Protein AF-A0A1J5IGM5-F1 (afdb_monomer)

Sequence (585 aa):
MVKKDRFWLLCVFFLGAFIFVYPAFAEIRTFEKEVEEVVGRDQSQEQVEAFALQKAKRLAVEEAGTYISSLTVVQNYVLAKDEVTALASGVLQSQVLGVPSIVIKEGVVHVTVKAKITVDTAVLDKQIEVFMRDKGALKERDDALKKMKELENKLANLKSTEVKRLEELNTQTLALERDRDRQRLFREEQSLKARGELSRAEADRIAKEREMSERIDRTRAEQEKAKREEAAALTAEQDRIKRAQLENEQRWNDLARKAQLTQDQWVVIDDSLSLKQAMAEALVLKQEIANLKGRLDYQYGENTKNLEAAYAQQRALTTTKLPSKPAQKDAFETTAAYNERISTYERRVKEAEMEKDEAVENLKKEENLKLAQAKVDYLGQQLRVLAPFIKRLQDLQDRKFTLPEGGTMTVELGEPDADNNRFPISLQHSGNSFVAYWNYTDINIAKDFYRTRTYLKAEGLFQIEEAATPSPKLTEARVTHPGTKETREFGLGTPRILIEIDQFGKVKEEETIAQETSKKAAKIIDLTEIGKDGRFIAYAEGTVGDTRTGLMWAAKDNGADINWQNAKSYCENMGYLLDSSAPKM

Foldseek 3Di:
DDDDDDYDDDDDDDDDDDDDDDDPDWDKDKFKFKFKDWADPVHDPVVRQVVRAVVRVVVRLVVVLVVVVVVPPPPDDDDDPVRSVVVSVVFWDWDADDDWDWDQDPNIIMTMGMTMTIHTPPVPPVVVVVVVVVVVVVVVVVVVVVVVVVVVVVVVVVVVVVVVVVVVVVVVVVVVVVVVVVVVVVVVVVVVVVVVVVVVVVVVVVVVVVVVVVVVVVVVVVVVVVVVVLVVVLVVLVVVLVVLVVVLVVVLVVLLVVLVVVVVPDDDPDQVQALVNLLVVLVVLVVVLVVSVVVLVVSLVVSLVSLVVSLVVVLVSLDQPQDDDDDDDDPPDDPVNVVVVVVVSVVRSVVSVVVSVVVNVLSVLVSQLVNLVSLLVSLVSSLVSCVVSLVSSVVQQVDWHFDPPQFWKDKAWADDPVVQQWTWIWIDGPRDIDIDIGHDDDPVVVVVCVVQRVQKTKTFIWGWADDPRTDTDRQWIWIARPPVRDIDIGGPHDGHDHVVNVVSVVSVVVSVVSVLSSLLSVVVSVWAFPDDDPQWTATPLQKIAGNVPRDIDGVDDPPDDDAPVVVQVVCVVSVHGDDPPPDRD

Mean predicted aligned error: 19.61 Å

Secondary structure (DSSP, 8-state):
---------------------------EEEEEEEEEEEE-TT--HHHHHHHHHHHHHHHHHHHHHHHHHHHHTTTT----HHHHHHHHHHH--EE---PPEEEEETTEEEEEEEEEEEEEGGGHHHHHHHHHHHHHHHHHHHHHHHHHHHHHHHHHHHHHHHHHHHHHHHHHHHHHHHHHHHHHHHHHHHHHHHHHHHHHHHHHHHHHHHHHHHHHHHHHHHHHHHHHHHHHHHHHHHHHHHHHHHHHHHHHHHHHHHHHHHHTTPPP-STT--HHHHHHHHHHHHHHHHHHHHHHHHHHHHHHHHHHHHHHHHHHH----PPPPPPPPPTTS-HHHHHHHHHHHHHHHHHHHHHHHHHHHHHHHHHHHHHHHHHHHHHHHHHHHHHHHHHHHHHHHH--EE-TTT-EEEEEE---BTTTTEEEEEEEETTEEEEEEEE-S-HHHHHHHHHTGGG-EEEEEEEEE-SSS-EEEEEEEEEEETTTTEEEEEE---PPPPHHHHHHHHHHHHHHHHHHHHHHHHHHHHPPEEEEETTEEEETTTEEEETTT--EEESS--SS---HHHHHHHHHHTT-PPPTTS---

Nearest PDB structures (foldseek):
  7rto-assembly1_B  TM=1.442E-01  e=6.139E-02  Bluetongue virus (serotype 1 / isolate South Africa)

Radius of gyration: 95.79 Å; Cα contacts (8 Å, |Δi|>4): 534; chains: 1; bounding box: 188×82×275 Å

Solvent-accessible surface area (backbone atoms only — not comparable to full-atom values): 33626 Å² total; per-residue (Å²): 136,89,87,90,87,86,90,80,91,86,84,84,90,80,90,81,82,83,88,76,89,79,72,88,74,74,60,72,50,73,39,75,27,76,32,76,50,75,52,52,103,90,54,62,67,69,62,55,52,55,53,32,46,56,55,17,47,54,56,31,50,55,54,53,48,56,51,56,58,63,62,52,72,79,69,89,60,94,72,57,80,73,59,54,57,60,53,51,73,75,70,70,65,78,55,85,66,71,80,72,49,76,46,75,58,97,89,40,47,33,41,38,31,53,30,46,37,59,47,69,59,79,64,52,68,72,61,56,58,60,64,60,56,63,58,59,63,55,59,60,54,58,58,52,54,57,54,53,59,56,53,54,56,54,53,55,56,54,52,59,54,52,52,54,54,52,53,54,51,53,54,53,52,56,51,56,51,54,52,50,51,52,53,49,53,52,52,49,51,52,51,50,51,51,50,52,51,51,52,50,54,50,52,52,50,53,50,52,52,49,54,51,49,51,51,51,50,49,55,48,49,51,51,53,47,51,52,49,52,53,53,49,51,55,50,54,48,53,52,47,53,53,49,53,52,50,53,50,53,51,54,46,54,54,50,47,52,53,53,49,60,55,58,76,68,59,78,77,93,50,96,83,62,45,62,69,55,49,42,53,49,44,54,51,50,54,52,49,50,52,54,52,48,53,52,52,53,51,51,48,54,52,51,49,52,52,50,52,52,50,49,52,48,51,47,71,68,62,62,65,72,67,69,80,80,79,76,77,85,53,96,85,55,50,72,66,59,48,52,51,53,50,50,52,49,54,49,48,39,52,50,26,48,49,54,35,52,50,52,45,51,51,49,50,48,50,47,52,24,52,53,28,45,53,49,28,52,49,40,52,47,52,50,64,64,42,44,64,60,46,50,51,46,47,55,54,36,72,39,74,31,75,44,99,74,89,17,71,30,51,60,44,71,50,74,73,40,70,94,75,35,27,25,42,32,44,36,37,49,98,90,45,78,46,77,50,74,51,72,55,90,49,69,69,61,46,53,55,51,59,74,50,40,87,58,48,44,30,35,35,28,26,24,48,18,58,52,103,63,64,40,84,31,73,24,30,37,41,38,35,32,75,88,82,66,50,69,50,76,42,86,71,49,81,61,48,72,47,65,67,54,58,51,52,54,51,48,55,55,51,30,53,54,29,46,52,50,22,52,53,34,49,50,61,67,73,55,49,78,73,46,76,59,92,57,35,37,33,31,73,90,47,32,36,35,32,77,87,78,74,48,74,43,66,73,60,80,89,87,64,94,67,55,60,71,54,48,46,50,54,35,44,73,74,72,37,81,73,62,90,83,57,80,88,116

Structure (mmCIF, N/CA/C/O backbone):
data_AF-A0A1J5IGM5-F1
#
_entry.id   AF-A0A1J5IGM5-F1
#
loop_
_atom_site.group_PDB
_atom_site.id
_atom_site.type_symbol
_atom_site.label_atom_id
_atom_site.label_alt_id
_atom_site.label_comp_id
_atom_site.label_asym_id
_atom_site.label_entity_id
_atom_site.label_seq_id
_atom_site.pdbx_PDB_ins_code
_atom_site.Cartn_x
_atom_site.Cartn_y
_atom_site.Cartn_z
_atom_site.occupancy
_atom_site.B_iso_or_equiv
_atom_site.auth_seq_id
_atom_site.auth_comp_id
_atom_site.auth_asym_id
_atom_site.auth_atom_id
_atom_site.pdbx_PDB_model_num
ATOM 1 N N . MET A 1 1 ? 60.454 1.533 -216.251 1.00 31.67 1 MET A N 1
ATOM 2 C CA . MET A 1 1 ? 61.432 1.201 -217.310 1.00 31.67 1 MET A CA 1
ATOM 3 C C . MET A 1 1 ? 62.191 -0.064 -216.874 1.00 31.67 1 MET A C 1
ATOM 5 O O . MET A 1 1 ? 63.008 0.042 -215.985 1.00 31.67 1 MET A O 1
ATOM 9 N N . VAL A 1 2 ? 61.860 -1.239 -217.440 1.00 38.34 2 VAL A N 1
ATOM 10 C CA . VAL A 1 2 ? 62.711 -2.459 -217.599 1.00 38.34 2 VAL A CA 1
ATOM 11 C C . VAL A 1 2 ? 63.254 -3.264 -216.359 1.00 38.34 2 VAL A C 1
ATOM 13 O O . VAL A 1 2 ? 64.059 -2.754 -215.599 1.00 38.34 2 VAL A O 1
ATOM 16 N N . LYS A 1 3 ? 62.926 -4.587 -216.331 1.00 40.59 3 LYS A N 1
ATOM 17 C CA . LYS A 1 3 ? 63.604 -5.837 -215.808 1.00 40.59 3 LYS A CA 1
ATOM 18 C C . LYS A 1 3 ? 63.713 -6.274 -214.308 1.00 40.59 3 LYS A C 1
ATOM 20 O O . LYS A 1 3 ? 64.239 -5.536 -213.492 1.00 40.59 3 LYS A O 1
ATOM 25 N N . LYS A 1 4 ? 63.446 -7.604 -214.132 1.00 36.09 4 LYS A N 1
ATOM 26 C CA . LYS A 1 4 ? 63.958 -8.670 -213.192 1.00 36.09 4 LYS A CA 1
ATOM 27 C C . LYS A 1 4 ? 63.602 -8.591 -211.693 1.00 36.09 4 LYS A C 1
ATOM 29 O O . LYS A 1 4 ? 63.657 -7.507 -211.146 1.00 36.09 4 LYS A O 1
ATOM 34 N N . ASP A 1 5 ? 63.272 -9.637 -210.915 1.00 37.41 5 ASP A N 1
ATOM 35 C CA . ASP A 1 5 ? 63.126 -11.122 -210.966 1.00 37.41 5 ASP A CA 1
ATOM 36 C C . ASP A 1 5 ? 62.125 -11.458 -209.808 1.00 37.41 5 ASP A C 1
ATOM 38 O O . ASP A 1 5 ? 62.289 -10.911 -208.725 1.00 37.41 5 ASP A O 1
ATOM 42 N N . ARG A 1 6 ? 60.905 -12.007 -209.953 1.00 42.31 6 ARG A N 1
ATOM 43 C CA . ARG A 1 6 ? 60.353 -13.367 -210.205 1.00 42.31 6 ARG A CA 1
ATOM 44 C C . ARG A 1 6 ? 60.512 -14.473 -209.123 1.00 42.31 6 ARG A C 1
ATOM 46 O O . ARG A 1 6 ? 61.604 -14.993 -208.965 1.00 42.31 6 ARG A O 1
ATOM 53 N N . PHE A 1 7 ? 59.334 -14.961 -208.655 1.00 36.03 7 PHE A N 1
ATOM 54 C CA . PHE A 1 7 ? 58.954 -16.376 -208.337 1.00 36.03 7 PHE A CA 1
ATOM 55 C C . PHE A 1 7 ? 59.573 -17.004 -207.043 1.00 36.03 7 PHE A C 1
ATOM 57 O O . PHE A 1 7 ? 60.680 -16.633 -206.706 1.00 36.03 7 PHE A O 1
ATOM 64 N N . TRP A 1 8 ? 59.033 -17.963 -206.251 1.00 36.62 8 TRP A N 1
ATOM 65 C CA . TRP A 1 8 ? 57.850 -18.865 -206.210 1.00 36.62 8 TRP A CA 1
ATOM 66 C C . TRP A 1 8 ? 57.958 -19.812 -204.975 1.00 36.62 8 TRP A C 1
ATOM 68 O O . TRP A 1 8 ? 59.071 -20.204 -204.660 1.00 36.62 8 TRP A O 1
ATOM 78 N N . LEU A 1 9 ? 56.820 -20.166 -204.345 1.00 40.09 9 LEU A N 1
ATOM 79 C CA . LEU A 1 9 ? 56.339 -21.485 -203.815 1.00 40.09 9 LEU A CA 1
ATOM 80 C C . LEU A 1 9 ? 57.231 -22.507 -203.035 1.00 40.09 9 LEU A C 1
ATOM 82 O O . LEU A 1 9 ? 58.428 -22.610 -203.258 1.00 40.09 9 LEU A O 1
ATOM 86 N N . LEU A 1 10 ? 56.517 -23.369 -202.267 1.00 32.28 10 LEU A N 1
ATOM 87 C CA . LEU A 1 10 ? 56.779 -24.772 -201.803 1.00 32.28 10 LEU A CA 1
ATOM 88 C C . LEU A 1 10 ? 57.172 -24.952 -200.310 1.00 32.28 10 LEU A C 1
ATOM 90 O O . LEU A 1 10 ? 58.061 -24.268 -199.829 1.00 32.28 10 LEU A O 1
ATOM 94 N N . CYS A 1 11 ? 56.447 -25.713 -199.460 1.00 30.39 11 CYS A N 1
ATOM 95 C CA . CYS A 1 11 ? 56.093 -27.162 -199.424 1.00 30.39 11 CYS A CA 1
ATOM 96 C C . CYS A 1 11 ? 57.159 -28.031 -198.697 1.00 30.39 11 CYS A C 1
ATOM 98 O O . CYS A 1 11 ? 58.329 -27.932 -199.023 1.00 30.39 11 CYS A O 1
ATOM 100 N N . VAL A 1 12 ? 56.811 -28.747 -197.605 1.00 34.78 12 VAL A N 1
ATOM 101 C CA . VAL A 1 12 ? 56.445 -30.197 -197.515 1.00 34.78 12 VAL A CA 1
ATOM 102 C C . VAL A 1 12 ? 57.651 -31.140 -197.273 1.00 34.78 12 VAL A C 1
ATOM 104 O O . VAL A 1 12 ? 58.624 -31.058 -198.006 1.00 34.78 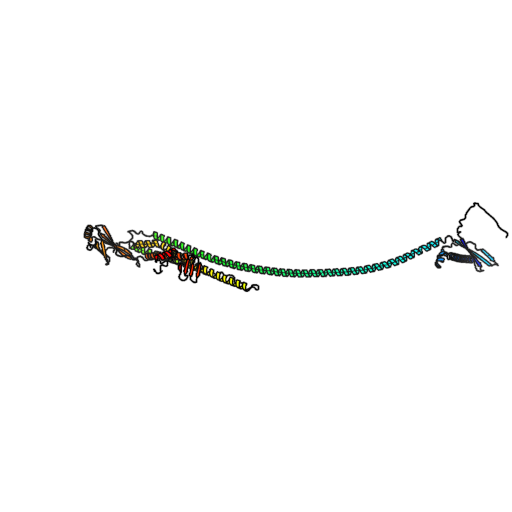12 VAL A O 1
ATOM 107 N N . PHE A 1 13 ? 57.481 -32.101 -196.331 1.00 30.67 13 PHE A N 1
ATOM 108 C CA . PHE A 1 13 ? 58.211 -33.394 -196.156 1.00 30.67 13 PHE A CA 1
ATOM 109 C C . PHE A 1 13 ? 59.690 -33.322 -195.682 1.00 30.67 13 PHE A C 1
ATOM 111 O O . PHE A 1 13 ? 60.388 -32.390 -196.029 1.00 30.67 13 PHE A O 1
ATOM 118 N N . PHE A 1 14 ? 60.306 -34.235 -194.911 1.00 31.02 14 PHE A N 1
ATOM 119 C CA . PHE A 1 14 ? 60.008 -35.587 -194.411 1.00 31.02 14 PHE A CA 1
ATOM 120 C C . PHE A 1 14 ? 60.984 -35.909 -193.242 1.00 31.02 14 PHE A C 1
ATOM 122 O O . PHE A 1 14 ? 62.137 -35.501 -193.288 1.00 31.02 14 PHE A O 1
ATOM 129 N N . LEU A 1 15 ? 60.519 -36.659 -192.235 1.00 41.50 15 LEU A N 1
ATOM 130 C CA . LEU A 1 15 ? 61.164 -37.848 -191.638 1.00 41.50 15 LEU A CA 1
ATOM 131 C C . LEU A 1 15 ? 62.710 -37.903 -191.482 1.00 41.50 15 LEU A C 1
ATOM 133 O O . LEU A 1 15 ? 63.428 -37.994 -192.473 1.00 41.50 15 LEU A O 1
ATOM 137 N N . GLY A 1 16 ? 63.212 -38.081 -190.248 1.00 32.72 16 GLY A N 1
ATOM 138 C CA . GLY A 1 16 ? 64.539 -38.693 -190.058 1.00 32.72 16 GLY A CA 1
ATOM 139 C C . GLY A 1 16 ? 65.258 -38.438 -188.733 1.00 32.72 16 GLY A C 1
ATOM 140 O O . GLY A 1 16 ? 66.094 -37.557 -188.663 1.00 32.72 16 GLY A O 1
ATOM 141 N N . ALA A 1 17 ? 64.975 -39.292 -187.746 1.00 30.61 17 ALA A N 1
ATOM 142 C CA . ALA A 1 17 ? 65.956 -39.966 -186.889 1.00 30.61 17 ALA A CA 1
ATOM 143 C C . ALA A 1 17 ? 66.934 -39.173 -185.977 1.00 30.61 17 ALA A C 1
ATOM 145 O O . ALA A 1 17 ? 67.734 -38.355 -186.403 1.00 30.61 17 ALA A O 1
ATOM 146 N N . PHE A 1 18 ? 66.983 -39.667 -184.732 1.00 31.78 18 PHE A N 1
ATOM 147 C CA . PHE A 1 18 ? 68.213 -40.027 -184.009 1.00 31.78 18 PHE A CA 1
ATOM 148 C C . PHE A 1 18 ? 69.127 -38.926 -183.413 1.00 31.78 18 PHE A C 1
ATOM 150 O O . PHE A 1 18 ? 69.841 -38.226 -184.112 1.00 31.78 18 PHE A O 1
ATOM 157 N N . ILE A 1 19 ? 69.165 -38.960 -182.069 1.00 31.81 19 ILE A N 1
ATOM 158 C CA . ILE A 1 19 ? 70.296 -38.825 -181.123 1.00 31.81 19 ILE A CA 1
ATOM 159 C C . ILE A 1 19 ? 71.263 -37.627 -181.251 1.00 31.81 19 ILE A C 1
ATOM 161 O O . ILE A 1 19 ? 71.941 -37.460 -182.251 1.00 31.81 19 ILE A O 1
ATOM 165 N N . PHE A 1 20 ? 71.495 -36.902 -180.153 1.00 28.02 20 PHE A N 1
ATOM 166 C CA . PHE A 1 20 ? 72.596 -37.212 -179.223 1.00 28.02 20 PHE A CA 1
ATOM 167 C C . PHE A 1 20 ? 72.603 -36.210 -178.067 1.00 28.02 20 PHE A C 1
ATOM 169 O O . PHE A 1 20 ? 72.939 -35.038 -178.216 1.00 28.02 20 PHE A O 1
ATOM 176 N N . VAL A 1 21 ? 72.225 -36.720 -176.891 1.00 34.62 21 VAL A N 1
ATOM 177 C CA . VAL A 1 21 ? 72.676 -36.225 -175.588 1.00 34.62 21 VAL A CA 1
ATOM 178 C C . VAL A 1 21 ? 74.198 -36.168 -175.667 1.00 34.62 21 VAL A C 1
ATOM 180 O O . VAL A 1 21 ? 74.822 -37.224 -175.753 1.00 34.62 21 VAL A O 1
ATOM 183 N N . TYR A 1 22 ? 74.798 -34.977 -175.709 1.00 33.66 22 TYR A N 1
ATOM 184 C CA . TYR A 1 22 ? 76.252 -34.879 -175.635 1.00 33.66 22 TYR A CA 1
ATOM 185 C C . TYR A 1 22 ? 76.665 -34.944 -174.163 1.00 33.66 22 TYR A C 1
ATOM 187 O O . TYR A 1 22 ? 76.328 -34.040 -173.395 1.00 33.66 22 TYR A O 1
ATOM 195 N N . PRO A 1 23 ? 77.329 -36.037 -173.747 1.00 30.64 23 PRO A N 1
ATOM 196 C CA . PRO A 1 23 ? 77.804 -36.192 -172.389 1.00 30.64 23 PRO A CA 1
ATOM 197 C C . PRO A 1 23 ? 78.914 -35.176 -172.137 1.00 30.64 23 PRO A C 1
ATOM 199 O O . PRO A 1 23 ? 79.778 -34.957 -172.989 1.00 30.64 23 PRO A O 1
ATOM 202 N N . ALA A 1 24 ? 78.918 -34.607 -170.936 1.00 38.38 24 ALA A N 1
ATOM 203 C CA . ALA A 1 24 ? 80.133 -34.076 -170.348 1.00 38.38 24 ALA A CA 1
ATOM 204 C C . ALA A 1 24 ? 81.116 -35.251 -170.214 1.00 38.38 24 ALA A C 1
ATOM 206 O O . ALA A 1 24 ? 80.967 -36.114 -169.348 1.00 38.38 24 ALA A O 1
ATOM 207 N N . PHE A 1 25 ? 82.047 -35.342 -171.160 1.00 33.66 25 PHE A N 1
ATOM 208 C CA . PHE A 1 25 ? 83.107 -36.335 -171.161 1.00 33.66 25 PHE A CA 1
ATOM 209 C C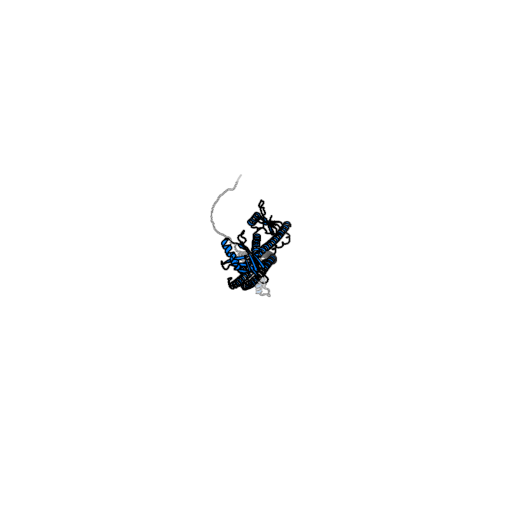 . PHE A 1 25 ? 84.143 -35.947 -170.105 1.00 33.66 25 PHE A C 1
ATOM 211 O O . PHE A 1 25 ? 84.723 -34.865 -170.166 1.00 33.66 25 PHE A O 1
ATOM 218 N N . ALA A 1 26 ? 84.348 -36.842 -169.139 1.00 44.62 26 ALA A N 1
ATOM 219 C CA . ALA A 1 26 ? 85.425 -36.773 -168.165 1.00 44.62 26 ALA A CA 1
ATOM 220 C C . ALA A 1 26 ? 86.779 -36.770 -168.892 1.00 44.62 26 ALA A C 1
ATOM 222 O O . ALA A 1 26 ? 87.117 -37.724 -169.598 1.00 44.62 26 ALA A O 1
ATOM 223 N N . GLU A 1 27 ? 87.533 -35.680 -168.738 1.00 54.56 27 GLU A N 1
ATOM 224 C CA . GLU A 1 27 ? 88.871 -35.536 -169.306 1.00 54.56 27 GLU A CA 1
ATOM 225 C C . GLU A 1 27 ? 89.891 -36.073 -168.298 1.00 54.56 27 GLU A C 1
ATOM 227 O O . GLU A 1 27 ? 90.045 -35.545 -167.192 1.00 54.56 27 GLU A O 1
ATOM 232 N N . ILE A 1 28 ? 90.581 -37.144 -168.691 1.00 59.41 28 ILE A N 1
ATOM 233 C CA . ILE A 1 28 ? 91.733 -37.686 -167.978 1.00 59.41 28 ILE A CA 1
ATOM 234 C C . ILE A 1 28 ? 92.980 -37.030 -168.567 1.00 59.41 28 ILE A C 1
ATOM 236 O O . ILE A 1 28 ? 93.313 -37.266 -169.731 1.00 59.41 28 ILE A O 1
ATOM 240 N N . ARG A 1 29 ? 93.691 -36.224 -167.770 1.00 63.12 29 ARG A N 1
ATOM 241 C CA . ARG A 1 29 ? 94.964 -35.622 -168.194 1.00 63.12 29 ARG A CA 1
ATOM 242 C C . ARG A 1 29 ? 96.157 -36.370 -167.641 1.00 63.12 29 ARG A C 1
ATOM 244 O O . ARG A 1 29 ? 96.170 -36.787 -166.484 1.00 63.12 29 ARG A O 1
ATOM 251 N N . THR A 1 30 ? 97.183 -36.491 -168.477 1.00 63.31 30 THR A N 1
ATOM 252 C CA . THR A 1 30 ? 98.425 -37.166 -168.129 1.00 63.31 30 THR A CA 1
ATOM 253 C C . THR A 1 30 ? 99.626 -36.231 -168.238 1.00 63.31 30 THR A C 1
ATOM 255 O O . THR A 1 30 ? 99.784 -35.534 -169.236 1.00 63.31 30 THR A O 1
ATOM 258 N N . PHE A 1 31 ? 100.479 -36.251 -167.217 1.00 68.19 31 PHE A N 1
ATOM 259 C CA . PHE A 1 31 ? 101.703 -35.467 -167.096 1.00 68.19 31 PHE A CA 1
ATOM 260 C C . PHE A 1 31 ? 102.906 -36.415 -167.147 1.00 68.19 31 PHE A C 1
ATOM 262 O O . PHE A 1 31 ? 103.037 -37.294 -166.292 1.00 68.19 31 PHE A O 1
ATOM 269 N N . GLU A 1 32 ? 103.756 -36.270 -168.168 1.00 63.22 32 GLU A N 1
ATOM 270 C CA . GLU A 1 32 ? 104.951 -37.097 -168.382 1.00 63.22 32 GLU A CA 1
ATOM 271 C C . GLU A 1 32 ? 106.231 -36.257 -168.236 1.00 63.22 32 GLU A C 1
ATOM 273 O O . GLU A 1 32 ? 106.338 -35.169 -168.806 1.00 63.22 32 GLU A O 1
ATOM 278 N N . LYS A 1 33 ? 107.219 -36.760 -167.483 1.00 70.44 33 LYS A N 1
ATOM 279 C CA . LYS A 1 33 ? 108.546 -36.136 -167.343 1.00 70.44 33 LYS A CA 1
ATOM 280 C C . LYS A 1 33 ? 109.664 -37.130 -167.607 1.00 70.44 33 LYS A C 1
ATOM 282 O O . LYS A 1 33 ? 109.687 -38.215 -167.030 1.00 70.44 33 LYS A O 1
ATOM 287 N N . GLU A 1 34 ? 110.589 -36.716 -168.467 1.00 60.62 34 GLU A N 1
ATOM 288 C CA . GLU A 1 34 ? 111.793 -37.445 -168.861 1.00 60.62 34 GLU A CA 1
ATOM 289 C C . GLU A 1 34 ? 113.027 -36.778 -168.243 1.00 60.62 34 GLU A C 1
ATOM 291 O O . GLU A 1 34 ? 113.135 -35.550 -168.233 1.00 60.62 34 GLU A O 1
ATOM 296 N N . VAL A 1 35 ? 113.933 -37.587 -167.695 1.00 66.44 35 VAL A N 1
ATOM 297 C CA . VAL A 1 35 ? 115.186 -37.146 -167.073 1.00 66.44 35 VAL A CA 1
ATOM 298 C C . VAL A 1 35 ? 116.329 -37.995 -167.633 1.00 66.44 35 VAL A C 1
ATOM 300 O O . VAL A 1 35 ? 116.265 -39.222 -167.579 1.00 66.44 35 VAL A O 1
ATOM 303 N N . GLU A 1 36 ? 117.355 -37.337 -168.175 1.00 61.31 36 GLU A N 1
ATOM 304 C CA . GLU A 1 36 ? 118.593 -37.945 -168.680 1.00 61.31 36 GLU A CA 1
ATOM 305 C C . GLU A 1 36 ? 119.758 -37.588 -167.748 1.00 61.31 36 GLU A C 1
ATOM 307 O O . GLU A 1 36 ? 119.916 -36.422 -167.381 1.00 61.31 36 GLU A O 1
ATOM 312 N N . GLU A 1 37 ? 120.564 -38.578 -167.364 1.00 68.94 37 GLU A N 1
ATOM 313 C CA . GLU A 1 37 ? 121.754 -38.403 -166.524 1.00 68.94 37 GLU A CA 1
ATOM 314 C C . GLU A 1 37 ? 122.930 -39.238 -167.073 1.00 68.94 37 GLU A C 1
ATOM 316 O O . GLU A 1 37 ? 122.751 -40.337 -167.610 1.00 68.94 37 GLU A O 1
ATOM 321 N N . VAL A 1 38 ? 124.149 -38.702 -166.961 1.00 59.59 38 VAL A N 1
ATOM 322 C CA . VAL A 1 38 ? 125.382 -39.310 -167.496 1.00 59.59 38 VAL A CA 1
ATOM 323 C C . VAL A 1 38 ? 126.057 -40.157 -166.421 1.00 59.59 38 VAL A C 1
ATOM 325 O O . VAL A 1 38 ? 126.259 -39.686 -165.303 1.00 59.59 38 VAL A O 1
ATOM 328 N N . VAL A 1 39 ? 126.467 -41.382 -166.760 1.00 67.56 39 VAL A N 1
ATOM 329 C CA . VAL A 1 39 ? 127.250 -42.236 -165.856 1.00 67.56 39 VAL A CA 1
ATOM 330 C C . VAL A 1 39 ? 128.734 -41.871 -165.979 1.00 67.56 39 VAL A C 1
ATOM 332 O O . VAL A 1 39 ? 129.373 -42.136 -167.001 1.00 67.56 39 VAL A O 1
ATOM 335 N N . GLY A 1 40 ? 129.292 -41.231 -164.946 1.00 60.03 40 GLY A N 1
ATOM 336 C CA . GLY A 1 40 ? 130.718 -40.885 -164.877 1.00 60.03 40 GLY A CA 1
ATOM 337 C C . GLY A 1 40 ? 131.624 -42.111 -164.676 1.00 60.03 40 GLY A C 1
ATOM 338 O O . GLY A 1 40 ? 131.165 -43.140 -164.188 1.00 60.03 40 GLY A O 1
ATOM 339 N N . ARG A 1 41 ? 132.928 -41.998 -165.002 1.00 55.34 41 ARG A N 1
ATOM 340 C CA . ARG A 1 41 ? 133.924 -43.101 -164.912 1.00 55.34 41 ARG A CA 1
ATOM 341 C C . ARG A 1 41 ? 134.004 -43.785 -163.537 1.00 55.34 41 ARG A C 1
ATOM 343 O O . ARG A 1 41 ? 134.496 -44.907 -163.456 1.00 55.34 41 ARG A O 1
ATOM 350 N N . ASP A 1 42 ? 133.488 -43.132 -162.501 1.00 65.19 42 ASP A N 1
ATOM 351 C CA . ASP A 1 42 ? 133.629 -43.523 -161.101 1.00 65.19 42 ASP A CA 1
ATOM 352 C C . ASP A 1 42 ? 132.276 -43.937 -160.474 1.00 65.19 42 ASP A C 1
ATOM 354 O O . ASP A 1 42 ? 132.198 -44.156 -159.266 1.00 65.19 42 ASP A O 1
ATOM 358 N N . GLN A 1 43 ? 131.191 -44.007 -161.263 1.00 59.66 43 GLN A N 1
ATOM 359 C CA . GLN A 1 43 ? 129.817 -44.208 -160.777 1.00 59.66 43 GLN A CA 1
ATOM 360 C C . GLN A 1 43 ? 129.175 -45.499 -161.294 1.00 59.66 43 GLN A C 1
ATOM 362 O O . GLN A 1 43 ? 129.395 -45.909 -162.434 1.00 59.66 43 GLN A O 1
ATOM 367 N N . SER A 1 44 ? 128.337 -46.126 -160.456 1.00 67.94 44 SER A N 1
ATOM 368 C CA . SER A 1 44 ? 127.537 -47.281 -160.872 1.00 67.94 44 SER A CA 1
ATOM 369 C C . SER A 1 44 ? 126.247 -46.833 -161.559 1.00 67.94 44 SER A C 1
ATOM 371 O O . SER A 1 44 ? 125.601 -45.862 -161.163 1.00 67.94 44 SER A O 1
ATOM 373 N N . GLN A 1 45 ? 125.854 -47.582 -162.583 1.00 63.66 45 GLN A N 1
ATOM 374 C CA . GLN A 1 45 ? 124.646 -47.336 -163.366 1.00 63.66 45 GLN A CA 1
ATOM 375 C C . GLN A 1 45 ? 123.368 -47.300 -162.502 1.00 63.66 45 GLN A C 1
ATOM 377 O O . GLN A 1 45 ? 122.513 -46.439 -162.689 1.00 63.66 45 GLN A O 1
ATOM 382 N N . GLU A 1 46 ? 123.266 -48.189 -161.512 1.00 62.47 46 GLU A N 1
ATOM 383 C CA . GLU A 1 46 ? 122.087 -48.339 -160.646 1.00 62.47 46 GLU A CA 1
ATOM 384 C C . GLU A 1 46 ? 121.832 -47.097 -159.769 1.00 62.47 46 GLU A C 1
ATOM 386 O O . GLU A 1 46 ? 120.688 -46.693 -159.552 1.00 62.47 46 GLU A O 1
ATOM 391 N N . GLN A 1 47 ? 122.898 -46.428 -159.311 1.00 62.72 47 GLN A N 1
ATOM 392 C CA . GLN A 1 47 ? 122.777 -45.190 -158.532 1.00 62.72 47 GLN A CA 1
ATOM 393 C C . GLN A 1 47 ? 122.214 -44.037 -159.370 1.00 62.72 47 GLN A C 1
ATOM 395 O O . GLN A 1 47 ? 121.402 -43.244 -158.884 1.00 62.72 47 GLN A O 1
ATOM 400 N N . VAL A 1 48 ? 122.626 -43.957 -160.635 1.00 67.88 48 VAL A N 1
ATOM 401 C CA . VAL A 1 48 ? 122.192 -42.914 -161.571 1.00 67.88 48 VAL A CA 1
ATOM 402 C C . VAL A 1 48 ? 120.726 -43.127 -161.980 1.00 67.88 48 VAL A C 1
ATOM 404 O O . VAL A 1 48 ? 119.961 -42.163 -162.038 1.00 67.88 48 VAL A O 1
ATOM 407 N N . GLU A 1 49 ? 120.288 -44.380 -162.145 1.00 63.00 49 GLU A N 1
ATOM 408 C CA . GLU A 1 49 ? 118.884 -44.737 -162.412 1.00 63.00 49 GLU A CA 1
ATOM 409 C C . GLU A 1 49 ? 117.933 -44.325 -161.275 1.00 63.00 49 GLU A C 1
ATOM 411 O O . GLU A 1 49 ? 116.896 -43.697 -161.521 1.00 63.00 49 GLU A O 1
ATOM 416 N N . ALA A 1 50 ? 118.285 -44.632 -160.021 1.00 63.56 50 ALA A N 1
ATOM 417 C CA . ALA A 1 50 ? 117.447 -44.314 -158.862 1.00 63.56 50 ALA A CA 1
ATOM 418 C C . ALA A 1 50 ? 117.264 -42.797 -158.671 1.00 63.56 50 ALA A C 1
ATOM 420 O O . ALA A 1 50 ? 116.155 -42.325 -158.391 1.00 63.56 50 ALA A O 1
ATOM 421 N N . PHE A 1 51 ? 118.335 -42.023 -158.871 1.00 67.12 51 PHE A N 1
ATOM 422 C CA . PHE A 1 51 ? 118.294 -40.564 -158.792 1.00 67.12 51 PHE A CA 1
ATOM 423 C C . PHE A 1 51 ? 117.432 -39.951 -159.907 1.00 67.12 51 PHE A C 1
ATOM 425 O O . PHE A 1 51 ? 116.559 -39.118 -159.630 1.00 67.12 51 PHE A O 1
ATOM 432 N N . ALA A 1 52 ? 117.614 -40.403 -161.154 1.00 64.44 52 ALA A N 1
ATOM 433 C CA . ALA A 1 52 ? 116.831 -39.941 -162.299 1.00 64.44 52 ALA A CA 1
ATOM 434 C C . ALA A 1 52 ? 115.324 -40.214 -162.114 1.00 64.44 52 ALA A C 1
ATOM 436 O O . ALA A 1 52 ? 114.493 -39.341 -162.382 1.00 64.44 52 ALA A O 1
ATOM 437 N N . LEU A 1 53 ? 114.959 -41.374 -161.553 1.00 64.06 53 LEU A N 1
ATOM 438 C CA . LEU A 1 53 ? 113.567 -41.732 -161.262 1.00 64.06 53 LEU A CA 1
ATOM 439 C C . LEU A 1 53 ? 112.921 -40.822 -160.204 1.00 64.06 53 LEU A C 1
ATOM 441 O O . LEU A 1 53 ? 111.779 -40.379 -160.365 1.00 64.06 53 LEU A O 1
ATOM 445 N N . GLN A 1 54 ? 113.624 -40.537 -159.106 1.00 65.62 54 GLN A N 1
ATOM 446 C CA . GLN A 1 54 ? 113.087 -39.718 -158.014 1.00 65.62 54 GLN A CA 1
ATOM 447 C C . GLN A 1 54 ? 112.885 -38.258 -158.452 1.00 65.62 54 GLN A C 1
ATOM 449 O O . GLN A 1 54 ? 111.879 -37.626 -158.112 1.00 65.62 54 GLN A O 1
ATOM 454 N N . LYS A 1 55 ? 113.807 -37.750 -159.276 1.00 63.84 55 LYS A N 1
ATOM 455 C CA . LYS A 1 55 ? 113.741 -36.419 -159.889 1.00 63.84 55 LYS A CA 1
ATOM 456 C C . LYS A 1 55 ? 112.574 -36.305 -160.877 1.00 63.84 55 LYS A C 1
ATOM 458 O O . LYS A 1 55 ? 111.837 -35.320 -160.825 1.00 63.84 55 LYS A O 1
ATOM 463 N N . ALA A 1 56 ? 112.336 -37.336 -161.692 1.00 63.50 56 ALA A N 1
ATOM 464 C CA . ALA A 1 56 ? 111.200 -37.387 -162.615 1.00 63.50 56 ALA A CA 1
ATOM 465 C C . ALA A 1 56 ? 109.839 -37.359 -161.886 1.00 63.50 56 ALA A C 1
ATOM 467 O O . ALA A 1 56 ? 108.930 -36.639 -162.300 1.00 63.50 56 ALA A O 1
ATOM 468 N N . LYS A 1 57 ? 109.705 -38.070 -160.753 1.00 63.75 57 LYS A N 1
ATOM 469 C CA . LYS A 1 57 ? 108.470 -38.079 -159.939 1.00 63.75 57 LYS A CA 1
ATOM 470 C C . LYS A 1 57 ? 108.126 -36.714 -159.351 1.00 63.75 57 LYS A C 1
ATOM 472 O O . LYS A 1 57 ? 106.973 -36.297 -159.425 1.00 63.75 57 LYS A O 1
ATOM 477 N N . ARG A 1 58 ? 109.108 -36.018 -158.769 1.00 67.88 58 ARG A N 1
ATOM 478 C CA . ARG A 1 58 ? 108.872 -34.709 -158.139 1.00 67.88 58 ARG A CA 1
ATOM 479 C C . ARG A 1 58 ? 108.346 -33.694 -159.152 1.00 67.88 58 ARG A C 1
ATOM 481 O O . ARG A 1 58 ? 107.353 -33.024 -158.890 1.00 67.88 58 ARG A O 1
ATOM 488 N N . LEU A 1 59 ? 108.978 -33.641 -160.323 1.00 65.12 59 LEU A N 1
ATOM 489 C CA . LEU A 1 59 ? 108.605 -32.709 -161.386 1.00 65.12 59 LEU A CA 1
ATOM 490 C C . LEU A 1 59 ? 107.204 -32.992 -161.944 1.00 65.12 59 LEU A C 1
ATOM 492 O O . LEU A 1 59 ? 106.472 -32.054 -162.247 1.00 65.12 59 LEU A O 1
ATOM 496 N N . ALA A 1 60 ? 106.805 -34.263 -162.040 1.00 64.56 60 ALA A N 1
ATOM 497 C CA . ALA A 1 60 ? 105.467 -34.624 -162.500 1.00 64.56 60 ALA A CA 1
ATOM 498 C C . ALA A 1 60 ? 104.359 -34.218 -161.498 1.00 64.56 60 ALA A C 1
ATOM 500 O O . ALA A 1 60 ? 103.278 -33.810 -161.918 1.00 64.56 60 ALA A O 1
ATOM 501 N N . VAL A 1 61 ? 104.613 -34.293 -160.182 1.00 65.44 61 VAL A N 1
ATOM 502 C CA . VAL A 1 61 ? 103.640 -33.890 -159.141 1.00 65.44 61 VAL A CA 1
ATOM 503 C C . VAL A 1 61 ? 103.460 -32.373 -159.093 1.00 65.44 61 VAL A C 1
ATOM 505 O O . VAL A 1 61 ? 102.333 -31.890 -158.993 1.00 65.44 61 VAL A O 1
ATOM 508 N N . GLU A 1 62 ? 104.551 -31.613 -159.189 1.00 62.91 62 GLU A N 1
ATOM 509 C CA . GLU A 1 62 ? 104.496 -30.145 -159.181 1.00 62.91 62 GLU A CA 1
ATOM 510 C C . GLU A 1 62 ? 103.713 -29.595 -160.385 1.00 62.91 62 GLU A C 1
ATOM 512 O O . GLU A 1 62 ? 102.916 -28.662 -160.249 1.00 62.91 62 GLU A O 1
ATOM 517 N N . GLU A 1 63 ? 103.873 -30.210 -161.559 1.00 59.84 63 GLU A N 1
ATOM 518 C CA . GLU A 1 63 ? 103.144 -29.818 -16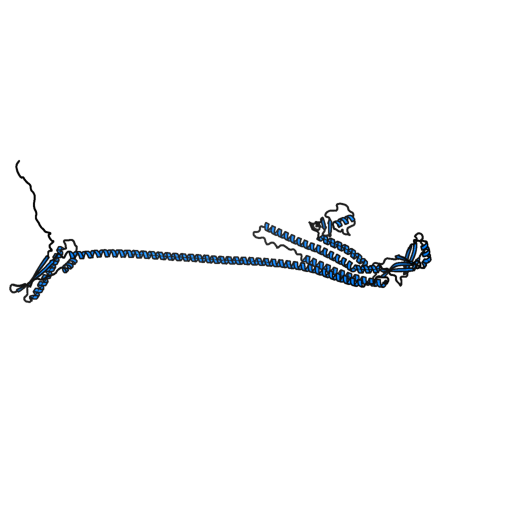2.769 1.00 59.84 63 GLU A CA 1
ATOM 519 C C . GLU A 1 63 ? 101.647 -30.167 -162.675 1.00 59.84 63 GLU A C 1
ATOM 521 O O . GLU A 1 63 ? 100.798 -29.335 -163.007 1.00 59.84 63 GLU A O 1
ATOM 526 N N . ALA A 1 64 ? 101.304 -31.335 -162.117 1.00 63.28 64 ALA A N 1
ATOM 527 C CA . ALA A 1 64 ? 99.916 -31.713 -161.845 1.00 63.28 64 ALA A CA 1
ATOM 528 C C . ALA A 1 64 ? 99.244 -30.786 -160.807 1.00 63.28 64 ALA A C 1
ATOM 530 O O . ALA A 1 64 ? 98.097 -30.376 -160.991 1.00 63.28 64 ALA A O 1
ATOM 531 N N . GLY A 1 65 ? 99.960 -30.391 -159.74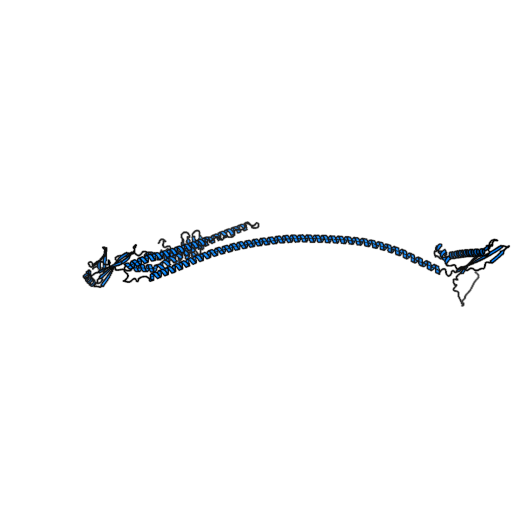7 1.00 62.38 65 GLY A N 1
ATOM 532 C CA . GLY A 1 65 ? 99.460 -29.448 -158.737 1.00 62.38 65 GLY A CA 1
ATOM 533 C C . GLY A 1 65 ? 99.213 -28.043 -159.296 1.00 62.38 65 GLY A C 1
ATOM 534 O O . GLY A 1 65 ? 98.228 -27.389 -158.948 1.00 62.38 65 GLY A O 1
ATOM 535 N N . THR A 1 66 ? 100.055 -27.605 -160.233 1.00 61.47 66 THR A N 1
ATOM 536 C CA . THR A 1 66 ? 99.874 -26.327 -160.938 1.00 61.47 66 THR A CA 1
ATOM 537 C C . THR A 1 66 ? 98.615 -26.340 -161.819 1.00 61.47 66 THR A C 1
ATOM 539 O O . THR A 1 66 ? 97.933 -25.322 -161.935 1.00 61.47 66 THR A O 1
ATOM 542 N N . TYR A 1 67 ? 98.254 -27.495 -162.389 1.00 63.56 67 TYR A N 1
ATOM 543 C CA . TYR A 1 67 ? 97.040 -27.662 -163.193 1.00 63.56 67 TYR A CA 1
ATOM 544 C C . TYR A 1 67 ? 95.747 -27.674 -162.360 1.00 63.56 67 TYR A C 1
ATOM 546 O O . TYR A 1 67 ? 94.781 -27.012 -162.728 1.00 63.56 67 TYR A O 1
ATOM 554 N N . ILE A 1 68 ? 95.724 -28.352 -161.208 1.00 62.38 68 ILE A N 1
ATOM 555 C CA . ILE A 1 68 ? 94.548 -28.341 -160.313 1.00 62.38 68 ILE A CA 1
ATOM 556 C C . ILE A 1 68 ? 94.253 -26.910 -159.838 1.00 62.38 68 ILE A C 1
ATOM 558 O O . ILE A 1 68 ? 93.105 -26.472 -159.841 1.00 62.38 68 ILE A O 1
ATOM 562 N N . SER A 1 69 ? 95.309 -26.156 -159.526 1.00 56.56 69 SER A N 1
ATOM 563 C CA . SER A 1 69 ? 95.215 -24.756 -159.106 1.00 56.56 69 SER A CA 1
ATOM 564 C C . SER A 1 69 ? 94.625 -23.836 -160.188 1.00 56.56 69 SER A C 1
ATOM 566 O O . SER A 1 69 ? 93.926 -22.876 -159.865 1.00 56.56 69 SER A O 1
ATOM 568 N N . SER A 1 70 ? 94.844 -24.123 -161.479 1.00 52.16 70 SER A N 1
ATOM 569 C CA . SER A 1 70 ? 94.308 -23.293 -162.570 1.00 52.16 70 SER A CA 1
ATOM 570 C C . SER A 1 70 ? 92.825 -23.550 -162.870 1.00 52.16 70 SER A C 1
ATOM 572 O O . SER A 1 70 ? 92.138 -22.631 -163.316 1.00 52.16 70 SER A O 1
ATOM 574 N N . LEU A 1 71 ? 92.304 -24.746 -162.572 1.00 55.84 71 LEU A N 1
ATOM 575 C CA . LEU A 1 71 ? 90.883 -25.085 -162.736 1.00 55.84 71 LEU A CA 1
ATOM 576 C C . LEU A 1 71 ? 90.000 -24.477 -161.636 1.00 55.84 71 LEU A C 1
ATOM 578 O O . LEU A 1 71 ? 88.905 -23.990 -161.917 1.00 55.84 71 LEU A O 1
ATOM 582 N N . THR A 1 72 ? 90.473 -24.452 -160.388 1.00 53.22 72 THR A N 1
ATOM 583 C CA . THR A 1 72 ? 89.651 -24.047 -159.234 1.00 53.22 72 THR A CA 1
ATOM 584 C C . THR A 1 72 ? 89.496 -22.533 -159.061 1.00 53.22 72 THR A C 1
ATOM 586 O O . THR A 1 72 ? 88.612 -22.089 -158.334 1.00 53.22 72 THR A O 1
ATOM 589 N N . VAL A 1 73 ? 90.306 -21.710 -159.737 1.00 48.94 73 VAL A N 1
ATOM 590 C CA . VAL A 1 73 ? 90.280 -20.240 -159.566 1.00 48.94 73 VAL A CA 1
ATOM 591 C C . VAL A 1 73 ? 89.187 -19.552 -160.401 1.00 48.94 73 VAL A C 1
ATOM 593 O O . VAL A 1 73 ? 88.849 -18.402 -160.133 1.00 48.94 73 VAL A O 1
ATOM 596 N N . VAL A 1 74 ? 88.565 -20.235 -161.370 1.00 41.72 74 VAL A N 1
ATOM 597 C CA . VAL A 1 74 ? 87.652 -19.584 -162.338 1.00 41.72 74 VAL A CA 1
ATOM 598 C C . VAL A 1 74 ? 86.166 -19.957 -162.142 1.00 41.72 74 VAL A C 1
ATOM 600 O O . VAL A 1 74 ? 85.307 -19.477 -162.875 1.00 41.72 74 VAL A O 1
ATOM 603 N N . GLN A 1 75 ? 85.806 -20.708 -161.090 1.00 41.72 75 GLN A N 1
ATOM 604 C CA . GLN A 1 75 ? 84.402 -20.925 -160.681 1.00 41.72 75 GLN A CA 1
ATOM 605 C C . GLN A 1 75 ? 84.183 -20.716 -159.164 1.00 41.72 75 GLN A C 1
ATOM 607 O O . GLN A 1 75 ? 83.777 -21.613 -158.439 1.00 41.72 75 GLN A O 1
ATOM 612 N N . ASN A 1 76 ? 84.461 -19.497 -158.685 1.00 42.66 76 ASN A N 1
ATOM 613 C CA . ASN A 1 76 ? 83.887 -18.857 -157.484 1.00 42.66 76 ASN A CA 1
ATOM 614 C C . ASN A 1 76 ? 83.706 -19.676 -156.182 1.00 42.66 76 ASN A C 1
ATOM 616 O O . ASN A 1 76 ? 82.729 -19.469 -155.461 1.00 42.66 76 ASN A O 1
ATOM 620 N N . TYR A 1 77 ? 84.695 -20.476 -155.781 1.00 46.81 77 TYR A N 1
ATOM 621 C CA . TYR A 1 77 ? 84.859 -20.860 -154.374 1.00 46.81 77 TYR A CA 1
ATOM 622 C C . TYR A 1 77 ? 86.268 -20.498 -153.889 1.00 46.81 77 TYR A C 1
ATOM 624 O O . TYR A 1 77 ? 87.273 -20.992 -154.387 1.00 46.81 77 TYR A O 1
ATOM 632 N N . VAL A 1 78 ? 86.331 -19.556 -152.942 1.00 53.44 78 VAL A N 1
ATOM 633 C CA . VAL A 1 78 ? 87.569 -18.970 -152.409 1.00 53.44 78 VAL A CA 1
ATOM 634 C C . VAL A 1 78 ? 88.179 -19.910 -151.368 1.00 53.44 78 VAL A C 1
ATOM 636 O O . VAL A 1 78 ? 87.681 -19.991 -150.245 1.00 53.44 78 VAL A O 1
ATOM 639 N N . LEU A 1 79 ? 89.269 -20.578 -151.745 1.00 50.53 79 LEU A N 1
ATOM 640 C CA . LEU A 1 79 ? 90.169 -21.321 -150.858 1.00 50.53 79 LEU A CA 1
ATOM 641 C C . LEU A 1 79 ? 91.513 -20.575 -150.750 1.00 50.53 79 LEU A C 1
ATOM 643 O O . LEU A 1 79 ? 91.998 -20.002 -151.728 1.00 50.53 79 LEU A O 1
ATOM 647 N N . ALA A 1 80 ? 92.112 -20.558 -149.561 1.00 56.09 80 ALA A N 1
ATOM 648 C CA . ALA A 1 80 ? 93.434 -19.996 -149.298 1.00 56.09 80 ALA A CA 1
ATOM 649 C C . ALA A 1 80 ? 94.558 -20.943 -149.777 1.00 56.09 80 ALA A C 1
ATOM 651 O O . ALA A 1 80 ? 94.377 -22.151 -149.906 1.00 56.09 80 ALA A O 1
ATOM 652 N N . LYS A 1 81 ? 95.756 -20.399 -150.035 1.00 48.28 81 LYS A N 1
ATOM 653 C CA . LYS A 1 81 ? 96.902 -21.103 -150.656 1.00 48.28 81 LYS A CA 1
ATOM 654 C C . LYS A 1 81 ? 97.328 -22.392 -149.927 1.00 48.28 81 LYS A C 1
ATOM 656 O O . LYS A 1 81 ? 97.753 -23.359 -150.560 1.00 48.28 81 LYS A O 1
ATOM 661 N N . ASP A 1 82 ? 97.167 -22.419 -148.611 1.00 47.28 82 ASP A N 1
ATOM 662 C CA . ASP A 1 82 ? 97.564 -23.539 -147.754 1.00 47.28 82 ASP A CA 1
ATOM 663 C C . ASP A 1 82 ? 96.555 -24.706 -147.864 1.00 47.28 82 ASP A C 1
ATOM 665 O O . ASP A 1 82 ? 96.917 -25.874 -147.725 1.00 47.28 82 ASP A O 1
ATOM 669 N N . GLU A 1 83 ? 95.304 -24.392 -148.225 1.00 57.03 83 GLU A N 1
ATOM 670 C CA . GLU A 1 83 ? 94.180 -25.325 -148.382 1.00 57.03 83 GLU A CA 1
ATOM 671 C C . GLU A 1 83 ? 94.264 -26.098 -149.718 1.00 57.03 83 GLU A C 1
ATOM 673 O O . GLU A 1 83 ? 93.887 -27.267 -149.789 1.00 57.03 83 GLU A O 1
ATOM 678 N N . VAL A 1 84 ? 94.860 -25.498 -150.759 1.00 55.91 84 VAL A N 1
ATOM 679 C CA . VAL A 1 84 ? 95.092 -26.132 -152.077 1.00 55.91 84 VAL A CA 1
ATOM 680 C C . VAL A 1 84 ? 96.175 -27.219 -152.008 1.00 55.91 84 VAL A C 1
ATOM 682 O O . VAL A 1 84 ? 96.069 -28.268 -152.645 1.00 55.91 84 VAL A O 1
ATOM 685 N N . THR A 1 85 ? 97.213 -26.997 -151.199 1.00 51.91 85 THR A N 1
ATOM 686 C CA . THR A 1 85 ? 98.363 -27.913 -151.086 1.00 51.91 85 THR A CA 1
ATOM 687 C C . THR A 1 85 ? 97.998 -29.197 -150.327 1.00 51.91 85 THR A C 1
ATOM 689 O O . THR A 1 85 ? 98.443 -30.289 -150.692 1.00 51.91 85 THR A O 1
ATOM 692 N N . ALA A 1 86 ? 97.133 -29.084 -149.311 1.00 56.53 86 ALA A N 1
ATOM 693 C CA . ALA A 1 86 ? 96.592 -30.229 -148.579 1.00 56.53 86 ALA A CA 1
ATOM 694 C C . ALA A 1 86 ? 95.671 -31.099 -149.457 1.00 56.53 86 ALA A C 1
ATOM 696 O O . ALA A 1 86 ? 95.724 -32.325 -149.370 1.00 56.53 86 ALA A O 1
ATOM 697 N N . LEU A 1 87 ? 94.892 -30.476 -150.352 1.00 58.12 87 LEU A N 1
ATOM 698 C CA . LEU A 1 87 ? 94.011 -31.176 -151.291 1.00 58.12 87 LEU A CA 1
ATOM 699 C C . LEU A 1 87 ? 94.810 -31.967 -152.350 1.00 58.12 87 LEU A C 1
ATOM 701 O O . LEU A 1 87 ? 94.497 -33.121 -152.631 1.00 58.12 87 LEU A O 1
ATOM 705 N N . ALA A 1 88 ? 95.886 -31.385 -152.896 1.00 52.66 88 ALA A N 1
ATOM 706 C CA . ALA A 1 88 ? 96.680 -31.995 -153.971 1.00 52.66 88 ALA A CA 1
ATOM 707 C C . ALA A 1 88 ? 97.454 -33.260 -153.542 1.00 52.66 88 ALA A C 1
ATOM 709 O O . ALA A 1 88 ? 97.605 -34.191 -154.334 1.00 52.66 88 ALA A O 1
ATOM 710 N N . SER A 1 89 ? 97.908 -33.331 -152.286 1.00 51.34 89 SER A N 1
ATOM 711 C CA . SER A 1 89 ? 98.634 -34.508 -151.772 1.00 51.34 89 SER A CA 1
ATOM 712 C C . SER A 1 89 ? 97.725 -35.715 -151.500 1.00 51.34 89 SER A C 1
ATOM 714 O O . SER A 1 89 ? 98.214 -36.840 -151.443 1.00 51.34 89 SER A O 1
ATOM 716 N N . GLY A 1 90 ? 96.412 -35.503 -151.347 1.00 54.00 90 GLY A N 1
ATOM 717 C CA . GLY A 1 90 ? 95.445 -36.571 -151.073 1.00 54.00 90 GLY A CA 1
ATOM 718 C C . GLY A 1 90 ? 94.902 -37.295 -152.313 1.00 54.00 90 GLY A C 1
ATOM 719 O O . GLY A 1 90 ? 94.329 -38.371 -152.167 1.00 54.00 90 GLY A O 1
ATOM 720 N N . VAL A 1 91 ? 95.069 -36.728 -153.519 1.00 56.06 91 VAL A N 1
ATOM 721 C CA . VAL A 1 91 ? 94.314 -37.139 -154.727 1.00 56.06 91 VAL A CA 1
ATOM 722 C C . VAL A 1 91 ? 95.169 -37.846 -155.802 1.00 56.06 91 VAL A C 1
ATOM 724 O O . VAL A 1 91 ? 94.622 -38.514 -156.676 1.00 56.06 91 VAL A O 1
ATOM 727 N N . LEU A 1 92 ? 96.506 -37.780 -155.761 1.00 56.72 92 LEU A N 1
ATOM 728 C CA . LEU A 1 92 ? 97.366 -38.285 -156.850 1.00 56.72 92 LEU A CA 1
ATOM 729 C C . LEU A 1 92 ? 97.832 -39.747 -156.647 1.00 56.72 92 LEU A C 1
ATOM 731 O O . LEU A 1 92 ? 98.696 -40.021 -155.816 1.00 56.72 92 LEU A O 1
ATOM 735 N N . GLN A 1 93 ? 97.337 -40.691 -157.462 1.00 52.09 93 GLN A N 1
ATOM 736 C CA . GLN A 1 93 ? 97.908 -42.045 -157.603 1.00 52.09 93 GLN A CA 1
ATOM 737 C C . GLN A 1 93 ? 98.997 -42.062 -158.694 1.00 52.09 93 GLN A C 1
ATOM 739 O O . GLN A 1 93 ? 98.710 -41.900 -159.878 1.00 52.09 93 GLN A O 1
ATOM 744 N N . SER A 1 94 ? 100.264 -42.281 -158.322 1.00 49.03 94 SER A N 1
ATOM 745 C CA . SER A 1 94 ? 101.377 -42.384 -159.282 1.00 49.03 94 SER A CA 1
ATOM 746 C C . SER A 1 94 ? 101.613 -43.835 -159.739 1.00 49.03 94 SER A C 1
ATOM 748 O O . SER A 1 94 ? 101.849 -44.697 -158.891 1.00 49.03 94 SER A O 1
ATOM 750 N N . GLN A 1 95 ? 101.649 -44.103 -161.051 1.00 50.94 95 GLN A N 1
ATOM 751 C CA . GLN A 1 95 ? 102.120 -45.373 -161.636 1.00 50.94 95 GLN A CA 1
ATOM 752 C C . GLN A 1 95 ? 103.435 -45.148 -162.402 1.00 50.94 95 GLN A C 1
ATOM 754 O O . GLN A 1 95 ? 103.570 -44.183 -163.147 1.00 50.94 95 GLN A O 1
ATOM 759 N N . VAL A 1 96 ? 104.416 -46.039 -162.228 1.00 49.12 96 VAL A N 1
ATOM 760 C CA . VAL A 1 96 ? 105.696 -46.013 -162.963 1.00 49.12 96 VAL A CA 1
ATOM 761 C C . VAL A 1 96 ? 105.591 -46.939 -164.179 1.00 49.12 96 VAL A C 1
ATOM 763 O O . VAL A 1 96 ? 105.206 -48.095 -164.022 1.00 49.12 96 VAL A O 1
ATOM 766 N N . LEU A 1 97 ? 105.957 -46.462 -165.374 1.00 47.09 97 LEU A N 1
ATOM 767 C CA . LEU A 1 97 ? 106.093 -47.279 -166.585 1.00 47.09 97 LEU A CA 1
ATOM 768 C C . LEU A 1 97 ? 107.405 -46.932 -167.290 1.00 47.09 97 LEU A C 1
ATOM 770 O O . LEU A 1 97 ? 107.550 -45.829 -167.808 1.00 47.09 97 LEU A O 1
ATOM 774 N N . GLY A 1 98 ? 108.322 -47.893 -167.358 1.00 49.56 98 GLY A N 1
ATOM 775 C CA . GLY A 1 98 ? 109.475 -47.818 -168.251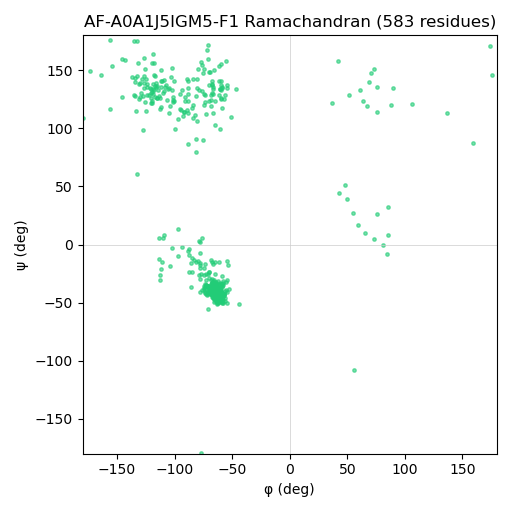 1.00 49.56 98 GLY A CA 1
ATOM 776 C C . GLY A 1 98 ? 110.767 -48.259 -167.585 1.00 49.56 98 GLY A C 1
ATOM 777 O O . GLY A 1 98 ? 111.259 -47.604 -166.673 1.00 49.56 98 GLY A O 1
ATOM 778 N N . VAL A 1 99 ? 111.299 -49.379 -168.069 1.00 51.25 99 VAL A N 1
ATOM 779 C CA . VAL A 1 99 ? 112.657 -49.853 -167.781 1.00 51.25 99 VAL A CA 1
ATOM 780 C C . VAL A 1 99 ? 113.648 -48.773 -168.248 1.00 51.25 99 VAL A C 1
ATOM 782 O O . VAL A 1 99 ? 113.447 -48.241 -169.344 1.00 51.25 99 VAL A O 1
ATOM 785 N N . PRO A 1 100 ? 114.677 -48.418 -167.456 1.00 59.91 100 PRO A N 1
ATOM 786 C CA . PRO A 1 100 ? 115.670 -47.428 -167.861 1.00 59.91 100 PRO A CA 1
ATOM 787 C C . PRO A 1 100 ? 116.330 -47.839 -169.180 1.00 59.91 100 PRO A C 1
ATOM 789 O O . PRO A 1 100 ? 116.785 -48.973 -169.343 1.00 59.91 100 PRO A O 1
ATOM 792 N N . SER A 1 101 ? 116.345 -46.921 -170.149 1.00 58.44 101 SER A N 1
ATOM 793 C CA . SER A 1 101 ? 117.010 -47.145 -171.430 1.00 58.44 101 SER A CA 1
ATOM 794 C C . SER A 1 101 ? 118.446 -46.653 -171.345 1.00 58.44 101 SER A C 1
ATOM 796 O O . SER A 1 101 ? 118.683 -45.480 -171.046 1.00 58.44 101 SER A O 1
ATOM 798 N N . ILE A 1 102 ? 119.384 -47.553 -171.629 1.00 64.56 102 ILE A N 1
ATOM 799 C CA . ILE A 1 102 ? 120.818 -47.279 -171.591 1.00 64.56 102 ILE A CA 1
ATOM 800 C C . ILE A 1 102 ? 121.299 -47.055 -173.020 1.00 64.56 102 ILE A C 1
ATOM 802 O O . ILE A 1 102 ? 121.132 -47.925 -173.879 1.00 64.56 102 ILE A O 1
ATOM 806 N N . VAL A 1 103 ? 121.916 -45.904 -173.275 1.00 62.66 103 VAL A N 1
ATOM 807 C CA . VAL A 1 103 ? 122.498 -45.581 -174.583 1.00 62.66 103 VAL A CA 1
ATOM 808 C C . VAL A 1 103 ? 123.968 -45.239 -174.398 1.00 62.66 103 VAL A C 1
ATOM 810 O O . VAL A 1 103 ? 124.316 -44.400 -173.572 1.00 62.66 103 VAL A O 1
ATOM 813 N N . ILE A 1 104 ? 124.839 -45.877 -175.182 1.00 64.19 104 ILE A N 1
ATOM 814 C CA . ILE A 1 104 ? 126.254 -45.506 -175.239 1.00 64.19 104 ILE A CA 1
ATOM 815 C C . ILE A 1 104 ? 126.441 -44.546 -176.410 1.00 64.19 104 ILE A C 1
ATOM 817 O O . ILE A 1 104 ? 126.249 -44.928 -177.565 1.00 64.19 104 ILE A O 1
ATOM 821 N N . LYS A 1 105 ? 126.831 -43.305 -176.116 1.00 66.94 105 LYS A N 1
ATOM 822 C CA . LYS A 1 105 ? 127.258 -42.317 -177.115 1.00 66.94 105 LYS A CA 1
ATOM 823 C C . LYS A 1 105 ? 128.727 -41.998 -176.874 1.00 66.94 105 LYS A C 1
ATOM 825 O O . LYS A 1 105 ? 129.113 -41.688 -175.755 1.00 66.94 105 LYS A O 1
ATOM 830 N N . GLU A 1 106 ? 129.549 -42.142 -177.915 1.00 64.56 106 GLU A N 1
ATOM 831 C CA . GLU A 1 106 ? 130.991 -41.822 -177.883 1.00 64.56 106 GLU A CA 1
ATOM 832 C C . GLU A 1 106 ? 131.790 -42.523 -176.763 1.00 64.56 106 GLU A C 1
ATOM 834 O O . GLU A 1 106 ? 132.819 -42.036 -176.304 1.00 64.56 106 GLU A O 1
ATOM 839 N N . GLY A 1 107 ? 131.333 -43.694 -176.315 1.00 57.59 107 GLY A N 1
ATOM 840 C CA . GLY A 1 107 ? 131.989 -44.449 -175.244 1.00 57.59 107 GLY A CA 1
ATOM 841 C C . GLY A 1 107 ? 131.595 -44.042 -173.818 1.00 57.59 107 GLY A C 1
ATOM 842 O O . GLY A 1 107 ? 132.185 -44.569 -172.879 1.00 57.59 107 GLY A O 1
ATOM 843 N N . VAL A 1 108 ? 130.594 -43.171 -173.635 1.00 65.75 108 VAL A N 1
ATOM 844 C CA . VAL A 1 108 ? 130.008 -42.819 -172.327 1.00 65.75 108 VAL A CA 1
ATOM 845 C C . VAL A 1 108 ? 128.580 -43.368 -172.221 1.00 65.75 108 VAL A C 1
ATOM 847 O O . VAL A 1 108 ? 127.829 -43.356 -173.198 1.00 65.75 108 VAL A O 1
ATOM 850 N N . VAL A 1 109 ? 128.205 -43.875 -171.043 1.00 66.62 109 VAL A N 1
ATOM 851 C CA . VAL A 1 109 ? 126.883 -44.460 -170.765 1.00 66.62 109 VAL A CA 1
ATOM 852 C C . VAL A 1 109 ? 125.913 -43.365 -170.303 1.00 66.62 109 VAL A C 1
ATOM 854 O O . VAL A 1 109 ? 126.177 -42.680 -169.317 1.00 66.62 109 VAL A O 1
ATOM 857 N N . HIS A 1 110 ? 124.785 -43.212 -170.998 1.00 72.31 110 HIS A N 1
ATOM 858 C CA . HIS A 1 110 ? 123.677 -42.323 -170.633 1.00 72.31 110 HIS A CA 1
ATOM 859 C C . HIS A 1 110 ? 122.480 -43.144 -170.146 1.00 72.31 110 HIS A C 1
ATOM 861 O O . HIS A 1 110 ? 122.131 -44.156 -170.763 1.00 72.31 110 HIS A O 1
ATOM 867 N N . VAL A 1 111 ? 121.843 -42.689 -169.066 1.00 66.94 111 VAL A N 1
ATOM 868 C CA . VAL A 1 111 ? 120.631 -43.286 -168.492 1.00 66.94 111 VAL A CA 1
ATOM 869 C C . VAL A 1 111 ? 119.467 -42.318 -168.667 1.00 66.94 111 VAL A C 1
ATOM 871 O O . VAL A 1 111 ? 119.535 -41.171 -168.227 1.00 66.94 111 VAL A O 1
ATOM 874 N N . THR A 1 112 ? 118.376 -42.792 -169.267 1.00 67.81 112 THR A N 1
ATOM 875 C CA . THR A 1 112 ? 117.146 -42.007 -169.449 1.00 67.81 112 THR A CA 1
ATOM 876 C C . THR A 1 112 ? 115.967 -42.675 -168.745 1.00 67.81 112 THR A C 1
ATOM 878 O O . THR A 1 112 ? 115.740 -43.877 -168.907 1.00 67.81 112 THR A O 1
ATOM 881 N N . VAL A 1 113 ? 115.203 -41.897 -167.966 1.00 65.94 113 VAL A N 1
ATOM 882 C CA . VAL A 1 113 ? 114.056 -42.376 -167.172 1.00 65.94 113 VAL A CA 1
ATOM 883 C C . VAL A 1 113 ? 112.821 -41.502 -167.403 1.00 65.94 113 VAL A C 1
ATOM 885 O O . VAL A 1 113 ? 112.917 -40.276 -167.421 1.00 65.94 113 VAL A O 1
ATOM 888 N N . LYS A 1 114 ? 111.645 -42.133 -167.538 1.00 63.41 114 LYS A N 1
ATOM 889 C CA . LYS A 1 114 ? 110.339 -41.470 -167.712 1.00 63.41 114 LYS A CA 1
ATOM 890 C C . LYS A 1 114 ? 109.391 -41.754 -166.544 1.00 63.41 114 LYS A C 1
ATOM 892 O O . LYS A 1 114 ? 109.301 -42.886 -166.075 1.00 63.41 114 LYS A O 1
ATOM 897 N N . ALA A 1 115 ? 108.649 -40.739 -166.099 1.00 61.53 115 ALA A N 1
ATOM 898 C CA . ALA A 1 115 ? 107.571 -40.853 -165.111 1.00 61.53 115 ALA A CA 1
ATOM 899 C C . ALA A 1 115 ? 106.253 -40.283 -165.661 1.00 61.53 115 ALA A C 1
ATOM 901 O O . ALA A 1 115 ? 106.280 -39.269 -166.354 1.00 61.53 115 ALA A O 1
ATOM 902 N N . LYS A 1 116 ? 105.117 -40.919 -165.331 1.00 61.41 116 LYS A N 1
ATOM 903 C CA . LYS A 1 116 ? 103.767 -40.594 -165.826 1.00 61.41 116 LYS A CA 1
ATOM 904 C C . LYS A 1 116 ? 102.769 -40.463 -164.665 1.00 61.41 116 LYS A C 1
ATOM 906 O O . LYS A 1 116 ? 102.661 -41.376 -163.851 1.00 61.41 116 LYS A O 1
ATOM 911 N N . ILE A 1 117 ? 102.029 -39.356 -164.578 1.00 63.94 117 ILE A N 1
ATOM 912 C CA . ILE A 1 117 ? 100.982 -39.113 -163.561 1.00 63.94 117 ILE A CA 1
ATOM 913 C C . ILE A 1 117 ? 99.658 -38.786 -164.246 1.00 63.94 117 ILE A C 1
ATOM 915 O O . ILE A 1 117 ? 99.637 -37.992 -165.178 1.00 63.94 117 ILE A O 1
ATOM 919 N N . THR A 1 118 ? 98.556 -39.374 -163.775 1.00 53.09 118 THR A N 1
ATOM 920 C CA . THR A 1 118 ? 97.225 -39.239 -164.386 1.00 53.09 118 THR A CA 1
ATOM 921 C C . THR A 1 118 ? 96.243 -38.604 -163.397 1.00 53.09 118 THR A C 1
ATOM 923 O O . THR A 1 118 ? 96.217 -39.004 -162.237 1.00 53.09 118 THR A O 1
ATOM 926 N N . VAL A 1 119 ? 95.452 -37.623 -163.838 1.00 61.03 119 VAL A N 1
ATOM 927 C CA . VAL A 1 119 ? 94.475 -36.885 -163.014 1.00 61.03 119 VAL A CA 1
ATOM 928 C C . VAL A 1 119 ? 93.072 -37.058 -163.604 1.00 61.03 119 VAL A C 1
ATOM 930 O O . VAL A 1 119 ? 92.877 -36.780 -164.788 1.00 61.03 119 VAL A O 1
ATOM 933 N N . ASP A 1 120 ? 92.116 -37.506 -162.781 1.00 60.50 120 ASP A N 1
ATOM 934 C CA . ASP A 1 120 ? 90.698 -37.679 -163.135 1.00 60.50 120 ASP A CA 1
ATOM 935 C C . ASP A 1 120 ? 89.857 -36.546 -162.529 1.00 60.50 120 ASP A C 1
ATOM 937 O O . ASP A 1 120 ? 89.812 -36.350 -161.312 1.00 60.50 120 ASP A O 1
ATOM 941 N N . THR A 1 121 ? 89.204 -35.779 -163.393 1.00 61.53 121 THR A N 1
ATOM 942 C CA . THR A 1 121 ? 88.429 -34.591 -163.026 1.00 61.53 121 THR A CA 1
ATOM 943 C C . THR A 1 121 ? 87.015 -34.912 -162.523 1.00 61.53 121 THR A C 1
ATOM 945 O O . THR A 1 121 ? 86.414 -34.072 -161.859 1.00 61.53 121 THR A O 1
ATOM 948 N N . ALA A 1 122 ? 86.488 -36.127 -162.730 1.00 59.50 122 ALA A N 1
ATOM 949 C CA . ALA A 1 122 ? 85.106 -36.479 -162.373 1.00 59.50 122 ALA A CA 1
ATOM 950 C C . ALA A 1 122 ? 84.856 -36.657 -160.859 1.00 59.50 122 ALA A C 1
ATOM 952 O O . ALA A 1 122 ? 83.710 -36.653 -160.407 1.00 59.50 122 ALA A O 1
ATOM 953 N N . VAL A 1 123 ? 85.917 -36.826 -160.063 1.00 58.28 123 VAL A N 1
ATOM 954 C CA . VAL A 1 123 ? 85.830 -37.076 -158.609 1.00 58.28 123 VAL A CA 1
ATOM 955 C C . VAL A 1 123 ? 86.015 -35.789 -157.788 1.00 58.28 123 VAL A C 1
ATOM 957 O O . VAL A 1 123 ? 85.765 -35.776 -156.582 1.00 58.28 123 VAL A O 1
ATOM 960 N N . LEU A 1 124 ? 86.413 -34.691 -158.438 1.00 60.09 124 LEU A N 1
ATOM 961 C CA . LEU A 1 124 ? 86.841 -33.461 -157.773 1.00 60.09 124 LEU A CA 1
ATOM 962 C C . LEU A 1 124 ? 85.668 -32.687 -157.138 1.00 60.09 124 LEU A C 1
ATOM 964 O O . LEU A 1 124 ? 85.763 -32.269 -155.984 1.00 60.09 124 LEU A O 1
ATOM 968 N N . ASP A 1 125 ? 84.528 -32.579 -157.828 1.00 57.75 125 ASP A N 1
ATOM 969 C CA . ASP A 1 125 ? 83.385 -31.764 -157.376 1.00 57.75 125 ASP A CA 1
ATOM 970 C C . ASP A 1 125 ? 82.744 -32.286 -156.080 1.00 57.75 125 ASP A C 1
ATOM 972 O O . ASP A 1 125 ? 82.355 -31.520 -155.196 1.00 57.75 125 ASP A O 1
ATOM 976 N N . LYS A 1 126 ? 82.682 -33.612 -155.915 1.00 60.12 126 LYS A N 1
ATOM 977 C CA . LYS A 1 126 ? 81.978 -34.251 -154.791 1.00 60.12 126 LYS A CA 1
ATOM 978 C C . LYS A 1 126 ? 82.712 -34.103 -153.453 1.00 60.12 126 LYS A C 1
ATOM 980 O O . LYS A 1 126 ? 82.083 -34.172 -152.400 1.00 60.12 126 LYS A O 1
ATOM 985 N N . GLN A 1 127 ? 84.034 -33.921 -153.477 1.00 58.78 127 GLN A N 1
ATOM 986 C CA . GLN A 1 127 ? 84.845 -33.768 -152.263 1.00 58.78 127 GLN A CA 1
ATOM 987 C C . GLN A 1 127 ? 84.924 -32.310 -151.779 1.00 58.78 127 GLN A C 1
ATOM 989 O O . GLN A 1 127 ? 85.086 -32.078 -150.582 1.00 58.78 127 GLN A O 1
ATOM 994 N N . ILE A 1 128 ? 84.725 -31.331 -152.670 1.00 60.53 128 ILE A N 1
ATOM 995 C CA . ILE A 1 128 ? 84.711 -29.896 -152.331 1.00 60.53 128 ILE A CA 1
ATOM 996 C C . ILE A 1 128 ? 83.452 -29.519 -151.524 1.00 60.53 128 ILE A C 1
ATOM 998 O O . ILE A 1 128 ? 83.520 -28.716 -150.591 1.00 60.53 128 ILE A O 1
ATOM 1002 N N . GLU A 1 129 ? 82.304 -30.136 -151.818 1.00 58.47 129 GLU A N 1
ATOM 1003 C CA . GLU A 1 129 ? 81.019 -29.807 -151.181 1.00 58.47 129 GLU A CA 1
ATOM 1004 C C . GLU A 1 129 ? 80.955 -30.194 -149.687 1.00 58.47 129 GLU A C 1
ATOM 1006 O O . GLU A 1 129 ? 80.373 -29.478 -148.869 1.00 58.47 129 GLU A O 1
ATOM 1011 N N . VAL A 1 130 ? 81.611 -31.294 -149.297 1.00 62.66 130 VAL A N 1
ATOM 1012 C CA . VAL A 1 130 ? 81.644 -31.779 -147.903 1.00 62.66 130 VAL A CA 1
ATOM 1013 C C . VAL A 1 130 ? 82.384 -30.801 -146.986 1.00 62.66 130 VAL A C 1
ATOM 1015 O O . VAL A 1 130 ? 81.922 -30.514 -145.883 1.00 62.66 130 VAL A O 1
ATOM 1018 N N . PHE A 1 131 ? 83.487 -30.221 -147.459 1.00 62.91 131 PHE A N 1
ATOM 1019 C CA . PHE A 1 131 ? 84.314 -29.308 -146.668 1.00 62.91 131 PHE A CA 1
ATOM 1020 C C . PHE A 1 131 ? 83.606 -27.977 -146.348 1.00 62.91 131 PHE A C 1
ATOM 1022 O O . PHE A 1 131 ? 83.781 -27.408 -145.270 1.00 62.91 131 PHE A O 1
ATOM 1029 N N . MET A 1 132 ? 82.750 -27.487 -147.252 1.00 56.81 132 MET A N 1
ATOM 1030 C CA . MET A 1 132 ? 82.039 -26.213 -147.072 1.00 56.81 132 MET A CA 1
ATOM 1031 C C . MET A 1 132 ? 80.895 -26.286 -146.043 1.00 56.81 132 MET A C 1
ATOM 1033 O O . MET A 1 132 ? 80.564 -25.271 -145.422 1.00 56.81 132 MET A O 1
ATOM 1037 N N . ARG A 1 133 ? 80.303 -27.468 -145.821 1.00 59.78 133 ARG A N 1
ATOM 1038 C CA . ARG A 1 133 ? 79.148 -27.655 -144.923 1.00 59.78 133 ARG A CA 1
ATOM 1039 C C . ARG A 1 133 ? 79.521 -27.590 -143.437 1.00 59.78 133 ARG A C 1
ATOM 1041 O O . ARG A 1 133 ? 78.784 -26.991 -142.654 1.00 59.78 133 ARG A O 1
ATOM 1048 N N . ASP A 1 134 ? 80.683 -28.116 -143.058 1.00 66.06 134 ASP A N 1
ATOM 1049 C CA . ASP A 1 134 ? 81.127 -28.166 -141.655 1.00 66.06 134 ASP A CA 1
ATOM 1050 C C . ASP A 1 134 ? 81.505 -26.785 -141.085 1.00 66.06 134 ASP A C 1
ATOM 1052 O O . ASP A 1 134 ? 81.364 -26.527 -139.888 1.00 66.06 134 ASP A O 1
ATOM 1056 N N . LYS A 1 135 ? 81.899 -25.837 -141.943 1.00 62.97 135 LYS A N 1
ATOM 1057 C CA . LYS A 1 135 ? 82.281 -24.471 -141.543 1.00 62.97 135 LYS A CA 1
ATOM 1058 C C . LYS A 1 135 ? 81.088 -23.600 -141.130 1.00 62.97 135 LYS A C 1
ATOM 1060 O O . LYS A 1 135 ? 81.217 -22.772 -140.227 1.00 62.97 135 LYS A O 1
ATOM 1065 N N . GLY A 1 136 ? 79.929 -23.774 -141.770 1.00 63.69 136 GLY A N 1
ATOM 1066 C CA . GLY A 1 136 ? 78.716 -23.003 -141.463 1.00 63.69 136 GLY A CA 1
ATOM 1067 C C . GLY A 1 136 ? 78.176 -23.280 -140.055 1.00 63.69 136 GLY A C 1
ATOM 1068 O O . GLY A 1 136 ? 77.812 -22.350 -139.339 1.00 63.69 136 GLY A O 1
ATOM 1069 N N . ALA A 1 137 ? 78.220 -24.543 -139.623 1.00 62.62 137 ALA A N 1
ATOM 1070 C CA . ALA A 1 137 ? 77.702 -24.983 -138.327 1.00 62.62 137 ALA A CA 1
ATOM 1071 C C . ALA A 1 137 ? 78.528 -24.494 -137.119 1.00 62.62 137 ALA A C 1
ATOM 1073 O O . ALA A 1 137 ? 78.005 -24.396 -136.007 1.00 62.62 137 ALA A O 1
ATOM 1074 N N . LEU A 1 138 ? 79.811 -24.169 -137.310 1.00 62.72 138 LEU A N 1
ATOM 1075 C CA . LEU A 1 138 ? 80.679 -23.707 -136.222 1.00 62.72 138 LEU A CA 1
ATOM 1076 C C . LEU A 1 138 ? 80.365 -22.262 -135.796 1.00 62.72 138 LEU A C 1
ATOM 1078 O O . LEU A 1 138 ? 80.402 -21.940 -134.611 1.00 62.72 138 LEU A O 1
ATOM 1082 N N . LYS A 1 139 ? 80.002 -21.397 -136.751 1.00 69.56 139 LYS A N 1
ATOM 1083 C CA . LYS A 1 139 ? 79.804 -19.957 -136.514 1.00 69.56 139 LYS A CA 1
ATOM 1084 C C . LYS A 1 139 ? 78.514 -19.646 -135.740 1.00 69.56 139 LYS A C 1
ATOM 1086 O O . LYS A 1 139 ? 78.511 -18.755 -134.899 1.00 69.56 139 LYS A O 1
ATOM 1091 N N . GLU A 1 140 ? 77.444 -20.417 -135.955 1.00 67.69 140 GLU A N 1
ATOM 1092 C CA . GLU A 1 140 ? 76.192 -20.293 -135.183 1.00 67.69 140 GLU A CA 1
ATOM 1093 C C . GLU A 1 140 ? 76.351 -20.696 -133.707 1.00 67.69 140 GLU A C 1
ATOM 1095 O O . GLU A 1 140 ? 75.692 -20.131 -132.830 1.00 67.69 140 GLU A O 1
ATOM 1100 N N . ARG A 1 141 ? 77.245 -21.647 -133.405 1.00 67.75 141 ARG A N 1
ATOM 1101 C CA . ARG A 1 141 ? 77.498 -22.108 -132.030 1.00 67.75 141 ARG A CA 1
ATOM 1102 C C . ARG A 1 141 ? 78.171 -21.041 -131.165 1.00 67.75 141 ARG A C 1
ATOM 1104 O O . ARG A 1 141 ? 77.801 -20.885 -130.000 1.00 67.75 141 ARG A O 1
ATOM 1111 N N . ASP A 1 142 ? 79.100 -20.278 -131.732 1.00 72.88 142 ASP A N 1
ATOM 1112 C CA . ASP A 1 142 ? 79.823 -19.229 -131.004 1.00 72.88 142 ASP A CA 1
ATOM 1113 C C . ASP A 1 142 ? 78.926 -18.037 -130.628 1.00 72.88 142 ASP A C 1
ATOM 1115 O O . ASP A 1 142 ? 79.036 -17.488 -129.525 1.00 72.88 142 ASP A O 1
ATOM 1119 N N . ASP A 1 143 ? 77.984 -17.660 -131.497 1.00 75.12 143 ASP A N 1
ATOM 1120 C CA . ASP A 1 143 ? 77.056 -16.555 -131.224 1.00 75.12 143 ASP A CA 1
ATOM 1121 C C . ASP A 1 143 ? 75.994 -16.925 -130.167 1.00 75.12 143 ASP A C 1
ATOM 1123 O O . ASP A 1 143 ? 75.585 -16.076 -129.365 1.00 75.12 143 ASP A O 1
ATOM 1127 N N . ALA A 1 144 ? 75.595 -18.200 -130.086 1.00 70.75 144 ALA A N 1
ATOM 1128 C CA . ALA A 1 144 ? 74.703 -18.699 -129.037 1.00 70.75 144 ALA A CA 1
ATOM 1129 C C . ALA A 1 144 ? 75.361 -18.680 -127.641 1.00 70.75 144 ALA A C 1
ATOM 1131 O O . ALA A 1 144 ? 74.720 -18.296 -126.656 1.00 70.75 144 ALA A O 1
ATOM 1132 N N . LEU A 1 145 ? 76.655 -19.017 -127.549 1.00 74.56 145 LEU A N 1
ATOM 1133 C CA . LEU A 1 145 ? 77.409 -18.995 -126.287 1.00 74.56 145 LEU A CA 1
ATOM 1134 C C . LEU A 1 145 ? 77.560 -17.578 -125.714 1.00 74.56 145 LEU A C 1
ATOM 1136 O O . LEU A 1 145 ? 77.470 -17.388 -124.498 1.00 74.56 145 LEU A O 1
ATOM 1140 N N . LYS A 1 146 ? 77.716 -16.560 -126.570 1.00 75.56 146 LYS A N 1
ATOM 1141 C CA . LYS A 1 146 ? 77.767 -15.158 -126.122 1.00 75.56 146 LYS A CA 1
ATOM 1142 C C . LYS A 1 146 ? 76.451 -14.695 -125.491 1.00 75.56 146 LYS A C 1
ATOM 1144 O O . LYS A 1 146 ? 76.484 -14.030 -124.457 1.00 75.56 146 LYS A O 1
ATOM 1149 N N . LYS A 1 147 ? 75.299 -15.084 -126.053 1.00 75.38 147 LYS A N 1
ATOM 1150 C CA . LYS A 1 147 ? 73.975 -14.724 -125.506 1.00 75.38 147 LYS A CA 1
ATOM 1151 C C . LYS A 1 147 ? 73.672 -15.392 -124.162 1.00 75.38 147 LYS A C 1
ATOM 1153 O O . LYS A 1 147 ? 73.102 -14.737 -123.291 1.00 75.38 147 LYS A O 1
ATOM 1158 N N . MET A 1 148 ? 74.066 -16.655 -123.961 1.00 67.50 148 MET A N 1
ATOM 1159 C CA . MET A 1 148 ? 73.880 -17.323 -122.660 1.00 67.50 148 MET A CA 1
ATOM 1160 C C . MET A 1 148 ? 74.622 -16.597 -121.534 1.00 67.50 148 MET A C 1
ATOM 1162 O O . MET A 1 148 ? 74.037 -16.331 -120.485 1.00 67.50 148 MET A O 1
ATOM 1166 N N . LYS A 1 149 ? 75.872 -16.192 -121.779 1.00 75.75 149 LYS A N 1
ATOM 1167 C CA . LYS A 1 149 ? 76.702 -15.519 -120.772 1.00 75.75 149 LYS A CA 1
ATOM 1168 C C . LYS A 1 149 ? 76.143 -14.154 -120.346 1.00 75.75 149 LYS A C 1
ATOM 1170 O O . LYS A 1 149 ? 76.290 -13.744 -119.197 1.00 75.75 149 LYS A O 1
ATOM 1175 N N . GLU A 1 150 ? 75.477 -13.439 -121.254 1.00 76.44 150 GLU A N 1
ATOM 1176 C CA . GLU A 1 150 ? 74.863 -12.142 -120.946 1.00 76.44 150 GLU A CA 1
ATOM 1177 C C . GLU A 1 150 ? 73.592 -12.276 -120.082 1.00 76.44 150 GLU A C 1
ATOM 1179 O O . GLU A 1 150 ? 73.351 -11.457 -119.191 1.00 76.44 150 GLU A O 1
ATOM 1184 N N . LEU A 1 151 ? 72.791 -13.323 -120.308 1.00 73.81 151 LEU A N 1
ATOM 1185 C CA . LEU A 1 151 ? 71.584 -13.601 -119.521 1.00 73.81 151 LEU A CA 1
ATOM 1186 C C . LEU A 1 151 ? 71.911 -14.059 -118.093 1.00 73.81 151 LEU A C 1
ATOM 1188 O O . LEU A 1 151 ? 71.247 -13.617 -117.153 1.00 73.81 151 LEU A O 1
ATOM 1192 N N . GLU A 1 152 ? 72.956 -14.870 -117.907 1.00 70.31 152 GLU A N 1
ATOM 1193 C CA . GLU A 1 152 ? 73.415 -15.287 -116.573 1.00 70.31 152 GLU A CA 1
ATOM 1194 C C . GLU A 1 152 ? 73.815 -14.088 -115.700 1.00 70.31 152 GLU A C 1
ATOM 1196 O O . GLU A 1 152 ? 73.401 -13.995 -114.540 1.00 70.31 152 GLU A O 1
ATOM 1201 N N . ASN A 1 153 ? 74.523 -13.109 -116.273 1.00 73.19 153 ASN A N 1
ATOM 1202 C CA . ASN A 1 153 ? 74.913 -11.893 -115.555 1.00 73.19 153 ASN A CA 1
ATOM 1203 C C . ASN A 1 153 ? 73.706 -11.037 -115.130 1.00 73.19 153 ASN A C 1
ATOM 1205 O O . ASN A 1 153 ? 73.695 -10.485 -114.027 1.00 73.19 153 ASN A O 1
ATOM 1209 N N . LYS A 1 154 ? 72.659 -10.943 -115.961 1.00 74.81 154 LYS A N 1
ATOM 1210 C CA . LYS A 1 154 ? 71.424 -10.217 -115.602 1.00 74.81 154 LYS A CA 1
ATOM 1211 C C . LYS A 1 154 ? 70.670 -10.909 -114.460 1.00 74.81 154 LYS A C 1
ATOM 1213 O O . LYS A 1 154 ? 70.152 -10.234 -113.571 1.00 74.81 154 LYS A O 1
ATOM 1218 N N . LEU A 1 155 ? 70.655 -12.243 -114.437 1.00 71.19 155 LEU A N 1
ATOM 1219 C CA . LEU A 1 155 ? 69.955 -13.030 -113.417 1.00 71.19 155 LEU A CA 1
ATOM 1220 C C . LEU A 1 155 ? 70.663 -12.985 -112.050 1.00 71.19 155 LEU A C 1
ATOM 1222 O O . LEU A 1 155 ? 70.000 -12.937 -111.013 1.00 71.19 155 LEU A O 1
ATOM 1226 N N . ALA A 1 156 ? 71.998 -12.928 -112.037 1.00 70.69 156 ALA A N 1
ATOM 1227 C CA . ALA A 1 156 ? 72.784 -12.764 -110.813 1.00 70.69 156 ALA A CA 1
ATOM 1228 C C . ALA A 1 156 ? 72.536 -11.405 -110.123 1.00 70.69 156 ALA A C 1
ATOM 1230 O O . ALA A 1 156 ? 72.362 -11.353 -108.903 1.00 70.69 156 ALA A O 1
ATOM 1231 N N . ASN A 1 157 ? 72.443 -10.314 -110.893 1.00 69.25 157 ASN A N 1
ATOM 1232 C CA . ASN A 1 157 ? 72.183 -8.975 -110.346 1.00 69.25 157 ASN A CA 1
ATOM 1233 C C . ASN A 1 157 ? 70.752 -8.800 -109.807 1.00 69.25 157 ASN A C 1
ATOM 1235 O O . ASN A 1 157 ?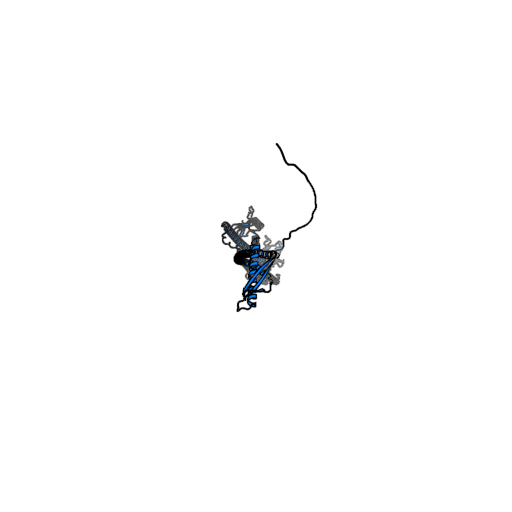 70.553 -8.144 -108.783 1.00 69.25 157 ASN A O 1
ATOM 1239 N N . LEU A 1 158 ? 69.754 -9.407 -110.453 1.00 70.00 158 LEU A N 1
ATOM 1240 C CA . LEU A 1 158 ? 68.369 -9.387 -109.964 1.00 70.00 158 LEU A CA 1
ATOM 1241 C C . LEU A 1 158 ? 68.198 -10.178 -108.658 1.00 70.00 158 LEU A C 1
ATOM 1243 O O . LEU A 1 158 ? 67.483 -9.745 -107.760 1.00 70.00 158 LEU A O 1
ATOM 1247 N N . LYS A 1 159 ? 68.896 -11.310 -108.500 1.00 71.62 159 LYS A N 1
ATOM 1248 C CA . LYS A 1 159 ? 68.845 -12.082 -107.247 1.00 71.62 159 LYS A CA 1
ATOM 1249 C C . LYS A 1 159 ? 69.463 -11.336 -106.062 1.00 71.62 159 LYS A C 1
ATOM 1251 O O . LYS A 1 159 ? 68.918 -11.397 -104.966 1.00 71.62 159 LYS A O 1
ATOM 1256 N N . SER A 1 160 ? 70.578 -10.631 -106.258 1.00 69.50 160 SER A N 1
ATOM 1257 C CA . SER A 1 160 ? 71.262 -9.940 -105.152 1.00 69.50 160 SER A CA 1
ATOM 1258 C C . SER A 1 160 ? 70.489 -8.727 -104.622 1.00 69.50 160 SER A C 1
ATOM 1260 O O . SER A 1 160 ? 70.596 -8.395 -103.442 1.00 69.50 160 SER A O 1
ATOM 1262 N N . THR A 1 161 ? 69.693 -8.079 -105.473 1.00 73.62 161 THR A N 1
ATOM 1263 C CA . THR A 1 161 ? 68.876 -6.914 -105.106 1.00 73.62 161 THR A CA 1
ATOM 1264 C C . THR A 1 161 ? 67.617 -7.311 -104.340 1.00 73.62 161 THR A C 1
ATOM 1266 O O . THR A 1 161 ? 67.305 -6.684 -103.328 1.00 73.62 161 THR A O 1
ATOM 1269 N N . GLU A 1 162 ? 66.944 -8.391 -104.741 1.00 74.56 162 GLU A N 1
ATOM 1270 C CA . GLU A 1 162 ? 65.724 -8.842 -104.061 1.00 74.56 162 GLU A CA 1
ATOM 1271 C C . GLU A 1 162 ? 66.004 -9.449 -102.675 1.00 74.56 162 GLU A C 1
ATOM 1273 O O . GLU A 1 162 ? 65.254 -9.209 -101.730 1.00 74.56 162 GLU A O 1
ATOM 1278 N N . VAL A 1 163 ? 67.127 -10.162 -102.506 1.00 72.31 163 VAL A N 1
ATOM 1279 C CA . VAL A 1 163 ? 67.529 -10.714 -101.196 1.00 72.31 163 VAL A CA 1
ATOM 1280 C C . VAL A 1 163 ? 67.777 -9.601 -100.173 1.00 72.31 163 VAL A C 1
ATOM 1282 O O . VAL A 1 163 ? 67.264 -9.674 -99.059 1.00 72.31 163 VAL A O 1
ATOM 1285 N N . LYS A 1 164 ? 68.479 -8.528 -100.563 1.00 72.31 164 LYS A N 1
ATOM 1286 C CA . LYS A 1 164 ? 68.721 -7.378 -99.674 1.00 72.31 164 LYS A CA 1
ATOM 1287 C C . LYS A 1 164 ? 67.425 -6.694 -99.240 1.00 72.31 164 LYS A C 1
ATOM 1289 O O . LYS A 1 164 ? 67.268 -6.349 -98.073 1.00 72.31 164 LYS A O 1
ATOM 1294 N N . ARG A 1 165 ? 66.472 -6.541 -100.165 1.00 76.31 165 ARG A N 1
ATOM 1295 C CA . ARG A 1 165 ? 65.166 -5.937 -99.875 1.00 76.31 165 ARG A CA 1
ATOM 1296 C C . ARG A 1 165 ? 64.354 -6.766 -98.873 1.00 76.31 165 ARG A C 1
ATOM 1298 O O . ARG A 1 165 ? 63.695 -6.201 -98.003 1.00 76.31 165 ARG A O 1
ATOM 1305 N N . LEU A 1 166 ? 64.402 -8.094 -98.982 1.00 72.31 166 LEU A N 1
ATOM 1306 C CA . LEU A 1 166 ? 63.707 -9.004 -98.066 1.00 72.31 166 LEU A CA 1
ATOM 1307 C C . LEU A 1 166 ? 64.316 -8.996 -96.656 1.00 72.31 166 LEU A C 1
ATOM 1309 O O . LEU A 1 166 ? 63.574 -9.024 -95.674 1.00 72.31 166 LEU A O 1
ATOM 1313 N N . GLU A 1 167 ? 65.642 -8.911 -96.539 1.00 75.12 167 GLU A N 1
ATOM 1314 C CA . GLU A 1 167 ? 66.326 -8.790 -95.243 1.00 75.12 167 GLU A CA 1
ATOM 1315 C C . GLU A 1 167 ? 65.975 -7.474 -94.526 1.00 75.12 167 GLU A C 1
ATOM 1317 O O . GLU A 1 167 ? 65.653 -7.477 -93.332 1.00 75.12 167 GLU A O 1
ATOM 1322 N N . GLU A 1 168 ? 65.942 -6.351 -95.250 1.00 76.44 168 GLU A N 1
ATOM 1323 C CA . GLU A 1 168 ? 65.519 -5.056 -94.698 1.00 76.44 168 GLU A CA 1
ATOM 1324 C C . GLU A 1 168 ? 64.055 -5.067 -94.234 1.00 76.44 168 GLU A C 1
ATOM 1326 O O . GLU A 1 168 ? 63.743 -4.570 -93.151 1.00 76.44 168 GLU A O 1
ATOM 1331 N N . LEU A 1 169 ? 63.147 -5.691 -94.991 1.00 73.44 169 LEU A N 1
ATOM 1332 C CA . LEU A 1 169 ? 61.741 -5.783 -94.590 1.00 73.44 169 LEU A CA 1
ATOM 1333 C C . LEU A 1 169 ? 61.569 -6.633 -93.319 1.00 73.44 169 LEU A C 1
ATOM 1335 O O . LEU A 1 169 ? 60.816 -6.272 -92.413 1.00 73.44 169 LEU A O 1
ATOM 1339 N N . ASN A 1 170 ? 62.297 -7.746 -93.212 1.00 74.81 170 ASN A N 1
ATOM 1340 C CA . ASN A 1 170 ? 62.202 -8.650 -92.067 1.00 74.81 170 ASN A CA 1
ATOM 1341 C C . ASN A 1 170 ? 62.722 -7.993 -90.773 1.00 74.81 170 ASN A C 1
ATOM 1343 O O . ASN A 1 170 ? 62.098 -8.091 -89.714 1.00 74.81 170 ASN A O 1
ATOM 1347 N N . THR A 1 171 ? 63.817 -7.232 -90.863 1.00 76.19 171 THR A N 1
ATOM 1348 C CA . THR A 1 171 ? 64.354 -6.480 -89.713 1.00 76.19 171 THR A CA 1
ATOM 1349 C C . THR A 1 171 ? 63.405 -5.381 -89.230 1.00 76.19 171 THR A C 1
ATOM 1351 O O . THR A 1 171 ? 63.222 -5.228 -88.020 1.00 76.19 171 THR A O 1
ATOM 1354 N N . GLN A 1 172 ? 62.732 -4.669 -90.142 1.00 76.31 172 GLN A N 1
ATOM 1355 C CA . GLN A 1 172 ? 61.702 -3.689 -89.775 1.00 76.31 172 GLN A CA 1
ATOM 1356 C C . GLN A 1 172 ? 60.484 -4.341 -89.110 1.00 76.31 172 GLN A C 1
ATOM 1358 O O . GLN A 1 172 ? 59.955 -3.810 -88.132 1.00 76.31 172 GLN A O 1
ATOM 1363 N N . THR A 1 173 ? 60.063 -5.511 -89.595 1.00 71.56 173 THR A N 1
ATOM 1364 C CA . THR A 1 173 ? 58.903 -6.231 -89.046 1.00 71.56 173 THR A CA 1
ATOM 1365 C C . THR A 1 173 ? 59.170 -6.697 -87.609 1.00 71.56 173 THR A C 1
ATOM 1367 O O . THR A 1 173 ? 58.359 -6.452 -86.717 1.00 71.56 173 THR A O 1
ATOM 1370 N N . LEU A 1 174 ? 60.361 -7.251 -87.350 1.00 75.31 174 LEU A N 1
ATOM 1371 C CA . LEU A 1 174 ? 60.796 -7.661 -86.008 1.00 75.31 174 LEU A CA 1
ATOM 1372 C C . LEU A 1 174 ? 60.931 -6.484 -85.027 1.00 75.31 174 LEU A C 1
ATOM 1374 O O . LEU A 1 174 ? 60.672 -6.638 -83.831 1.00 75.31 174 LEU A O 1
ATOM 1378 N N . ALA A 1 175 ? 61.340 -5.302 -85.500 1.00 76.38 175 ALA A N 1
ATOM 1379 C CA . ALA A 1 175 ? 61.403 -4.102 -84.664 1.00 76.38 175 ALA A CA 1
ATOM 1380 C C . ALA A 1 175 ? 59.999 -3.625 -84.247 1.00 76.38 175 ALA A C 1
ATOM 1382 O O . ALA A 1 175 ? 59.767 -3.333 -83.073 1.00 76.38 175 ALA A O 1
ATOM 1383 N N . LEU A 1 176 ? 59.045 -3.632 -85.184 1.00 76.69 176 LEU A N 1
ATOM 1384 C CA . LEU A 1 176 ? 57.645 -3.277 -84.935 1.00 76.69 176 LEU A CA 1
ATOM 1385 C C . LEU A 1 176 ? 56.950 -4.226 -83.947 1.00 76.69 176 LEU A C 1
ATOM 1387 O O . LEU A 1 176 ? 56.160 -3.772 -83.118 1.00 76.69 176 LEU A O 1
ATOM 1391 N N . GLU A 1 177 ? 57.236 -5.527 -84.007 1.00 72.69 177 GLU A N 1
ATOM 1392 C CA . GLU A 1 177 ? 56.709 -6.500 -83.041 1.00 72.69 177 GLU A CA 1
ATOM 1393 C C . GLU A 1 177 ? 57.256 -6.259 -81.630 1.00 72.69 177 GLU A C 1
ATOM 1395 O O . GLU A 1 177 ? 56.482 -6.186 -80.674 1.00 72.69 177 GLU A O 1
ATOM 1400 N N . ARG A 1 178 ? 58.566 -6.010 -81.498 1.00 76.62 178 ARG A N 1
ATOM 1401 C CA . ARG A 1 178 ? 59.194 -5.700 -80.202 1.00 76.62 178 ARG A CA 1
ATOM 1402 C C . ARG A 1 178 ? 58.629 -4.436 -79.557 1.00 76.62 178 ARG A C 1
ATOM 1404 O O . ARG A 1 178 ? 58.428 -4.414 -78.342 1.00 76.62 178 ARG A O 1
ATOM 1411 N N . ASP A 1 179 ? 58.359 -3.397 -80.341 1.00 78.00 179 ASP A N 1
ATOM 1412 C CA . ASP A 1 179 ? 57.762 -2.164 -79.822 1.00 78.00 179 ASP A CA 1
ATOM 1413 C C . ASP A 1 179 ? 56.302 -2.366 -79.394 1.00 78.00 179 ASP A C 1
ATOM 1415 O O . ASP A 1 179 ? 55.884 -1.849 -78.353 1.00 78.00 179 ASP A O 1
ATOM 1419 N N . ARG A 1 180 ? 55.531 -3.174 -80.135 1.00 77.00 180 ARG A N 1
ATOM 1420 C CA . ARG A 1 180 ? 54.163 -3.551 -79.742 1.00 77.00 180 ARG A CA 1
ATOM 1421 C C . ARG A 1 180 ? 54.143 -4.342 -78.437 1.00 77.00 180 ARG A C 1
ATOM 1423 O O . ARG A 1 180 ? 53.300 -4.060 -77.583 1.00 77.00 180 ARG A O 1
ATOM 1430 N N . ASP A 1 181 ? 55.072 -5.272 -78.251 1.00 79.81 181 ASP A N 1
ATOM 1431 C CA . ASP A 1 181 ? 55.159 -6.067 -77.024 1.00 79.81 181 ASP A CA 1
ATOM 1432 C C . ASP A 1 181 ? 55.567 -5.218 -75.817 1.00 79.81 181 ASP A C 1
ATOM 1434 O O . ASP A 1 181 ? 54.950 -5.324 -74.756 1.00 79.81 181 ASP A O 1
ATOM 1438 N N . ARG A 1 182 ? 56.514 -4.283 -75.981 1.00 79.81 182 ARG A N 1
ATOM 1439 C CA . ARG A 1 182 ? 56.848 -3.310 -74.924 1.00 79.81 182 ARG A CA 1
ATOM 1440 C C . ARG A 1 182 ? 55.644 -2.463 -74.524 1.00 79.81 182 ARG A C 1
ATOM 1442 O O . ARG A 1 182 ? 55.406 -2.259 -73.336 1.00 79.81 182 ARG A O 1
ATOM 1449 N N . GLN A 1 183 ? 54.865 -1.985 -75.496 1.00 79.00 183 GLN A N 1
ATOM 1450 C CA . GLN A 1 183 ? 53.658 -1.206 -75.210 1.00 79.00 183 GLN A CA 1
ATOM 1451 C C . GLN A 1 183 ? 52.582 -2.034 -74.498 1.00 79.00 183 GLN A C 1
ATOM 1453 O O . GLN A 1 183 ? 51.901 -1.504 -73.618 1.00 79.00 183 GLN A O 1
ATOM 1458 N N . ARG A 1 184 ? 52.424 -3.318 -74.847 1.00 78.31 184 ARG A N 1
ATOM 1459 C CA . ARG A 1 184 ? 51.511 -4.233 -74.144 1.00 78.31 184 ARG A CA 1
ATOM 1460 C C . ARG A 1 184 ? 51.936 -4.434 -72.696 1.00 78.31 184 ARG A C 1
ATOM 1462 O O . ARG A 1 184 ? 51.123 -4.177 -71.814 1.00 78.31 184 ARG A O 1
ATOM 1469 N N . LEU A 1 185 ? 53.201 -4.781 -72.462 1.00 79.81 185 LEU A N 1
ATOM 1470 C CA . LEU A 1 185 ? 53.743 -4.999 -71.118 1.00 79.81 185 LEU A CA 1
ATOM 1471 C C . LEU A 1 185 ? 53.621 -3.746 -70.242 1.00 79.81 185 LEU A C 1
ATOM 1473 O O . LEU A 1 185 ? 53.197 -3.839 -69.095 1.00 79.81 185 LEU A O 1
ATOM 1477 N N . PHE A 1 186 ? 53.903 -2.561 -70.790 1.00 81.62 186 PHE A N 1
ATOM 1478 C CA . PHE A 1 186 ? 53.755 -1.306 -70.051 1.00 81.62 186 PHE A CA 1
ATOM 1479 C C . PHE A 1 186 ? 52.294 -1.015 -69.669 1.00 81.62 186 PHE A C 1
ATOM 1481 O O . PHE A 1 186 ? 52.008 -0.630 -68.535 1.00 81.62 186 PHE A O 1
ATOM 1488 N N . ARG A 1 187 ? 51.345 -1.215 -70.596 1.00 74.50 187 ARG A N 1
ATOM 1489 C CA . ARG A 1 187 ? 49.909 -1.047 -70.306 1.00 74.50 187 ARG A CA 1
ATOM 1490 C C . ARG A 1 187 ? 49.414 -2.072 -69.290 1.00 74.50 187 ARG A C 1
ATOM 1492 O O . ARG A 1 187 ? 48.614 -1.726 -68.425 1.00 74.50 187 ARG A O 1
ATOM 1499 N N . GLU A 1 188 ? 49.892 -3.306 -69.385 1.00 79.31 188 GLU A N 1
ATOM 1500 C CA . GLU A 1 188 ? 49.559 -4.380 -68.456 1.00 79.31 188 GLU A CA 1
ATOM 1501 C C . GLU A 1 188 ? 50.075 -4.067 -67.046 1.00 79.31 188 GLU A C 1
ATOM 1503 O O . GLU A 1 188 ? 49.295 -4.108 -66.095 1.00 79.31 188 GLU A O 1
ATOM 1508 N N . GLU A 1 189 ? 51.324 -3.618 -66.910 1.00 80.12 189 GLU A N 1
ATOM 1509 C CA . GLU A 1 189 ? 51.907 -3.208 -65.629 1.00 80.12 189 GLU A CA 1
ATOM 1510 C C . GLU A 1 189 ? 51.138 -2.039 -64.988 1.00 80.12 189 GLU A C 1
ATOM 1512 O O . GLU A 1 189 ? 50.810 -2.085 -63.801 1.00 80.12 189 GLU A O 1
ATOM 1517 N N . GLN A 1 190 ? 50.785 -1.013 -65.771 1.00 79.88 190 GLN A N 1
ATOM 1518 C CA . GLN A 1 190 ? 49.959 0.105 -65.297 1.00 79.88 190 GLN A CA 1
ATOM 1519 C C . GLN A 1 190 ? 48.561 -0.363 -64.875 1.00 79.88 190 GLN A C 1
ATOM 1521 O O . GLN A 1 190 ? 48.048 0.068 -63.843 1.00 79.88 190 GLN A O 1
ATOM 1526 N N . SER A 1 191 ? 47.957 -1.292 -65.624 1.00 77.38 191 SER A N 1
ATOM 1527 C CA . SER A 1 191 ? 46.648 -1.855 -65.279 1.00 77.38 191 SER A CA 1
ATOM 1528 C C . SER A 1 191 ? 46.687 -2.680 -63.989 1.00 77.38 191 SER A C 1
ATOM 1530 O O . SER A 1 191 ? 45.751 -2.612 -63.195 1.00 77.38 191 SER A O 1
ATOM 1532 N N . LEU A 1 192 ? 47.778 -3.413 -63.738 1.00 79.44 192 LEU A N 1
ATOM 1533 C CA . LEU A 1 192 ? 47.976 -4.187 -62.513 1.00 79.44 192 LEU A CA 1
ATOM 1534 C C . LEU A 1 192 ? 48.220 -3.276 -61.308 1.00 79.44 192 LEU A C 1
ATOM 1536 O O . LEU A 1 192 ? 47.638 -3.515 -60.252 1.00 79.44 192 LEU A O 1
ATOM 1540 N N . LYS A 1 193 ? 49.007 -2.202 -61.469 1.00 81.56 193 LYS A N 1
ATOM 1541 C CA . LYS A 1 193 ? 49.194 -1.184 -60.422 1.00 81.56 193 LYS A CA 1
ATOM 1542 C C . LYS A 1 193 ? 47.879 -0.486 -60.083 1.00 81.56 193 LYS A C 1
ATOM 1544 O O . LYS A 1 193 ? 47.495 -0.477 -58.918 1.00 81.56 193 LYS A O 1
ATOM 1549 N N . ALA A 1 194 ? 47.137 -0.020 -61.089 1.00 76.69 194 ALA A N 1
ATOM 1550 C CA . ALA A 1 194 ? 45.835 0.615 -60.891 1.00 76.69 194 ALA A CA 1
ATOM 1551 C C . ALA A 1 194 ? 44.815 -0.333 -60.233 1.00 76.69 194 ALA A C 1
ATOM 1553 O O . ALA A 1 194 ? 44.098 0.070 -59.321 1.00 76.69 194 ALA A O 1
ATOM 1554 N N . ARG A 1 195 ? 44.773 -1.615 -60.631 1.00 77.75 195 ARG A N 1
ATOM 1555 C CA . ARG A 1 195 ? 43.932 -2.634 -59.972 1.00 77.75 195 ARG A CA 1
ATOM 1556 C C . ARG A 1 195 ? 44.358 -2.894 -58.529 1.00 77.75 195 ARG A C 1
ATOM 1558 O O . ARG A 1 195 ? 43.496 -3.050 -57.672 1.00 77.75 195 ARG A O 1
ATOM 1565 N N . GLY A 1 196 ? 45.661 -2.933 -58.255 1.00 83.00 196 GLY A N 1
ATOM 1566 C CA . GLY A 1 196 ? 46.194 -3.096 -56.904 1.00 83.00 196 GLY A CA 1
ATOM 1567 C C . GLY A 1 196 ? 45.844 -1.921 -55.988 1.00 83.00 196 GLY A C 1
ATOM 1568 O O . GLY A 1 196 ? 45.430 -2.136 -54.852 1.00 83.00 196 GLY A O 1
ATOM 1569 N N . GLU A 1 197 ? 45.954 -0.688 -56.483 1.00 84.50 197 GLU A N 1
ATOM 1570 C CA . GLU A 1 197 ? 45.571 0.525 -55.749 1.00 84.50 197 GLU A CA 1
ATOM 1571 C C . GLU A 1 197 ? 44.058 0.610 -55.522 1.00 84.50 197 GLU A C 1
ATOM 1573 O O . GLU A 1 197 ? 43.632 0.871 -54.399 1.00 84.50 197 GLU A O 1
ATOM 1578 N N . LEU A 1 198 ? 43.244 0.307 -56.541 1.00 79.31 198 LEU A N 1
ATOM 1579 C CA . LEU A 1 198 ? 41.785 0.229 -56.409 1.00 79.31 198 LEU A CA 1
ATOM 1580 C C . LEU A 1 198 ? 41.365 -0.843 -55.399 1.00 79.31 198 LEU A C 1
ATOM 1582 O O . LEU A 1 198 ? 40.525 -0.576 -54.547 1.00 79.31 198 LEU A O 1
ATOM 1586 N N . SER A 1 199 ? 41.983 -2.026 -55.442 1.00 85.75 199 SER A N 1
ATOM 1587 C CA . SER A 1 199 ? 41.703 -3.107 -54.493 1.00 85.75 199 SER A CA 1
ATOM 1588 C C . SER A 1 199 ? 42.082 -2.732 -53.057 1.00 85.75 199 SER A C 1
ATOM 1590 O O . SER A 1 199 ? 41.328 -3.043 -52.138 1.00 85.75 199 SER A O 1
ATOM 1592 N N . ARG A 1 200 ? 43.203 -2.026 -52.849 1.00 82.50 200 ARG A N 1
ATOM 1593 C CA . ARG A 1 200 ? 43.580 -1.494 -51.527 1.00 82.50 200 ARG A CA 1
ATOM 1594 C C . ARG A 1 200 ? 42.598 -0.427 -51.045 1.00 82.50 200 ARG A C 1
ATOM 1596 O O . ARG A 1 200 ? 42.139 -0.508 -49.914 1.00 82.50 200 ARG A O 1
ATOM 1603 N N . ALA A 1 201 ? 42.222 0.515 -51.908 1.00 84.75 201 ALA A N 1
ATOM 1604 C CA . ALA A 1 201 ? 41.253 1.556 -51.573 1.00 84.75 201 ALA A CA 1
ATOM 1605 C C . ALA A 1 201 ? 39.861 0.979 -51.247 1.00 84.75 201 ALA A C 1
ATOM 1607 O O . ALA A 1 201 ? 39.189 1.453 -50.331 1.00 84.75 201 ALA A O 1
ATOM 1608 N N . GLU A 1 202 ? 39.432 -0.062 -51.963 1.00 83.56 202 GLU A N 1
ATOM 1609 C CA . GLU A 1 202 ? 38.181 -0.774 -51.694 1.00 83.56 202 GLU A CA 1
ATOM 1610 C C . GLU A 1 202 ? 38.253 -1.579 -50.389 1.00 83.56 202 GLU A C 1
ATOM 1612 O O . GLU A 1 202 ? 37.324 -1.510 -49.583 1.00 83.56 202 GLU A O 1
ATOM 1617 N N . ALA A 1 203 ? 39.371 -2.261 -50.123 1.00 83.62 203 ALA A N 1
ATOM 1618 C CA . ALA A 1 203 ? 39.603 -2.950 -48.855 1.00 83.62 203 ALA A CA 1
ATOM 1619 C C . ALA A 1 203 ? 39.594 -1.980 -47.660 1.00 83.62 203 ALA A C 1
ATOM 1621 O O . ALA A 1 203 ? 38.951 -2.270 -46.652 1.00 83.62 203 ALA A O 1
ATOM 1622 N N . ASP A 1 204 ? 40.222 -0.809 -47.790 1.00 87.38 204 ASP A N 1
ATOM 1623 C CA . ASP A 1 204 ? 40.224 0.236 -46.761 1.00 87.38 204 ASP A CA 1
ATOM 1624 C C . ASP A 1 204 ? 38.823 0.824 -46.534 1.00 87.38 204 ASP A C 1
ATOM 1626 O O . ASP A 1 204 ? 38.437 1.089 -45.392 1.00 87.38 204 ASP A O 1
ATOM 1630 N N . ARG A 1 205 ? 38.030 1.013 -47.601 1.00 87.25 205 ARG A N 1
ATOM 1631 C CA . ARG A 1 205 ? 36.632 1.461 -47.483 1.00 87.25 205 ARG A CA 1
ATOM 1632 C C . ARG A 1 205 ? 35.791 0.426 -46.738 1.00 87.25 205 ARG A C 1
ATOM 1634 O O . ARG A 1 205 ? 35.100 0.787 -45.791 1.00 87.25 205 ARG A O 1
ATOM 1641 N N . ILE A 1 206 ? 35.903 -0.849 -47.115 1.00 88.62 206 ILE A N 1
ATOM 1642 C CA . ILE A 1 206 ? 35.199 -1.959 -46.458 1.00 88.62 206 ILE A CA 1
ATOM 1643 C C . ILE A 1 206 ? 35.631 -2.081 -44.990 1.00 88.62 206 ILE A C 1
ATOM 1645 O O . ILE A 1 206 ? 34.789 -2.303 -44.123 1.00 88.62 206 ILE A O 1
ATOM 1649 N N . ALA A 1 207 ? 36.921 -1.913 -44.685 1.00 86.88 207 ALA A N 1
ATOM 1650 C CA . ALA A 1 207 ? 37.423 -1.937 -43.313 1.00 86.88 207 ALA A CA 1
ATOM 1651 C C . ALA A 1 207 ? 36.819 -0.804 -42.465 1.00 86.88 207 ALA A C 1
ATOM 1653 O O . ALA A 1 207 ? 36.330 -1.064 -41.368 1.00 86.88 207 ALA A O 1
ATOM 1654 N N . LYS A 1 208 ? 36.767 0.426 -42.995 1.00 86.50 208 LYS A N 1
ATOM 1655 C CA . LYS A 1 208 ? 36.140 1.576 -42.318 1.00 86.50 208 LYS A CA 1
ATOM 1656 C C . LYS A 1 208 ? 34.628 1.421 -42.148 1.00 86.50 208 LYS A C 1
ATOM 1658 O O . LYS A 1 208 ? 34.097 1.781 -41.101 1.00 86.50 208 LYS A O 1
ATOM 1663 N N . GLU A 1 209 ? 33.929 0.890 -43.152 1.00 84.50 209 GLU A N 1
ATOM 1664 C CA . GLU A 1 209 ? 32.493 0.588 -43.061 1.00 84.50 209 GLU A CA 1
ATOM 1665 C C . GLU A 1 209 ? 32.215 -0.468 -41.983 1.00 84.50 209 GLU A C 1
ATOM 1667 O O . GLU A 1 209 ? 31.300 -0.292 -41.179 1.00 84.50 209 GLU A O 1
ATOM 1672 N N . ARG A 1 210 ? 33.037 -1.524 -41.905 1.00 85.69 210 ARG A N 1
ATOM 1673 C CA . ARG A 1 210 ? 32.941 -2.541 -40.845 1.00 85.69 210 ARG A CA 1
ATOM 1674 C C . ARG A 1 210 ? 33.213 -1.958 -39.466 1.00 85.69 210 ARG A C 1
ATOM 1676 O O . ARG A 1 210 ? 32.427 -2.199 -38.562 1.00 85.69 210 ARG A O 1
ATOM 1683 N N . GLU A 1 211 ? 34.260 -1.152 -39.309 1.00 88.50 211 GLU A N 1
ATOM 1684 C CA . GLU A 1 211 ? 34.570 -0.488 -38.037 1.00 88.50 211 GLU A CA 1
ATOM 1685 C C . GLU A 1 211 ? 33.426 0.440 -37.591 1.00 88.50 211 GLU A C 1
ATOM 1687 O O . GLU A 1 211 ? 33.034 0.450 -36.422 1.00 88.50 211 GLU A O 1
ATOM 1692 N N . MET A 1 212 ? 32.838 1.190 -38.529 1.00 80.69 212 MET A N 1
ATOM 1693 C CA . MET A 1 212 ? 31.681 2.039 -38.251 1.00 80.69 212 MET A CA 1
ATOM 1694 C C . MET A 1 212 ? 30.454 1.210 -37.854 1.00 80.69 212 MET A C 1
ATOM 1696 O O . MET A 1 212 ? 29.797 1.562 -36.873 1.00 80.69 212 MET A O 1
ATOM 1700 N N . SER A 1 213 ? 30.169 0.117 -38.571 1.00 82.69 213 SER A N 1
ATOM 1701 C CA . SER A 1 213 ? 29.079 -0.810 -38.244 1.00 82.69 213 SER A CA 1
ATOM 1702 C C . SER A 1 213 ? 29.272 -1.414 -36.859 1.00 82.69 213 SER A C 1
ATOM 1704 O O . SER A 1 213 ? 28.373 -1.329 -36.031 1.00 82.69 213 SER A O 1
ATOM 1706 N N . GLU A 1 214 ? 30.466 -1.927 -36.555 1.00 90.06 214 GLU A N 1
ATOM 1707 C CA . GLU A 1 214 ? 30.781 -2.488 -35.242 1.00 90.06 214 GLU A CA 1
ATOM 1708 C C . GLU A 1 214 ? 30.616 -1.459 -34.125 1.00 90.06 214 GLU A C 1
ATOM 1710 O O . GLU A 1 214 ? 30.124 -1.792 -33.048 1.00 90.06 214 GLU A O 1
ATOM 1715 N N . ARG A 1 215 ? 31.002 -0.198 -34.353 1.00 85.69 215 ARG A N 1
ATOM 1716 C CA . ARG A 1 215 ? 30.805 0.866 -33.364 1.00 85.69 215 ARG A CA 1
ATOM 1717 C C . ARG A 1 215 ? 29.323 1.155 -33.139 1.00 85.69 215 ARG A C 1
ATOM 1719 O O . ARG A 1 215 ? 28.917 1.296 -31.990 1.00 85.69 215 ARG A O 1
ATOM 1726 N N . ILE A 1 216 ? 28.526 1.222 -34.207 1.00 78.81 216 ILE A N 1
ATOM 1727 C CA . ILE A 1 216 ? 27.069 1.403 -34.119 1.00 78.81 216 ILE A CA 1
ATOM 1728 C C . ILE A 1 216 ? 26.439 0.235 -33.354 1.00 78.81 216 ILE A C 1
ATOM 1730 O O . ILE A 1 216 ? 25.652 0.467 -32.438 1.00 78.81 216 ILE A O 1
ATOM 1734 N N . ASP A 1 217 ? 26.829 -0.998 -33.676 1.00 84.50 217 ASP A N 1
ATOM 1735 C CA . ASP A 1 217 ? 26.324 -2.204 -33.024 1.00 84.50 217 ASP A CA 1
ATOM 1736 C C . ASP A 1 217 ? 26.714 -2.248 -31.543 1.00 84.50 217 ASP A C 1
ATOM 1738 O O . ASP A 1 217 ? 25.870 -2.555 -30.702 1.00 84.50 217 ASP A O 1
ATOM 1742 N N . ARG A 1 218 ? 27.949 -1.859 -31.190 1.00 86.31 218 ARG A N 1
ATOM 1743 C CA . ARG A 1 218 ? 28.388 -1.728 -29.789 1.00 86.31 218 ARG A CA 1
ATOM 1744 C C . ARG A 1 218 ? 27.578 -0.676 -29.041 1.00 86.31 218 ARG A C 1
ATOM 1746 O O . ARG A 1 218 ? 27.030 -0.989 -27.991 1.00 86.31 218 ARG A O 1
ATOM 1753 N N . THR A 1 219 ? 27.438 0.535 -29.583 1.00 78.44 219 THR A N 1
ATOM 1754 C CA . THR A 1 219 ? 26.650 1.598 -28.937 1.00 78.44 219 THR A CA 1
ATOM 1755 C C . THR A 1 219 ? 25.182 1.197 -28.790 1.00 78.44 219 THR A C 1
ATOM 1757 O O . THR A 1 219 ? 24.571 1.455 -27.755 1.00 78.44 219 THR A O 1
ATOM 1760 N N . ARG A 1 220 ? 24.604 0.519 -29.788 1.00 76.56 220 ARG A N 1
ATOM 1761 C CA . ARG A 1 220 ? 23.237 -0.005 -29.706 1.00 76.56 220 ARG A CA 1
ATOM 1762 C C . ARG A 1 220 ? 23.116 -1.095 -28.643 1.00 76.56 220 ARG A C 1
ATOM 1764 O O . ARG A 1 220 ? 22.173 -1.055 -27.860 1.00 76.56 220 ARG A O 1
ATOM 1771 N N . ALA A 1 221 ? 24.061 -2.031 -28.585 1.00 85.44 221 ALA A N 1
ATOM 1772 C CA . ALA A 1 221 ? 24.083 -3.085 -27.577 1.00 85.44 221 ALA A CA 1
ATOM 1773 C C . ALA A 1 221 ? 24.240 -2.516 -26.159 1.00 85.44 221 ALA A C 1
ATOM 1775 O O . ALA A 1 221 ? 23.558 -2.971 -25.245 1.00 85.44 221 ALA A O 1
ATOM 1776 N N . GLU A 1 222 ? 25.077 -1.493 -25.973 1.00 82.62 222 GLU A N 1
ATOM 1777 C CA . GLU A 1 222 ? 25.217 -0.764 -24.707 1.00 82.62 222 GLU A CA 1
ATOM 1778 C C . GLU A 1 222 ? 23.913 -0.059 -24.313 1.00 82.62 222 GLU A C 1
ATOM 1780 O O . GLU A 1 222 ? 23.470 -0.192 -23.175 1.00 82.62 222 GLU A O 1
ATOM 1785 N N . GLN A 1 223 ? 23.245 0.621 -25.252 1.00 78.06 223 GLN A N 1
ATOM 1786 C CA . GLN A 1 223 ? 21.941 1.247 -25.004 1.00 78.06 223 GLN A CA 1
ATOM 1787 C C . GLN A 1 223 ? 20.845 0.222 -24.686 1.00 78.06 223 GLN A C 1
ATOM 1789 O O . GLN A 1 223 ? 20.030 0.447 -23.793 1.00 78.06 223 GLN A O 1
ATOM 1794 N N . GLU A 1 224 ? 20.791 -0.900 -25.405 1.00 79.81 224 GLU A N 1
ATOM 1795 C CA . GLU A 1 224 ? 19.838 -1.981 -25.131 1.00 79.81 224 GLU A CA 1
ATOM 1796 C C . GLU A 1 224 ? 20.120 -2.646 -23.781 1.00 79.81 224 GLU A C 1
ATOM 1798 O O . GLU A 1 224 ? 19.181 -2.952 -23.046 1.00 79.81 224 GLU A O 1
ATOM 1803 N N . LYS A 1 225 ? 21.396 -2.824 -23.423 1.00 84.75 225 LYS A N 1
ATOM 1804 C CA . LYS A 1 225 ? 21.807 -3.330 -22.113 1.00 84.75 225 LYS A CA 1
ATOM 1805 C C . LYS A 1 225 ? 21.394 -2.370 -20.997 1.00 84.75 225 LYS A C 1
ATOM 1807 O O . LYS A 1 225 ? 20.738 -2.821 -20.065 1.00 84.75 225 LYS A O 1
ATOM 1812 N N . ALA A 1 226 ? 21.672 -1.073 -21.131 1.00 78.75 226 ALA A N 1
ATOM 1813 C CA . ALA A 1 226 ? 21.257 -0.055 -20.165 1.00 78.75 226 ALA A CA 1
ATOM 1814 C C . ALA A 1 226 ? 19.729 -0.037 -19.978 1.00 78.75 226 ALA A C 1
ATOM 1816 O O . ALA A 1 226 ? 19.242 -0.102 -18.855 1.00 78.75 226 ALA A O 1
ATOM 1817 N N . LYS A 1 227 ? 18.954 -0.085 -21.073 1.00 77.69 227 LYS A N 1
ATOM 1818 C CA . LYS A 1 227 ? 17.483 -0.187 -21.010 1.00 77.69 227 LYS A CA 1
ATOM 1819 C C . LYS A 1 227 ? 17.002 -1.452 -20.298 1.00 77.69 227 LYS A C 1
ATOM 1821 O O . LYS A 1 227 ? 16.012 -1.408 -19.573 1.00 77.69 227 LYS A O 1
ATOM 1826 N N . ARG A 1 228 ? 17.663 -2.594 -20.522 1.00 80.06 228 ARG A N 1
ATOM 1827 C CA . ARG A 1 228 ? 17.334 -3.855 -19.837 1.00 80.06 228 ARG A CA 1
ATOM 1828 C C . ARG A 1 228 ? 17.662 -3.789 -18.351 1.00 80.06 228 ARG A C 1
ATOM 1830 O O . ARG A 1 228 ? 16.871 -4.285 -17.560 1.00 80.06 228 ARG A O 1
ATOM 1837 N N . GLU A 1 229 ? 18.787 -3.186 -17.980 1.00 80.88 229 GLU A N 1
ATOM 1838 C CA . GLU A 1 229 ? 19.180 -2.984 -16.581 1.00 80.88 229 GLU A CA 1
ATOM 1839 C C . GLU A 1 229 ? 18.205 -2.044 -15.858 1.00 80.88 229 GLU A C 1
ATOM 1841 O O . GLU A 1 229 ? 17.739 -2.386 -14.774 1.00 80.88 229 GLU A O 1
ATOM 1846 N N . GLU A 1 230 ? 17.803 -0.933 -16.485 1.00 74.50 230 GLU A N 1
ATOM 1847 C CA . GLU A 1 230 ? 16.764 -0.028 -15.969 1.00 74.50 230 GLU A CA 1
ATOM 1848 C C . GLU A 1 230 ? 15.414 -0.742 -15.787 1.00 74.50 230 GLU A C 1
ATOM 1850 O O . GLU A 1 230 ? 14.798 -0.657 -14.723 1.00 74.50 230 GLU A O 1
ATOM 1855 N N . ALA A 1 231 ? 14.958 -1.492 -16.798 1.00 76.69 231 ALA A N 1
ATOM 1856 C CA . ALA A 1 231 ? 13.700 -2.236 -16.728 1.00 76.69 231 ALA A CA 1
ATOM 1857 C C . ALA A 1 231 ? 13.737 -3.351 -15.668 1.00 76.69 231 ALA A C 1
ATOM 1859 O O . ALA A 1 231 ? 12.758 -3.563 -14.947 1.00 76.69 231 ALA A O 1
ATOM 1860 N N . ALA A 1 232 ? 14.868 -4.050 -15.544 1.00 82.19 232 ALA A N 1
ATOM 1861 C CA . ALA A 1 232 ? 15.074 -5.064 -14.517 1.00 82.19 232 ALA A CA 1
ATOM 1862 C C . ALA A 1 232 ? 15.089 -4.444 -13.113 1.00 82.19 232 ALA A C 1
ATOM 1864 O O . ALA A 1 232 ? 14.468 -5.002 -12.211 1.00 82.19 232 ALA A O 1
ATOM 1865 N N . ALA A 1 233 ? 15.723 -3.279 -12.936 1.00 77.19 233 ALA A N 1
ATOM 1866 C CA . ALA A 1 233 ? 15.718 -2.546 -11.673 1.00 77.19 233 ALA A CA 1
ATOM 1867 C C . ALA A 1 233 ? 14.296 -2.115 -11.278 1.00 77.19 233 ALA A C 1
ATOM 1869 O O . ALA A 1 233 ? 13.881 -2.345 -10.145 1.00 77.19 233 ALA A O 1
ATOM 1870 N N . LEU A 1 234 ? 13.514 -1.576 -12.222 1.00 74.44 234 LEU A N 1
ATOM 1871 C CA . LEU A 1 234 ? 12.123 -1.188 -11.969 1.00 74.44 234 LEU A CA 1
ATOM 1872 C C . LEU A 1 234 ? 11.249 -2.394 -11.584 1.00 74.44 234 LEU A C 1
ATOM 1874 O O . LEU A 1 234 ? 10.470 -2.320 -10.635 1.00 74.44 234 LEU A O 1
ATOM 1878 N N . THR A 1 235 ? 11.406 -3.518 -12.289 1.00 79.44 235 THR A N 1
ATOM 1879 C CA . THR A 1 235 ? 10.653 -4.755 -12.016 1.00 79.44 235 THR A CA 1
ATOM 1880 C C . THR A 1 235 ? 11.025 -5.344 -10.655 1.00 79.44 235 THR A C 1
ATOM 1882 O O . THR A 1 235 ? 10.147 -5.705 -9.874 1.00 79.44 235 THR A O 1
ATOM 1885 N N . ALA A 1 236 ? 12.321 -5.388 -10.331 1.00 78.69 236 ALA A N 1
ATOM 1886 C CA . ALA A 1 236 ? 12.803 -5.877 -9.043 1.00 78.69 236 ALA A CA 1
ATOM 1887 C C . ALA A 1 236 ? 12.253 -5.050 -7.870 1.00 78.69 236 ALA A C 1
ATOM 1889 O O . ALA A 1 236 ? 11.904 -5.624 -6.834 1.00 78.69 236 ALA A O 1
ATOM 1890 N N . GLU A 1 237 ? 12.118 -3.730 -8.039 1.00 74.19 237 GLU A N 1
ATOM 1891 C CA . GLU A 1 237 ? 11.491 -2.869 -7.033 1.00 74.19 237 GLU A CA 1
ATOM 1892 C C . GLU A 1 237 ? 9.982 -3.102 -6.921 1.00 74.19 237 GLU A C 1
ATOM 1894 O O . GLU A 1 237 ? 9.464 -3.220 -5.810 1.00 74.19 237 GLU A O 1
ATOM 1899 N N . GLN A 1 238 ? 9.260 -3.261 -8.034 1.00 74.94 238 GLN A N 1
ATOM 1900 C CA . GLN A 1 238 ? 7.840 -3.633 -7.977 1.00 74.94 238 GLN A CA 1
ATOM 1901 C C . GLN A 1 238 ? 7.627 -4.965 -7.242 1.00 74.94 238 GLN A C 1
ATOM 1903 O O . GLN A 1 238 ? 6.721 -5.086 -6.416 1.00 74.94 238 GLN A O 1
ATOM 1908 N N . ASP A 1 239 ? 8.486 -5.954 -7.485 1.00 80.00 239 ASP A N 1
ATOM 1909 C CA . ASP A 1 239 ? 8.445 -7.240 -6.787 1.00 80.00 239 ASP A CA 1
ATOM 1910 C C . ASP A 1 239 ? 8.831 -7.121 -5.310 1.00 80.00 239 ASP A C 1
ATOM 1912 O O . ASP A 1 239 ? 8.347 -7.889 -4.475 1.00 80.00 239 ASP A O 1
ATOM 1916 N N . ARG A 1 240 ? 9.698 -6.168 -4.954 1.00 77.94 240 ARG A N 1
ATOM 1917 C CA . ARG A 1 240 ? 10.022 -5.856 -3.558 1.00 77.94 240 ARG A CA 1
ATOM 1918 C C . ARG A 1 240 ? 8.819 -5.252 -2.835 1.00 77.94 240 ARG A C 1
ATOM 1920 O O . ARG A 1 240 ? 8.502 -5.717 -1.743 1.00 77.94 240 ARG A O 1
ATOM 1927 N N . ILE A 1 241 ? 8.119 -4.297 -3.456 1.00 74.56 241 ILE A N 1
ATOM 1928 C CA . ILE A 1 241 ? 6.879 -3.713 -2.915 1.00 74.56 241 ILE A CA 1
ATOM 1929 C C . ILE A 1 241 ? 5.829 -4.810 -2.712 1.00 74.56 241 ILE A C 1
ATOM 1931 O O . ILE A 1 241 ? 5.284 -4.941 -1.618 1.00 74.56 241 ILE A O 1
ATOM 1935 N N . LYS A 1 242 ? 5.581 -5.643 -3.731 1.00 80.06 242 LYS A N 1
ATOM 1936 C CA . LYS A 1 242 ? 4.602 -6.741 -3.645 1.00 80.06 242 LYS A CA 1
ATOM 1937 C C . LYS A 1 242 ? 4.943 -7.739 -2.541 1.00 80.06 242 LYS A C 1
ATOM 1939 O O . LYS A 1 242 ? 4.057 -8.146 -1.795 1.00 80.06 242 LYS A O 1
ATOM 1944 N N . ARG A 1 243 ? 6.217 -8.129 -2.409 1.00 81.00 243 ARG A N 1
ATOM 1945 C CA . ARG A 1 243 ? 6.662 -9.023 -1.327 1.00 81.00 243 ARG A CA 1
ATOM 1946 C C . ARG A 1 243 ? 6.456 -8.397 0.046 1.00 81.00 243 ARG A C 1
ATOM 1948 O O . ARG A 1 243 ? 5.899 -9.058 0.913 1.00 81.00 243 ARG A O 1
ATOM 1955 N N . ALA A 1 244 ? 6.825 -7.129 0.225 1.00 74.75 244 ALA A N 1
ATOM 1956 C CA . ALA A 1 244 ? 6.598 -6.417 1.481 1.00 74.75 244 ALA A CA 1
ATOM 1957 C C . ALA A 1 244 ? 5.100 -6.333 1.831 1.00 74.75 244 ALA A C 1
ATOM 1959 O O . ALA A 1 244 ? 4.724 -6.539 2.982 1.00 74.75 244 ALA A O 1
ATOM 1960 N N . GLN A 1 245 ? 4.233 -6.100 0.840 1.00 75.00 245 GLN A N 1
ATOM 1961 C CA . GLN A 1 245 ? 2.779 -6.112 1.026 1.00 75.00 245 GLN A CA 1
ATOM 1962 C C . GLN A 1 245 ? 2.261 -7.491 1.451 1.00 75.00 245 GLN A C 1
ATOM 1964 O O . GLN A 1 245 ? 1.499 -7.582 2.412 1.00 75.00 245 GLN A O 1
ATOM 1969 N N . LEU A 1 246 ? 2.715 -8.561 0.795 1.00 80.69 246 LEU A N 1
ATOM 1970 C CA . LEU A 1 246 ? 2.324 -9.932 1.130 1.00 80.69 246 LEU A CA 1
ATOM 1971 C C . LEU A 1 246 ? 2.801 -10.339 2.533 1.00 80.69 246 LEU A C 1
ATOM 1973 O O . LEU A 1 246 ? 2.052 -10.942 3.299 1.00 80.69 246 LEU A O 1
ATOM 1977 N N . GLU A 1 247 ? 4.041 -10.002 2.894 1.00 79.50 247 GLU A N 1
ATOM 1978 C CA . GLU A 1 247 ? 4.579 -10.255 4.234 1.00 79.50 247 GLU A CA 1
ATOM 1979 C C . GLU A 1 247 ? 3.790 -9.497 5.306 1.00 79.50 247 GLU A C 1
ATOM 1981 O O . GLU A 1 247 ? 3.506 -10.051 6.370 1.00 79.50 247 GLU A O 1
ATOM 1986 N N . ASN A 1 248 ? 3.389 -8.254 5.026 1.00 77.69 248 ASN A N 1
ATOM 1987 C CA . ASN A 1 248 ? 2.516 -7.492 5.914 1.00 77.69 248 ASN A CA 1
ATOM 1988 C C . ASN A 1 248 ? 1.149 -8.171 6.065 1.00 77.69 248 ASN A C 1
ATOM 1990 O O . ASN A 1 248 ? 0.687 -8.357 7.187 1.00 77.69 248 ASN A O 1
ATOM 1994 N N . GLU A 1 249 ? 0.535 -8.626 4.971 1.00 79.50 249 GLU A N 1
ATOM 1995 C CA . GLU A 1 249 ? -0.730 -9.370 5.003 1.00 79.50 249 GLU A CA 1
ATOM 1996 C C . GLU A 1 249 ? -0.640 -10.662 5.832 1.00 79.50 249 GLU A C 1
ATOM 1998 O O . GLU A 1 249 ? -1.518 -10.955 6.647 1.00 79.50 249 GLU A O 1
ATOM 2003 N N . GLN A 1 250 ? 0.451 -11.417 5.698 1.00 82.38 250 GLN A N 1
ATOM 2004 C CA . GLN A 1 250 ? 0.687 -12.610 6.514 1.00 82.38 250 GLN A CA 1
ATOM 2005 C C . GLN A 1 250 ? 0.815 -12.270 8.000 1.00 82.38 250 GLN A C 1
ATOM 2007 O O . GLN A 1 250 ? 0.166 -12.900 8.839 1.00 82.38 250 GLN A O 1
ATOM 2012 N N . ARG A 1 251 ? 1.601 -11.237 8.331 1.00 78.56 251 ARG A N 1
ATOM 2013 C CA . ARG A 1 251 ? 1.744 -10.754 9.711 1.00 78.56 251 ARG A CA 1
ATOM 2014 C C . ARG A 1 251 ? 0.402 -10.307 10.295 1.00 78.56 251 ARG A C 1
ATOM 2016 O O . ARG A 1 251 ? 0.173 -10.529 11.487 1.00 78.56 251 ARG A O 1
ATOM 2023 N N . TRP A 1 252 ? -0.489 -9.742 9.477 1.00 75.75 252 TRP A N 1
ATOM 2024 C CA . TRP A 1 252 ? -1.852 -9.402 9.888 1.00 75.75 252 TRP A CA 1
ATOM 2025 C C . TRP A 1 252 ? -2.689 -10.627 10.217 1.00 75.75 252 TRP A C 1
ATOM 2027 O O . TRP A 1 252 ? -3.290 -10.687 11.291 1.00 75.75 252 TRP A O 1
ATOM 2037 N N . ASN A 1 253 ? -2.700 -11.622 9.335 1.00 81.00 253 ASN A N 1
ATOM 2038 C CA . ASN A 1 253 ? -3.467 -12.848 9.544 1.00 81.00 253 ASN A CA 1
ATOM 2039 C C . ASN A 1 253 ? -3.010 -13.600 10.803 1.00 81.00 253 ASN A C 1
ATOM 2041 O O . ASN A 1 253 ? -3.837 -14.109 11.564 1.00 81.00 253 ASN A O 1
ATOM 2045 N N . ASP A 1 254 ? -1.706 -13.609 11.078 1.00 82.00 254 ASP A N 1
ATOM 2046 C CA . ASP A 1 254 ? -1.154 -14.181 12.306 1.00 82.00 254 ASP A CA 1
ATOM 2047 C C . ASP A 1 254 ? -1.566 -13.397 13.558 1.00 82.00 254 ASP A C 1
ATOM 2049 O O . ASP A 1 254 ? -1.850 -13.997 14.601 1.00 82.00 254 ASP A O 1
ATOM 2053 N N . LEU A 1 255 ? -1.613 -12.063 13.478 1.00 80.06 255 LEU A N 1
ATOM 2054 C CA . LEU A 1 255 ? -2.074 -11.211 14.575 1.00 80.06 255 LEU A CA 1
ATOM 2055 C C . LEU A 1 255 ? -3.561 -11.452 14.867 1.00 80.06 255 LEU A C 1
ATOM 2057 O O . LEU A 1 255 ? -3.925 -11.658 16.023 1.00 80.06 255 LEU A O 1
ATOM 2061 N N . ALA A 1 256 ? -4.393 -11.496 13.824 1.00 79.69 256 ALA A N 1
ATOM 2062 C CA . ALA A 1 256 ? -5.824 -11.766 13.931 1.00 79.69 256 ALA A CA 1
ATOM 2063 C C . ALA A 1 256 ? -6.098 -13.156 14.528 1.00 79.69 256 ALA A C 1
ATOM 2065 O O . ALA A 1 256 ? -6.937 -13.299 15.414 1.00 79.69 256 ALA A O 1
ATOM 2066 N N . ARG A 1 257 ? -5.333 -14.178 14.122 1.00 84.00 257 ARG A N 1
ATOM 2067 C CA . ARG A 1 257 ? -5.441 -15.527 14.697 1.00 84.00 257 ARG A CA 1
ATOM 2068 C C . ARG A 1 257 ? -5.071 -15.552 16.179 1.00 84.00 257 ARG A C 1
ATOM 2070 O O . ARG A 1 257 ? -5.768 -16.180 16.968 1.00 84.00 257 ARG A O 1
ATOM 2077 N N . LYS A 1 258 ? -3.986 -14.875 16.572 1.00 79.81 258 LYS A N 1
ATOM 2078 C CA . LYS A 1 258 ? -3.585 -14.771 17.987 1.00 79.81 258 LYS A CA 1
ATOM 2079 C C . LYS A 1 258 ? -4.648 -14.056 18.814 1.00 79.81 258 LYS A C 1
ATOM 2081 O O . LYS A 1 258 ? -4.970 -14.522 19.897 1.00 79.81 258 LYS A O 1
ATOM 2086 N N . ALA A 1 259 ? -5.212 -12.979 18.275 1.00 79.00 259 ALA A N 1
ATOM 2087 C CA . ALA A 1 259 ? -6.323 -12.268 18.888 1.00 79.00 259 ALA A CA 1
ATOM 2088 C C . ALA A 1 259 ? -7.548 -13.174 19.098 1.00 79.00 259 ALA A C 1
ATOM 2090 O O . ALA A 1 259 ? -8.151 -13.128 20.165 1.00 79.00 259 ALA A O 1
ATOM 2091 N N . GLN A 1 260 ? -7.887 -14.024 18.124 1.00 82.38 260 GLN A N 1
ATOM 2092 C CA . GLN A 1 260 ? -8.995 -14.975 18.252 1.00 82.38 260 GLN A CA 1
ATOM 2093 C C . GLN A 1 260 ? -8.763 -15.992 19.379 1.00 82.38 260 GLN A C 1
ATOM 2095 O O . GLN A 1 260 ? -9.649 -16.219 20.191 1.00 82.38 260 GLN A O 1
ATOM 2100 N N . LEU A 1 261 ? -7.554 -16.551 19.477 1.00 82.69 261 LEU A N 1
ATOM 2101 C CA . LEU A 1 261 ? -7.213 -17.503 20.541 1.00 82.69 261 LEU A CA 1
ATOM 2102 C C . LEU A 1 261 ? -7.341 -16.892 21.941 1.00 82.69 261 LEU A C 1
ATOM 2104 O O . LEU A 1 261 ? -7.701 -17.591 22.883 1.00 82.69 261 LEU A O 1
ATOM 2108 N N . THR A 1 262 ? -7.043 -15.599 22.084 1.00 79.12 262 THR A N 1
ATOM 2109 C CA . THR A 1 262 ? -7.252 -14.874 23.342 1.00 79.12 262 THR A CA 1
ATOM 2110 C C . THR A 1 262 ? -8.738 -14.712 23.661 1.00 79.12 262 THR A C 1
ATOM 2112 O O . THR A 1 262 ? -9.131 -14.878 24.813 1.00 79.12 262 THR A O 1
ATOM 2115 N N . GLN A 1 263 ? -9.576 -14.443 22.655 1.00 80.06 263 GLN A N 1
ATOM 2116 C CA . GLN A 1 263 ? -11.029 -14.335 22.837 1.00 80.06 263 GLN A CA 1
ATOM 2117 C C . GLN A 1 263 ? -11.644 -15.642 23.340 1.00 80.06 263 GLN A C 1
ATOM 2119 O O . GLN A 1 263 ? -12.506 -15.620 24.215 1.00 80.06 263 GLN A O 1
ATOM 2124 N N . ASP A 1 264 ? -11.157 -16.780 22.843 1.00 80.19 264 ASP A N 1
ATOM 2125 C CA . ASP A 1 264 ? -11.633 -18.105 23.251 1.00 80.19 264 ASP A CA 1
ATOM 2126 C C . ASP A 1 264 ? -11.338 -18.416 24.737 1.00 80.19 264 ASP A C 1
ATOM 2128 O O . ASP A 1 264 ? -11.910 -19.348 25.303 1.00 80.19 264 ASP A O 1
ATOM 2132 N N . GLN A 1 265 ? -10.459 -17.642 25.387 1.00 80.88 265 GLN A N 1
ATOM 2133 C CA . GLN A 1 265 ? -10.112 -17.779 26.807 1.00 80.88 265 GLN A CA 1
ATOM 2134 C C . GLN A 1 265 ? -10.940 -16.870 27.732 1.00 80.88 265 GLN A C 1
ATOM 2136 O O . GLN A 1 265 ? -10.761 -16.921 28.951 1.00 80.88 265 GLN A O 1
ATOM 2141 N N . TRP A 1 266 ? -11.829 -16.029 27.194 1.00 82.75 266 TRP A N 1
ATOM 2142 C CA . TRP A 1 266 ? -12.616 -15.101 28.005 1.00 82.75 266 TRP A CA 1
ATOM 2143 C C . TRP A 1 266 ? -13.671 -15.811 28.852 1.00 82.75 266 TRP A C 1
ATOM 2145 O O . TRP A 1 266 ? -14.410 -16.679 28.389 1.00 82.75 266 TRP A O 1
ATOM 2155 N N . VAL A 1 267 ? -13.785 -15.381 30.109 1.00 78.06 267 VAL A N 1
ATOM 2156 C CA . VAL A 1 267 ? -14.815 -15.871 31.032 1.00 78.06 267 VAL A CA 1
ATOM 2157 C C . VAL A 1 267 ? -16.189 -15.347 30.595 1.00 78.06 267 VAL A C 1
ATOM 2159 O O . VAL A 1 267 ? -16.310 -14.253 30.041 1.00 78.06 267 VAL A O 1
ATOM 2162 N N . VAL A 1 268 ? -17.263 -16.095 30.836 1.00 82.12 268 VAL A N 1
ATOM 2163 C CA . VAL A 1 268 ? -18.624 -15.616 30.546 1.00 82.12 268 VAL A CA 1
ATOM 2164 C C . VAL A 1 268 ? -18.970 -14.442 31.473 1.00 82.12 268 VAL A C 1
ATOM 2166 O O . VAL A 1 268 ? -18.718 -14.492 32.675 1.00 82.12 268 VAL A O 1
ATOM 2169 N N . ILE A 1 269 ? -19.539 -13.364 30.925 1.00 80.88 269 ILE A N 1
ATOM 2170 C CA . ILE A 1 269 ? -20.065 -12.251 31.732 1.00 80.88 269 ILE A CA 1
ATOM 2171 C C . ILE A 1 269 ? -21.452 -12.666 32.224 1.00 80.88 269 ILE A C 1
ATOM 2173 O O . ILE A 1 269 ? -22.452 -12.424 31.558 1.00 80.88 269 ILE A O 1
ATOM 2177 N N . ASP A 1 270 ? -21.503 -13.293 33.395 1.00 84.00 270 ASP A N 1
ATOM 2178 C CA . ASP A 1 270 ? -22.739 -13.675 34.091 1.00 84.00 270 ASP A CA 1
ATOM 2179 C C . ASP A 1 270 ? -22.681 -13.281 35.572 1.00 84.00 270 ASP A C 1
ATOM 2181 O O . ASP A 1 270 ? -21.638 -12.823 36.039 1.00 84.00 270 ASP A O 1
ATOM 2185 N N . ASP A 1 271 ? -23.760 -13.465 36.331 1.00 77.38 271 ASP A N 1
ATOM 2186 C CA . ASP A 1 271 ? -23.872 -13.057 37.743 1.00 77.38 271 ASP A CA 1
ATOM 2187 C C . ASP A 1 271 ? -22.765 -13.599 38.675 1.00 77.38 271 ASP A C 1
ATOM 2189 O O . ASP A 1 271 ? -22.584 -13.063 39.768 1.00 77.38 271 ASP A O 1
ATOM 2193 N N . SER A 1 272 ? -21.974 -14.594 38.253 1.00 84.19 272 SER A N 1
ATOM 2194 C CA . SER A 1 272 ? -20.829 -15.107 39.019 1.00 84.19 272 SER A CA 1
ATOM 2195 C C . SER A 1 272 ? -19.573 -14.226 38.938 1.00 84.19 272 SER A C 1
ATOM 2197 O O . SER A 1 272 ? -18.710 -14.305 39.817 1.00 84.19 272 SER A O 1
ATOM 2199 N N . LEU A 1 273 ? -19.460 -13.364 37.921 1.00 88.94 273 LEU A N 1
ATOM 2200 C CA . LEU A 1 273 ? -18.311 -12.477 37.736 1.00 88.94 273 LEU A CA 1
ATOM 2201 C C . LEU A 1 273 ? -18.326 -11.337 38.765 1.00 88.94 273 LEU A C 1
ATOM 2203 O O . LEU A 1 273 ? -19.156 -10.427 38.715 1.00 88.94 273 LEU A O 1
ATOM 2207 N N . SER A 1 274 ? -17.359 -11.355 39.681 1.00 91.00 274 SER A N 1
ATOM 2208 C CA . SER A 1 274 ? -17.188 -10.288 40.671 1.00 91.00 274 SER A CA 1
ATOM 2209 C C . SER A 1 274 ? -16.557 -9.026 40.069 1.00 91.00 274 SER A C 1
ATOM 2211 O O . SER A 1 274 ? -15.757 -9.103 39.135 1.00 91.00 274 SER A O 1
ATOM 2213 N N . LEU A 1 275 ? -16.820 -7.859 40.674 1.00 91.06 275 LEU A N 1
ATOM 2214 C CA . LEU A 1 275 ? -16.208 -6.585 40.264 1.00 91.06 275 LEU A CA 1
ATOM 2215 C C . LEU A 1 275 ? -14.672 -6.654 40.264 1.00 91.06 275 LEU A C 1
ATOM 2217 O O . LEU A 1 275 ? -14.023 -6.165 39.347 1.00 91.06 275 LEU A O 1
ATOM 2221 N N . LYS A 1 276 ? -14.082 -7.328 41.260 1.00 90.81 276 LYS A N 1
ATOM 2222 C CA . LYS A 1 276 ? -12.627 -7.514 41.355 1.00 90.81 276 LYS A CA 1
ATOM 2223 C C . LYS A 1 276 ? -12.070 -8.325 40.180 1.00 90.81 276 LYS A C 1
ATOM 2225 O O . LYS A 1 276 ? -11.018 -7.972 39.653 1.00 90.81 276 LYS A O 1
ATOM 2230 N N . GLN A 1 277 ? -12.756 -9.398 39.776 1.00 91.12 277 GLN A N 1
ATOM 2231 C CA . GLN A 1 277 ? -12.372 -10.187 38.600 1.00 91.12 277 GLN A CA 1
ATOM 2232 C C . GLN A 1 277 ? -12.539 -9.371 37.316 1.00 91.12 277 GLN A C 1
ATOM 2234 O O . GLN A 1 277 ? -11.619 -9.347 36.506 1.00 91.12 277 GLN A O 1
ATOM 2239 N N . ALA A 1 278 ? -13.651 -8.645 37.170 1.00 92.56 278 ALA A N 1
ATOM 2240 C CA . ALA A 1 278 ? -13.907 -7.793 36.012 1.00 92.56 278 ALA A CA 1
ATOM 2241 C C . ALA A 1 278 ? -12.851 -6.686 35.850 1.00 92.56 278 ALA A C 1
ATOM 2243 O O . ALA A 1 278 ? -12.359 -6.457 34.751 1.00 92.56 278 ALA A O 1
ATOM 2244 N N . MET A 1 279 ? -12.436 -6.036 36.942 1.00 93.19 279 MET A N 1
ATOM 2245 C CA . MET A 1 279 ? -11.362 -5.034 36.922 1.00 93.19 279 MET A CA 1
ATOM 2246 C C . MET A 1 279 ? -9.995 -5.641 36.577 1.00 93.19 279 MET A C 1
ATOM 2248 O O . MET A 1 279 ? -9.215 -5.019 35.856 1.00 93.19 279 MET A O 1
ATOM 2252 N N . ALA A 1 280 ? -9.695 -6.844 37.080 1.00 91.44 280 ALA A N 1
ATOM 2253 C CA . ALA A 1 280 ? -8.461 -7.552 36.745 1.00 91.44 280 ALA A CA 1
ATOM 2254 C C . ALA A 1 280 ? -8.428 -7.947 35.261 1.00 91.44 280 ALA A C 1
ATOM 2256 O O . ALA A 1 280 ? -7.413 -7.746 34.597 1.00 91.44 280 ALA A O 1
ATOM 2257 N N . GLU A 1 281 ? -9.546 -8.443 34.728 1.00 91.56 281 GLU A N 1
ATOM 2258 C CA . GLU A 1 281 ? -9.697 -8.742 33.304 1.00 91.56 281 GLU A CA 1
ATOM 2259 C C . GLU A 1 281 ? -9.579 -7.471 32.454 1.00 91.56 281 GLU A C 1
ATOM 2261 O O . GLU A 1 281 ? -8.834 -7.457 31.478 1.00 91.56 281 GLU A O 1
ATOM 2266 N N . ALA A 1 282 ? -10.225 -6.373 32.863 1.00 93.06 282 ALA A N 1
ATOM 2267 C CA . ALA A 1 282 ? -10.111 -5.090 32.178 1.00 93.06 282 ALA A CA 1
ATOM 2268 C C . ALA A 1 282 ? -8.650 -4.623 32.096 1.00 93.06 282 ALA A C 1
ATOM 2270 O O . ALA A 1 282 ? -8.202 -4.210 31.033 1.00 93.06 282 ALA A O 1
ATOM 2271 N N . LEU A 1 283 ? -7.872 -4.749 33.177 1.00 92.56 283 LEU A N 1
ATOM 2272 C CA . LEU A 1 283 ? -6.446 -4.408 33.167 1.00 92.56 283 LEU A CA 1
ATOM 2273 C C . LEU A 1 283 ? -5.645 -5.252 32.158 1.00 92.56 283 LEU A C 1
ATOM 2275 O O . LEU A 1 283 ? -4.804 -4.709 31.440 1.00 92.56 283 LEU A O 1
ATOM 2279 N N . VAL A 1 284 ? -5.915 -6.560 32.083 1.00 91.12 284 VAL A N 1
ATOM 2280 C CA . VAL A 1 284 ? -5.281 -7.458 31.102 1.00 91.12 284 VAL A CA 1
ATOM 2281 C C . VAL A 1 284 ? -5.649 -7.042 29.678 1.00 91.12 284 VAL A C 1
ATOM 2283 O O . VAL A 1 284 ? -4.759 -6.869 28.847 1.00 91.12 284 VAL A O 1
ATOM 2286 N N . LEU A 1 285 ? -6.932 -6.786 29.414 1.00 92.12 285 LEU A N 1
ATOM 2287 C CA . LEU A 1 285 ? -7.417 -6.344 28.106 1.00 92.12 285 LEU A CA 1
ATOM 2288 C C . LEU A 1 285 ? -6.785 -5.012 27.675 1.00 92.12 285 LEU A C 1
ATOM 2290 O O . LEU A 1 285 ? -6.361 -4.896 26.526 1.00 92.12 285 LEU A O 1
ATOM 2294 N N . LYS A 1 286 ? -6.646 -4.030 28.582 1.00 93.69 286 LYS A N 1
ATOM 2295 C CA . LYS A 1 286 ? -5.941 -2.761 28.296 1.00 93.69 286 LYS A CA 1
ATOM 2296 C C . LYS A 1 286 ? -4.503 -3.023 27.825 1.00 93.69 286 LYS A C 1
ATOM 2298 O O . LYS A 1 286 ? -4.068 -2.476 26.810 1.00 93.69 286 LYS A O 1
ATOM 2303 N N . GLN A 1 287 ? -3.774 -3.911 28.508 1.00 91.94 287 GLN A N 1
ATOM 2304 C CA . GLN A 1 287 ? -2.403 -4.272 28.129 1.00 91.94 287 GLN A CA 1
ATOM 2305 C C . GLN A 1 287 ? -2.340 -5.007 26.781 1.00 91.94 287 GLN A C 1
ATOM 2307 O O . GLN A 1 287 ? -1.439 -4.760 25.976 1.00 91.94 287 GLN A O 1
ATOM 2312 N N . GLU A 1 288 ? -3.281 -5.911 26.516 1.00 90.81 288 GLU A N 1
ATOM 2313 C CA . GLU A 1 288 ? -3.368 -6.630 25.243 1.00 90.81 288 GLU A CA 1
ATOM 2314 C C . GLU A 1 288 ? -3.665 -5.691 24.076 1.00 90.81 288 GLU A C 1
ATOM 2316 O O . GLU A 1 288 ? -2.976 -5.757 23.056 1.00 90.81 288 GLU A O 1
ATOM 2321 N N . ILE A 1 289 ? -4.614 -4.767 24.242 1.00 93.31 289 ILE A N 1
ATOM 2322 C CA . ILE A 1 289 ? -4.925 -3.729 23.254 1.00 93.31 289 ILE A CA 1
ATOM 2323 C C . ILE A 1 289 ? -3.690 -2.873 22.974 1.00 93.31 289 ILE A C 1
ATOM 2325 O O . ILE A 1 289 ? -3.354 -2.663 21.808 1.00 93.31 289 ILE A O 1
ATOM 2329 N N . ALA A 1 290 ? -2.970 -2.435 24.012 1.00 93.62 290 ALA A N 1
ATOM 2330 C CA . ALA A 1 290 ? -1.737 -1.668 23.849 1.00 93.62 290 ALA A CA 1
ATOM 2331 C C . ALA A 1 290 ? -0.664 -2.455 23.072 1.00 93.62 290 ALA A C 1
ATOM 2333 O O . ALA A 1 290 ? -0.038 -1.920 22.155 1.00 93.62 290 ALA A O 1
ATOM 2334 N N . ASN A 1 291 ? -0.489 -3.744 23.380 1.00 91.50 291 ASN A N 1
ATOM 2335 C CA . ASN A 1 291 ? 0.458 -4.618 22.684 1.00 91.50 291 ASN A CA 1
ATOM 2336 C C . ASN A 1 291 ? 0.073 -4.843 21.211 1.00 91.50 291 ASN A C 1
ATOM 2338 O O . ASN A 1 291 ? 0.941 -4.822 20.333 1.00 91.50 291 ASN A O 1
ATOM 2342 N N . LEU A 1 292 ? -1.213 -5.075 20.929 1.00 90.25 292 LEU A N 1
ATOM 2343 C CA . LEU A 1 292 ? -1.729 -5.242 19.570 1.00 90.25 292 LEU A CA 1
ATOM 2344 C C . LEU A 1 292 ? -1.555 -3.951 18.771 1.00 90.25 292 LEU A C 1
ATOM 2346 O O . LEU A 1 292 ? -0.996 -3.997 17.675 1.00 90.25 292 LEU A O 1
ATOM 2350 N N . LYS A 1 293 ? -1.945 -2.807 19.346 1.00 92.81 293 LYS A N 1
ATOM 2351 C CA . LYS A 1 293 ? -1.759 -1.481 18.750 1.00 92.81 293 LYS A CA 1
ATOM 2352 C C . LYS A 1 293 ? -0.289 -1.214 18.434 1.00 92.81 293 LYS A C 1
ATOM 2354 O O . LYS A 1 293 ? 0.028 -0.888 17.300 1.00 92.81 293 LYS A O 1
ATOM 2359 N N . GLY A 1 294 ? 0.627 -1.449 19.373 1.00 91.81 294 GLY A N 1
ATOM 2360 C CA . GLY A 1 294 ? 2.059 -1.244 19.132 1.00 91.81 294 GLY A CA 1
ATOM 2361 C C . GLY A 1 294 ? 2.611 -2.088 17.976 1.00 91.81 294 GLY A C 1
ATOM 2362 O O . GLY A 1 294 ? 3.433 -1.613 17.192 1.00 91.81 294 GLY A O 1
ATOM 2363 N N . ARG A 1 295 ? 2.130 -3.330 17.814 1.00 90.31 295 ARG A N 1
ATOM 2364 C CA . ARG A 1 295 ? 2.487 -4.169 16.656 1.00 90.31 295 ARG A CA 1
ATOM 2365 C C . ARG A 1 295 ? 1.884 -3.643 15.356 1.00 90.31 295 ARG A C 1
ATOM 2367 O O . ARG A 1 295 ? 2.575 -3.678 14.340 1.00 90.31 295 ARG A O 1
ATOM 2374 N N . LEU A 1 296 ? 0.634 -3.175 15.394 1.00 90.19 296 LEU A N 1
ATOM 2375 C CA . LEU A 1 296 ? -0.037 -2.565 14.246 1.00 90.19 296 LEU A CA 1
ATOM 2376 C C . LEU A 1 296 ? 0.730 -1.318 13.769 1.00 90.19 296 LEU A C 1
ATOM 2378 O O . LEU A 1 296 ? 1.078 -1.215 12.594 1.00 90.19 296 LEU A O 1
ATOM 2382 N N . ASP A 1 297 ? 1.065 -0.425 14.699 1.00 93.06 297 ASP A N 1
ATOM 2383 C CA . ASP A 1 297 ? 1.766 0.837 14.442 1.00 93.06 297 ASP A CA 1
ATOM 2384 C C . ASP A 1 297 ? 3.162 0.594 13.845 1.00 93.06 297 ASP A C 1
ATOM 2386 O O . ASP A 1 297 ? 3.554 1.244 12.875 1.00 93.06 297 ASP A O 1
ATOM 2390 N N . TYR A 1 298 ? 3.901 -0.388 14.377 1.00 89.31 298 TYR A N 1
ATOM 2391 C CA . TYR A 1 298 ? 5.213 -0.770 13.848 1.00 89.31 298 TYR A CA 1
ATOM 2392 C C . TYR A 1 298 ? 5.129 -1.283 12.404 1.00 89.31 298 TYR A C 1
ATOM 2394 O O . TYR A 1 298 ? 5.912 -0.866 11.553 1.00 89.31 298 TYR A O 1
ATOM 2402 N N . GLN A 1 299 ? 4.172 -2.169 12.108 1.00 87.19 299 GLN A N 1
ATOM 2403 C CA . GLN A 1 299 ? 4.005 -2.722 10.759 1.00 87.19 299 GLN A CA 1
ATOM 2404 C C . GLN A 1 299 ? 3.610 -1.649 9.747 1.00 87.19 299 GLN A C 1
ATOM 2406 O O . GLN A 1 299 ? 4.159 -1.617 8.647 1.00 87.19 299 GLN A O 1
ATOM 2411 N N . TYR A 1 300 ? 2.707 -0.744 10.129 1.00 90.62 300 TYR A N 1
ATOM 2412 C CA . TYR A 1 300 ? 2.355 0.402 9.300 1.00 90.62 300 TYR A CA 1
ATOM 2413 C C . TYR A 1 300 ? 3.573 1.289 9.022 1.00 90.62 300 TYR A C 1
ATOM 2415 O O . TYR A 1 300 ? 3.843 1.588 7.861 1.00 90.62 300 TYR A O 1
ATOM 2423 N N . GLY A 1 301 ? 4.357 1.623 10.052 1.00 91.00 301 GLY A N 1
ATOM 2424 C CA . GLY A 1 301 ? 5.565 2.434 9.900 1.00 91.00 301 GLY A CA 1
ATOM 2425 C C . GLY A 1 301 ? 6.638 1.800 9.008 1.00 91.00 301 GLY A C 1
ATOM 2426 O O . GLY A 1 301 ? 7.306 2.503 8.255 1.00 91.00 301 GLY A O 1
ATOM 2427 N N . GLU A 1 302 ? 6.812 0.479 9.051 1.00 88.44 302 GLU A N 1
ATOM 2428 C CA . GLU A 1 302 ? 7.730 -0.214 8.136 1.00 88.44 302 GLU A CA 1
ATOM 2429 C C . GLU A 1 302 ? 7.182 -0.272 6.703 1.00 88.44 302 GLU A C 1
ATOM 2431 O O . GLU A 1 302 ? 7.935 -0.093 5.745 1.00 88.44 302 GLU A O 1
ATOM 2436 N N . ASN A 1 303 ? 5.871 -0.469 6.533 1.00 87.00 303 ASN A N 1
ATOM 2437 C CA . ASN A 1 303 ? 5.234 -0.453 5.217 1.00 87.00 303 ASN A CA 1
ATOM 2438 C C . ASN A 1 303 ? 5.373 0.913 4.529 1.00 87.00 303 ASN A C 1
ATOM 2440 O O . ASN A 1 303 ? 5.774 0.974 3.368 1.00 87.00 303 ASN A O 1
ATOM 2444 N N . THR A 1 304 ? 5.093 2.008 5.242 1.00 91.44 304 THR A N 1
ATOM 2445 C CA . THR A 1 304 ? 5.187 3.363 4.678 1.00 91.44 304 THR A CA 1
ATOM 2446 C C . THR A 1 304 ? 6.618 3.717 4.297 1.00 91.44 304 THR A C 1
ATOM 2448 O O . THR A 1 304 ? 6.837 4.149 3.170 1.00 91.44 304 THR A O 1
ATOM 2451 N N . LYS A 1 305 ? 7.607 3.436 5.158 1.00 90.88 305 LYS A N 1
ATOM 2452 C CA . LYS A 1 305 ? 9.029 3.641 4.827 1.00 90.88 305 LYS A CA 1
ATOM 2453 C C . LYS A 1 305 ? 9.451 2.869 3.580 1.00 90.88 305 LYS A C 1
ATOM 2455 O O . LYS A 1 305 ? 10.191 3.394 2.754 1.00 90.88 305 LYS A O 1
ATOM 2460 N N . ASN A 1 306 ? 9.003 1.619 3.444 1.00 87.31 306 ASN A N 1
ATOM 2461 C CA . ASN A 1 306 ? 9.325 0.799 2.278 1.00 87.31 306 ASN A CA 1
ATOM 2462 C C . ASN A 1 306 ? 8.688 1.358 0.997 1.00 87.31 306 ASN A C 1
ATOM 2464 O O . ASN A 1 306 ? 9.352 1.382 -0.037 1.00 87.31 306 ASN A O 1
ATOM 2468 N N . LEU A 1 307 ? 7.439 1.832 1.064 1.00 87.56 307 LEU A N 1
ATOM 2469 C CA . LEU A 1 307 ? 6.768 2.492 -0.059 1.00 87.56 307 LEU A CA 1
ATOM 2470 C C . LEU A 1 307 ? 7.482 3.790 -0.458 1.00 87.56 307 LEU A C 1
ATOM 2472 O O . LEU A 1 307 ? 7.830 3.951 -1.625 1.00 87.56 307 LEU A O 1
ATOM 2476 N N . GLU A 1 308 ? 7.759 4.674 0.501 1.00 91.25 308 GLU A N 1
ATOM 2477 C CA . GLU A 1 308 ? 8.473 5.940 0.272 1.00 91.25 308 GLU A CA 1
ATOM 2478 C C . GLU A 1 308 ? 9.862 5.701 -0.329 1.00 91.25 308 GLU A C 1
ATOM 2480 O O . GLU A 1 308 ? 10.243 6.348 -1.304 1.00 91.25 308 GLU A O 1
ATOM 2485 N N . ALA A 1 309 ? 10.617 4.737 0.206 1.00 88.75 309 ALA A N 1
ATOM 2486 C CA . ALA A 1 309 ? 11.933 4.386 -0.319 1.00 88.75 309 ALA A CA 1
ATOM 2487 C C . ALA A 1 309 ? 11.851 3.877 -1.766 1.00 88.75 309 ALA A C 1
ATOM 2489 O O . ALA A 1 309 ? 12.663 4.277 -2.604 1.00 88.75 309 ALA A O 1
ATOM 2490 N N . ALA A 1 310 ? 10.859 3.039 -2.076 1.00 86.44 310 ALA A N 1
ATOM 2491 C CA . ALA A 1 310 ? 10.676 2.509 -3.420 1.00 86.44 310 ALA A CA 1
ATOM 2492 C C . ALA A 1 310 ? 10.295 3.611 -4.424 1.00 86.44 310 ALA A C 1
ATOM 2494 O O . ALA A 1 310 ? 10.903 3.702 -5.492 1.00 86.44 310 ALA A O 1
ATOM 2495 N N . TYR A 1 311 ? 9.359 4.501 -4.078 1.00 88.88 311 TYR A N 1
ATOM 2496 C CA . TYR A 1 311 ? 8.988 5.626 -4.944 1.00 88.88 311 TYR A CA 1
ATOM 2497 C C . TYR A 1 311 ? 10.112 6.664 -5.074 1.00 88.88 311 TYR A C 1
ATOM 2499 O O . TYR A 1 311 ? 10.349 7.179 -6.169 1.00 88.88 311 TYR A O 1
ATOM 2507 N N . ALA A 1 312 ? 10.874 6.929 -4.009 1.00 88.69 312 ALA A N 1
ATOM 2508 C CA . ALA A 1 312 ? 12.062 7.778 -4.074 1.00 88.69 312 ALA A CA 1
ATOM 2509 C C . ALA A 1 312 ? 13.106 7.224 -5.053 1.00 88.69 312 ALA A C 1
ATOM 2511 O O . ALA A 1 312 ? 13.666 7.977 -5.853 1.00 88.69 312 ALA A O 1
ATOM 2512 N N . GLN A 1 313 ? 13.325 5.909 -5.042 1.00 85.12 313 GLN A N 1
ATOM 2513 C CA . GLN A 1 313 ? 14.224 5.244 -5.977 1.00 85.12 313 GLN A CA 1
ATOM 2514 C C . GLN A 1 313 ? 13.688 5.273 -7.413 1.00 85.12 313 GLN A C 1
ATOM 2516 O O . GLN A 1 313 ? 14.449 5.572 -8.329 1.00 85.12 313 GLN A O 1
ATOM 2521 N N . GLN A 1 314 ? 12.390 5.044 -7.634 1.00 84.75 314 GLN A N 1
ATOM 2522 C CA . GLN A 1 314 ? 11.783 5.161 -8.967 1.00 84.75 314 GLN A CA 1
ATOM 2523 C C . GLN A 1 314 ? 11.933 6.573 -9.542 1.00 84.75 314 GLN A C 1
ATOM 2525 O O . GLN A 1 314 ? 12.317 6.731 -10.702 1.00 84.75 314 GLN A O 1
ATOM 2530 N N . ARG A 1 315 ? 11.722 7.611 -8.723 1.00 88.25 315 ARG A N 1
ATOM 2531 C CA . ARG A 1 315 ? 11.984 8.999 -9.128 1.00 88.25 315 ARG A CA 1
ATOM 2532 C C . ARG A 1 315 ? 13.456 9.232 -9.456 1.00 88.25 315 ARG A C 1
ATOM 2534 O O . ARG A 1 315 ? 13.746 9.907 -10.435 1.00 88.25 315 ARG A O 1
ATOM 2541 N N . ALA A 1 316 ? 14.378 8.662 -8.678 1.00 84.12 316 ALA A N 1
ATOM 2542 C CA . ALA A 1 316 ? 15.814 8.774 -8.938 1.00 84.12 316 ALA A CA 1
ATOM 2543 C C . ALA A 1 316 ? 16.243 8.069 -10.240 1.00 84.12 316 ALA A C 1
ATOM 2545 O O . ALA A 1 316 ? 17.136 8.552 -10.932 1.00 84.12 316 ALA A O 1
ATOM 2546 N N . LEU A 1 317 ? 15.595 6.952 -10.589 1.00 82.44 317 LEU A N 1
ATOM 2547 C CA . LEU A 1 317 ? 15.817 6.218 -11.840 1.00 82.44 317 LEU A CA 1
ATOM 2548 C C . LEU A 1 317 ? 15.134 6.873 -13.052 1.00 82.44 317 LEU A C 1
ATOM 2550 O O . LEU A 1 317 ? 15.500 6.589 -14.193 1.00 82.44 317 LEU A O 1
ATOM 2554 N N . THR A 1 318 ? 14.159 7.756 -12.826 1.00 82.44 318 THR A N 1
ATOM 2555 C CA . THR A 1 318 ? 13.458 8.485 -13.888 1.00 82.44 318 THR A CA 1
ATOM 2556 C C . THR A 1 318 ? 14.366 9.589 -14.436 1.00 82.44 318 THR A C 1
ATOM 2558 O O . THR A 1 318 ? 14.406 10.712 -13.935 1.00 82.44 318 THR A O 1
ATOM 2561 N N . THR A 1 319 ? 15.144 9.247 -15.463 1.00 74.31 319 THR A N 1
ATOM 2562 C CA . THR A 1 319 ? 16.146 10.122 -16.088 1.00 74.31 319 THR A CA 1
ATOM 2563 C C . THR A 1 319 ? 15.655 10.720 -17.410 1.00 74.31 319 THR A C 1
ATOM 2565 O O . THR A 1 319 ? 14.837 10.131 -18.120 1.00 74.31 319 THR A O 1
ATOM 2568 N N . THR A 1 320 ? 16.160 11.911 -17.765 1.00 75.38 320 THR A N 1
ATOM 2569 C CA . THR A 1 320 ? 15.852 12.559 -19.050 1.00 75.38 320 THR A CA 1
ATOM 2570 C C . THR A 1 320 ? 16.478 11.771 -20.201 1.00 75.38 320 THR A C 1
ATOM 2572 O O . THR A 1 320 ? 17.703 11.676 -20.304 1.00 75.38 320 THR A O 1
ATOM 2575 N N . LYS A 1 321 ? 15.657 11.264 -21.125 1.00 73.62 321 LYS A N 1
ATOM 2576 C CA . LYS A 1 321 ? 16.134 10.607 -22.352 1.00 73.62 321 LYS A CA 1
ATOM 2577 C C . LYS A 1 321 ? 16.487 11.652 -23.409 1.00 73.62 321 LYS A C 1
ATOM 2579 O O . LYS A 1 321 ? 15.709 11.924 -24.317 1.00 73.62 321 LYS A O 1
ATOM 2584 N N . LEU A 1 322 ? 17.666 12.259 -23.275 1.00 76.69 322 LEU A N 1
ATOM 2585 C CA . LEU A 1 322 ? 18.107 13.311 -24.190 1.00 76.69 322 LEU A CA 1
ATOM 2586 C C . LEU A 1 322 ? 18.364 12.763 -25.609 1.00 76.69 322 LEU A C 1
ATOM 2588 O O . LEU A 1 322 ? 18.990 11.708 -25.760 1.00 76.69 322 LEU A O 1
ATOM 2592 N N . PRO A 1 323 ? 17.939 13.481 -26.667 1.00 77.31 323 PRO A N 1
ATOM 2593 C CA . PRO A 1 323 ? 18.320 13.149 -28.035 1.00 77.31 323 PRO A CA 1
ATOM 2594 C C . PRO A 1 323 ? 19.844 13.238 -28.214 1.00 77.31 323 PRO A C 1
ATOM 2596 O O . PRO A 1 323 ? 20.534 13.986 -27.522 1.00 77.31 323 PRO A O 1
ATOM 2599 N N . SER A 1 324 ? 20.393 12.491 -29.174 1.00 77.00 324 SER A N 1
ATOM 2600 C CA . SER A 1 324 ? 21.824 12.547 -29.493 1.00 77.00 324 SER A CA 1
ATOM 2601 C C . SER A 1 324 ? 22.238 13.958 -29.913 1.00 77.00 324 SER A C 1
ATOM 2603 O O . SER A 1 324 ? 21.580 14.559 -30.769 1.00 77.00 324 SER A O 1
ATOM 2605 N N . LYS A 1 325 ? 23.349 14.460 -29.358 1.00 81.75 325 LYS A N 1
ATOM 2606 C CA . LYS A 1 325 ? 23.872 15.793 -29.679 1.00 81.75 325 LYS A CA 1
ATOM 2607 C C . LYS A 1 325 ? 24.063 15.945 -31.199 1.00 81.75 325 LYS A C 1
ATOM 2609 O O . LYS A 1 325 ? 24.615 15.031 -31.820 1.00 81.75 325 LYS A O 1
ATOM 2614 N N . PRO A 1 326 ? 23.647 17.068 -31.812 1.00 82.50 326 PRO A N 1
ATOM 2615 C CA . PRO A 1 326 ? 23.772 17.252 -33.251 1.00 82.50 326 PRO A CA 1
ATOM 2616 C C . PRO A 1 326 ? 25.242 17.205 -33.673 1.00 82.50 326 PRO A C 1
ATOM 2618 O O . PRO A 1 326 ? 26.106 17.766 -32.996 1.00 82.50 326 PRO A O 1
ATOM 2621 N N . ALA A 1 327 ? 25.522 16.570 -34.813 1.00 79.62 327 ALA A N 1
ATOM 2622 C CA . ALA A 1 327 ? 26.837 16.639 -35.441 1.00 79.62 327 ALA A CA 1
ATOM 2623 C C . ALA A 1 327 ? 27.191 18.095 -35.791 1.00 79.62 327 ALA A C 1
ATOM 2625 O O . ALA A 1 327 ? 26.292 18.924 -35.987 1.00 79.62 327 ALA A O 1
ATOM 2626 N N . GLN A 1 328 ? 28.488 18.394 -35.895 1.00 84.94 328 GLN A N 1
ATOM 2627 C CA . GLN A 1 328 ? 28.965 19.709 -36.335 1.00 84.94 328 GLN A CA 1
ATOM 2628 C C . GLN A 1 328 ? 28.369 20.080 -37.705 1.00 84.94 328 GLN A C 1
ATOM 2630 O O . GLN A 1 328 ? 27.908 19.208 -38.444 1.00 84.94 328 GLN A O 1
ATOM 2635 N N . LYS A 1 329 ? 28.328 21.379 -38.018 1.00 83.69 329 LYS A N 1
ATOM 2636 C CA . LYS A 1 329 ? 27.813 21.864 -39.303 1.00 83.69 329 LYS A CA 1
ATOM 2637 C C . LYS A 1 329 ? 28.632 21.264 -40.449 1.00 83.69 329 LYS A C 1
ATOM 2639 O O . LYS A 1 329 ? 29.854 21.404 -40.460 1.00 83.69 329 LYS A O 1
ATOM 2644 N N . ASP A 1 330 ? 27.956 20.622 -41.395 1.00 85.69 330 ASP A N 1
ATOM 2645 C CA . ASP A 1 330 ? 28.605 20.051 -42.576 1.00 85.69 330 ASP A CA 1
ATOM 2646 C C . ASP A 1 330 ? 29.002 21.153 -43.579 1.00 85.69 330 ASP A C 1
ATOM 2648 O O . ASP A 1 330 ? 28.360 22.204 -43.655 1.00 85.69 330 ASP A O 1
ATOM 2652 N N . ALA A 1 331 ? 30.064 20.925 -44.358 1.00 83.56 331 ALA A N 1
ATOM 2653 C CA . ALA A 1 331 ? 30.574 21.899 -45.327 1.00 83.56 331 ALA A CA 1
ATOM 2654 C C . ALA A 1 331 ? 29.585 22.200 -46.472 1.00 83.56 331 ALA A C 1
ATOM 2656 O O . ALA A 1 331 ? 29.636 23.286 -47.051 1.00 83.56 331 ALA A O 1
ATOM 2657 N N . PHE A 1 332 ? 28.681 21.266 -46.777 1.00 80.38 332 PHE A N 1
ATOM 2658 C CA . PHE A 1 332 ? 27.651 21.386 -47.809 1.00 80.38 332 PHE A CA 1
ATOM 2659 C C . PHE A 1 332 ? 26.254 21.693 -47.231 1.00 80.38 332 PHE A C 1
ATOM 2661 O O . PHE A 1 332 ? 25.310 21.909 -47.991 1.00 80.38 332 PHE A O 1
ATOM 2668 N N . GLU A 1 333 ? 26.101 21.755 -45.901 1.00 87.00 333 GLU A N 1
ATOM 2669 C CA . GLU A 1 333 ? 24.849 22.128 -45.231 1.00 87.00 333 GLU A CA 1
ATOM 2670 C C . GLU A 1 333 ? 24.687 23.656 -45.200 1.00 87.00 333 GLU A C 1
ATOM 2672 O O . GLU A 1 333 ? 25.555 24.412 -44.746 1.00 87.00 333 GLU A O 1
ATOM 2677 N N . THR A 1 334 ? 23.533 24.139 -45.665 1.00 90.44 334 THR A N 1
ATOM 2678 C CA . THR A 1 334 ? 23.222 25.570 -45.588 1.00 90.44 334 THR A CA 1
ATOM 2679 C C . THR A 1 334 ? 23.088 26.004 -44.128 1.00 90.44 334 THR A C 1
ATOM 2681 O O . THR A 1 334 ? 22.675 25.238 -43.258 1.00 90.44 334 THR A O 1
ATOM 2684 N N . THR A 1 335 ? 23.403 27.266 -43.826 1.00 88.00 335 THR A N 1
ATOM 2685 C CA . THR A 1 335 ? 23.226 27.796 -42.462 1.00 88.00 335 THR A CA 1
ATOM 2686 C C . THR A 1 335 ? 21.769 27.697 -41.992 1.00 88.00 335 THR A C 1
ATOM 2688 O O . THR A 1 335 ? 21.534 27.442 -40.817 1.00 88.00 335 THR A O 1
ATOM 2691 N N . ALA A 1 336 ? 20.798 27.841 -42.901 1.00 89.44 336 ALA A N 1
ATOM 2692 C CA . ALA A 1 336 ? 19.380 27.685 -42.586 1.00 89.44 336 ALA A CA 1
ATOM 2693 C C . ALA A 1 336 ? 19.040 26.245 -42.160 1.00 89.44 336 ALA A C 1
ATOM 2695 O O . ALA A 1 336 ? 18.453 26.063 -41.098 1.00 89.44 336 ALA A O 1
ATOM 2696 N N . ALA A 1 337 ? 19.485 25.238 -42.923 1.00 86.94 337 ALA A N 1
ATOM 2697 C CA . ALA A 1 337 ? 19.262 23.826 -42.597 1.00 86.94 337 ALA A CA 1
ATOM 2698 C C . ALA A 1 337 ? 19.950 23.416 -41.281 1.00 86.94 337 ALA A C 1
ATOM 2700 O O . ALA A 1 337 ? 19.350 22.732 -40.452 1.00 86.94 337 ALA A O 1
ATOM 2701 N N . TYR A 1 338 ? 21.170 23.912 -41.038 1.00 87.50 338 TYR A N 1
ATOM 2702 C CA . TYR A 1 338 ? 21.866 23.711 -39.765 1.00 87.50 338 TYR A CA 1
ATOM 2703 C C . TYR A 1 338 ? 21.081 24.301 -38.585 1.00 87.50 338 TYR A C 1
ATOM 2705 O O . TYR A 1 338 ? 20.851 23.617 -37.590 1.00 87.50 338 TYR A O 1
ATOM 2713 N N . ASN A 1 339 ? 20.625 25.553 -38.698 1.00 88.81 339 ASN A N 1
ATOM 2714 C CA . ASN A 1 339 ? 19.859 26.214 -37.640 1.00 88.81 339 ASN A CA 1
ATOM 2715 C C . ASN A 1 339 ? 18.518 25.512 -37.380 1.00 88.81 339 ASN A C 1
ATOM 2717 O O . ASN A 1 339 ? 18.128 25.350 -36.225 1.00 88.81 339 ASN A O 1
ATOM 2721 N N . GLU A 1 340 ? 17.836 25.043 -38.426 1.00 90.75 340 GLU A N 1
ATOM 2722 C CA . GLU A 1 340 ? 16.605 24.258 -38.300 1.00 90.75 340 GLU A CA 1
ATOM 2723 C C . GLU A 1 340 ? 16.858 22.937 -37.553 1.00 90.75 340 GLU A C 1
ATOM 2725 O O . GLU A 1 340 ? 16.129 22.599 -36.613 1.00 90.75 340 GLU A O 1
ATOM 2730 N N . ARG A 1 341 ? 17.950 22.233 -37.879 1.00 89.88 341 ARG A N 1
ATOM 2731 C CA . ARG A 1 341 ? 18.384 21.010 -37.187 1.00 89.88 341 ARG A CA 1
ATOM 2732 C C . ARG A 1 341 ? 18.698 21.254 -35.708 1.00 89.88 341 ARG A C 1
ATOM 2734 O O . ARG A 1 341 ? 18.266 20.463 -34.868 1.00 89.88 341 ARG A O 1
ATOM 2741 N N . ILE A 1 342 ? 19.401 22.340 -35.377 1.00 90.31 342 ILE A N 1
ATOM 2742 C CA . ILE A 1 342 ? 19.665 22.735 -33.983 1.00 90.31 342 ILE A CA 1
ATOM 2743 C C . ILE A 1 342 ? 18.360 23.079 -33.257 1.00 90.31 342 ILE A C 1
ATOM 2745 O O . ILE A 1 342 ? 18.122 22.548 -32.177 1.00 90.31 342 ILE A O 1
ATOM 2749 N N . SER A 1 343 ? 17.472 23.870 -33.865 1.00 88.44 343 SER A N 1
ATOM 2750 C CA . SER A 1 343 ? 16.183 24.231 -33.255 1.00 88.44 343 SER A CA 1
ATOM 2751 C C . SER A 1 343 ? 15.292 23.008 -32.995 1.00 88.44 343 SER A C 1
ATOM 2753 O O . SER A 1 343 ? 14.647 22.904 -31.952 1.00 88.44 343 SER A O 1
ATOM 2755 N N . THR A 1 344 ? 15.315 22.022 -33.899 1.00 89.62 344 THR A N 1
ATOM 2756 C CA . THR A 1 344 ? 14.597 20.752 -33.734 1.00 89.62 344 THR A CA 1
ATOM 2757 C C . THR A 1 344 ? 15.182 19.934 -32.586 1.00 89.62 344 THR A C 1
ATOM 2759 O O . THR A 1 344 ? 14.431 19.341 -31.812 1.00 89.62 344 THR A O 1
ATOM 2762 N N . TYR A 1 345 ? 16.511 19.902 -32.456 1.00 88.44 345 TYR A N 1
ATOM 2763 C CA . TYR A 1 345 ? 17.186 19.263 -31.328 1.00 88.44 345 TYR A CA 1
ATOM 2764 C C . TYR A 1 345 ? 16.827 19.940 -30.001 1.00 88.44 345 TYR A C 1
ATOM 2766 O O . TYR A 1 345 ? 16.427 19.249 -29.072 1.00 88.44 345 TYR A O 1
ATOM 2774 N N . GLU A 1 346 ? 16.898 21.271 -29.922 1.00 88.44 346 GLU A N 1
ATOM 2775 C CA . GLU A 1 346 ? 16.526 22.032 -28.723 1.00 88.44 346 GLU A CA 1
ATOM 2776 C C . GLU A 1 346 ? 15.066 21.797 -28.326 1.00 88.44 346 GLU A C 1
ATOM 2778 O O . GLU A 1 346 ? 14.771 21.621 -27.144 1.00 88.44 346 GLU A O 1
ATOM 2783 N N . ARG A 1 347 ? 14.150 21.732 -29.303 1.00 88.38 347 ARG A N 1
ATOM 2784 C CA . ARG A 1 347 ? 12.751 21.375 -29.047 1.00 88.38 347 ARG A CA 1
ATOM 2785 C C . ARG A 1 347 ? 12.628 19.965 -28.468 1.00 88.38 347 ARG A C 1
ATOM 2787 O O . ARG A 1 347 ? 11.973 19.806 -27.448 1.00 88.38 347 ARG A O 1
ATOM 2794 N N . ARG A 1 348 ? 13.298 18.970 -29.059 1.00 86.81 348 ARG A N 1
ATOM 2795 C CA . ARG A 1 348 ? 13.284 17.582 -28.558 1.00 86.81 348 ARG A CA 1
ATOM 2796 C C . ARG A 1 348 ? 13.907 17.442 -27.169 1.00 86.81 348 ARG A C 1
ATOM 2798 O O . ARG A 1 348 ? 13.467 16.605 -26.395 1.00 86.81 348 ARG A O 1
ATOM 2805 N N . VAL A 1 349 ? 14.929 18.238 -26.848 1.00 85.31 349 VAL A N 1
ATOM 2806 C CA . VAL A 1 349 ? 15.498 18.302 -25.491 1.00 85.31 349 VAL A CA 1
ATOM 2807 C C . VAL A 1 349 ? 14.449 18.817 -24.507 1.00 85.31 349 VAL A C 1
ATOM 2809 O O . VAL A 1 349 ? 14.219 18.165 -23.495 1.00 85.31 349 VAL A O 1
ATOM 2812 N N . LYS A 1 350 ? 13.769 19.926 -24.828 1.00 85.19 350 LYS A N 1
ATOM 2813 C CA . LYS A 1 350 ? 12.690 20.473 -23.989 1.00 85.19 350 LYS A CA 1
ATOM 2814 C C . LYS A 1 350 ? 11.528 19.492 -23.821 1.00 85.19 350 LYS A C 1
ATOM 2816 O O . LYS A 1 350 ? 11.038 19.330 -22.713 1.00 85.19 350 LYS A O 1
ATOM 2821 N N . GLU A 1 351 ? 11.109 18.828 -24.898 1.00 84.19 351 GLU A N 1
ATOM 2822 C CA . GLU A 1 351 ? 10.074 17.784 -24.861 1.00 84.19 351 GLU A CA 1
ATOM 2823 C C . GLU A 1 351 ? 10.488 16.637 -23.925 1.00 84.19 351 GLU A C 1
ATOM 2825 O O . GLU A 1 351 ? 9.726 16.280 -23.034 1.00 84.19 351 GLU A O 1
ATOM 2830 N N . ALA A 1 352 ? 11.721 16.131 -24.038 1.00 81.75 352 ALA A N 1
ATOM 2831 C CA . ALA A 1 352 ? 12.228 15.071 -23.163 1.00 81.75 352 ALA A CA 1
ATOM 2832 C C . ALA A 1 352 ? 12.343 15.501 -21.686 1.00 81.75 352 ALA A C 1
ATOM 2834 O O . ALA A 1 352 ? 12.131 14.691 -20.783 1.00 81.75 352 ALA A O 1
ATOM 2835 N N . GLU A 1 353 ? 12.696 16.763 -21.418 1.00 83.31 353 GLU A N 1
ATOM 2836 C CA . GLU A 1 353 ? 12.710 17.325 -20.061 1.00 83.31 353 GLU A CA 1
ATOM 2837 C C . GLU A 1 353 ? 11.297 17.409 -19.473 1.00 83.31 353 GLU A C 1
ATOM 2839 O O . GLU A 1 353 ? 11.092 16.977 -18.338 1.00 83.31 353 GLU A O 1
ATOM 2844 N N . MET A 1 354 ? 10.323 17.879 -20.261 1.00 81.88 354 MET A N 1
ATOM 2845 C CA . MET A 1 354 ? 8.911 17.920 -19.874 1.00 81.88 354 MET A CA 1
ATOM 2846 C C . MET A 1 354 ? 8.344 16.521 -19.610 1.00 81.88 354 MET A C 1
ATOM 2848 O O . MET A 1 354 ? 7.708 16.326 -18.580 1.00 81.88 354 MET A O 1
ATOM 2852 N N . GLU A 1 355 ? 8.609 15.544 -20.485 1.00 83.12 355 GLU A N 1
ATOM 2853 C CA . GLU A 1 355 ? 8.173 14.149 -20.307 1.00 83.12 355 GLU A CA 1
ATOM 2854 C C . GLU A 1 355 ? 8.717 13.551 -19.004 1.00 83.12 355 GLU A C 1
ATOM 2856 O O . GLU A 1 355 ? 8.003 12.859 -18.276 1.00 83.12 355 GLU A O 1
ATOM 2861 N N . LYS A 1 356 ? 9.986 13.828 -18.678 1.00 85.75 356 LYS A N 1
ATOM 2862 C CA . LYS A 1 356 ? 10.584 13.383 -17.416 1.00 85.75 356 LYS A CA 1
ATOM 2863 C C . LYS A 1 356 ? 9.908 14.062 -16.219 1.00 85.75 356 LYS A C 1
ATOM 2865 O O . LYS A 1 356 ? 9.598 13.382 -15.243 1.00 85.75 356 LYS A O 1
ATOM 2870 N N . ASP A 1 357 ? 9.690 15.374 -16.266 1.00 81.50 357 ASP A N 1
ATOM 2871 C CA . ASP A 1 357 ? 9.028 16.095 -15.172 1.00 81.50 357 ASP A CA 1
ATOM 2872 C C . ASP A 1 357 ? 7.582 15.606 -14.966 1.00 81.50 357 ASP A C 1
ATOM 2874 O O . ASP A 1 357 ? 7.164 15.398 -13.827 1.00 81.50 357 ASP A O 1
ATOM 2878 N N . GLU A 1 358 ? 6.849 15.326 -16.047 1.00 83.62 358 GLU A N 1
ATOM 2879 C CA . GLU A 1 358 ? 5.513 14.724 -16.004 1.00 83.62 358 GLU A CA 1
ATOM 2880 C C . GLU A 1 358 ? 5.541 13.314 -15.397 1.00 83.62 358 GLU A C 1
ATOM 2882 O O . GLU A 1 358 ? 4.755 13.009 -14.500 1.00 83.62 358 GLU A O 1
ATOM 2887 N N . ALA A 1 359 ? 6.486 12.465 -15.812 1.00 84.06 359 ALA A N 1
ATOM 2888 C CA . ALA A 1 359 ? 6.657 11.132 -15.239 1.00 84.06 359 ALA A CA 1
ATOM 2889 C C . ALA A 1 359 ? 6.957 11.187 -13.731 1.00 84.06 359 ALA A C 1
ATOM 2891 O O . ALA A 1 359 ? 6.386 10.420 -12.955 1.00 84.06 359 ALA A O 1
ATOM 2892 N N . VAL A 1 360 ? 7.807 12.121 -13.292 1.00 85.06 360 VAL A N 1
ATOM 2893 C CA . VAL A 1 360 ? 8.111 12.329 -11.868 1.00 85.06 360 VAL A CA 1
ATOM 2894 C C . VAL A 1 360 ? 6.883 12.812 -11.094 1.00 85.06 360 VAL A C 1
ATOM 2896 O O . VAL A 1 360 ? 6.653 12.340 -9.979 1.00 85.06 360 VAL A O 1
ATOM 2899 N N . GLU A 1 361 ? 6.083 13.724 -11.649 1.00 85.00 361 GLU A N 1
ATOM 2900 C CA . GLU A 1 361 ? 4.833 14.167 -11.018 1.00 85.00 361 GLU A CA 1
ATOM 2901 C C . GLU A 1 361 ? 3.798 13.038 -10.933 1.00 85.00 361 GLU A C 1
ATOM 2903 O O . GLU A 1 361 ? 3.173 12.860 -9.887 1.00 85.00 361 GLU A O 1
ATOM 2908 N N . ASN A 1 362 ? 3.672 12.208 -11.969 1.00 85.56 362 ASN A N 1
ATOM 2909 C CA . ASN A 1 362 ? 2.795 11.037 -11.942 1.00 85.56 362 ASN A CA 1
ATOM 2910 C C . ASN A 1 362 ? 3.224 10.030 -10.866 1.00 85.56 362 ASN A C 1
ATOM 2912 O O . ASN A 1 362 ? 2.378 9.558 -10.107 1.00 85.56 362 ASN A O 1
ATOM 2916 N N . LEU A 1 363 ? 4.531 9.786 -10.706 1.00 87.44 363 LEU A N 1
ATOM 2917 C CA . LEU A 1 363 ? 5.057 8.957 -9.615 1.00 87.44 363 LEU A CA 1
ATOM 2918 C C . LEU A 1 363 ? 4.735 9.533 -8.227 1.00 87.44 363 LEU A C 1
ATOM 2920 O O . LEU A 1 363 ? 4.446 8.769 -7.311 1.00 87.44 363 LEU A O 1
ATOM 2924 N N . LYS A 1 364 ? 4.756 10.862 -8.045 1.00 88.19 364 LYS A N 1
ATOM 2925 C CA . LYS A 1 364 ? 4.348 11.498 -6.775 1.00 88.19 364 LYS A CA 1
ATOM 2926 C C . LYS A 1 364 ? 2.850 11.343 -6.510 1.00 88.19 364 LYS A C 1
ATOM 2928 O O . LYS A 1 364 ? 2.453 11.080 -5.377 1.00 88.19 364 LYS A O 1
ATOM 2933 N N . LYS A 1 365 ? 2.009 11.513 -7.537 1.00 87.12 365 LYS A N 1
ATOM 2934 C CA . LYS A 1 365 ? 0.557 11.288 -7.425 1.00 87.12 365 LYS A CA 1
ATOM 2935 C C . LYS A 1 365 ? 0.278 9.831 -7.024 1.00 87.12 365 LYS A C 1
ATOM 2937 O O . LYS A 1 365 ? -0.512 9.591 -6.112 1.00 87.12 365 LYS A O 1
ATOM 2942 N N . GLU A 1 366 ? 0.975 8.878 -7.644 1.00 89.06 366 GLU A N 1
ATOM 2943 C CA . GLU A 1 366 ? 0.855 7.451 -7.334 1.00 89.06 366 GLU A CA 1
ATOM 2944 C C . GLU A 1 366 ? 1.336 7.112 -5.913 1.00 89.06 366 GLU A C 1
ATOM 2946 O O . GLU A 1 366 ? 0.619 6.437 -5.174 1.00 89.06 366 GLU A O 1
ATOM 2951 N N . GLU A 1 367 ? 2.494 7.635 -5.496 1.00 89.94 367 GLU A N 1
ATOM 2952 C CA . GLU A 1 367 ? 3.012 7.510 -4.126 1.00 89.94 367 GLU A CA 1
ATOM 2953 C C . GLU A 1 367 ? 1.983 7.996 -3.099 1.00 89.94 367 GLU A C 1
ATOM 2955 O O . GLU A 1 367 ? 1.642 7.263 -2.169 1.00 89.94 367 GLU A O 1
ATOM 2960 N N . ASN A 1 368 ? 1.423 9.193 -3.299 1.00 90.25 368 ASN A N 1
ATOM 2961 C CA . ASN A 1 368 ? 0.405 9.758 -2.412 1.00 90.25 368 ASN A CA 1
ATOM 2962 C C . ASN A 1 368 ? -0.837 8.863 -2.313 1.00 90.25 368 ASN A C 1
ATOM 2964 O O . ASN A 1 368 ? -1.359 8.656 -1.214 1.00 90.25 368 ASN A O 1
ATOM 2968 N N . LEU A 1 369 ? -1.301 8.297 -3.434 1.00 90.56 369 LEU A N 1
ATOM 2969 C CA . LEU A 1 369 ? -2.409 7.342 -3.420 1.00 90.56 369 LEU A CA 1
ATOM 2970 C C . LEU A 1 369 ? -2.047 6.081 -2.632 1.00 90.56 369 LEU A C 1
ATOM 2972 O O . LEU A 1 369 ? -2.837 5.650 -1.790 1.00 90.56 369 LEU A O 1
ATOM 2976 N N . LYS A 1 370 ? -0.874 5.486 -2.877 1.00 90.12 370 LYS A N 1
ATOM 2977 C CA . LYS A 1 370 ? -0.449 4.265 -2.177 1.00 90.12 370 LYS A CA 1
ATOM 2978 C C . LYS A 1 370 ? -0.288 4.481 -0.680 1.00 90.12 370 LYS A C 1
ATOM 2980 O O . LYS A 1 370 ? -0.707 3.623 0.091 1.00 90.12 370 LYS A O 1
ATOM 2985 N N . LEU A 1 371 ? 0.253 5.621 -0.259 1.00 92.25 371 LEU A N 1
ATOM 2986 C CA . LEU A 1 371 ? 0.357 5.978 1.156 1.00 92.25 371 LEU A CA 1
ATOM 2987 C C . LEU A 1 371 ? -1.026 6.187 1.788 1.00 92.25 371 LEU A C 1
ATOM 2989 O O . LEU A 1 371 ? -1.280 5.694 2.888 1.00 92.25 371 LEU A O 1
ATOM 2993 N N . ALA A 1 372 ? -1.950 6.845 1.082 1.00 92.31 372 ALA A N 1
ATOM 2994 C CA . ALA A 1 372 ? -3.322 7.009 1.556 1.00 92.31 372 ALA A CA 1
ATOM 2995 C C . ALA A 1 372 ? -4.061 5.661 1.671 1.00 92.31 372 ALA A C 1
ATOM 2997 O O . ALA A 1 372 ? -4.725 5.418 2.676 1.00 92.31 372 ALA A O 1
ATOM 2998 N N . GLN A 1 373 ? -3.906 4.765 0.690 1.00 91.94 373 GLN A N 1
ATOM 2999 C CA . GLN A 1 373 ? -4.445 3.398 0.733 1.00 91.94 373 GLN A CA 1
ATOM 3000 C C . GLN A 1 373 ? -3.856 2.601 1.901 1.00 91.94 373 GLN A C 1
ATOM 3002 O O . GLN A 1 373 ? -4.604 2.026 2.685 1.00 91.94 373 GLN A O 1
ATOM 3007 N N . ALA A 1 374 ? -2.534 2.649 2.091 1.00 91.81 374 ALA A N 1
ATOM 3008 C CA . ALA A 1 374 ? -1.872 1.979 3.207 1.00 91.81 374 ALA A CA 1
ATOM 3009 C C . ALA A 1 374 ? -2.385 2.470 4.572 1.00 91.81 374 ALA A C 1
ATOM 3011 O O . ALA A 1 374 ? -2.504 1.673 5.503 1.00 91.81 374 ALA A O 1
ATOM 3012 N N . LYS A 1 375 ? -2.717 3.764 4.697 1.00 95.12 375 LYS A N 1
ATOM 3013 C CA . LYS A 1 375 ? -3.324 4.326 5.911 1.00 95.12 375 LYS A CA 1
ATOM 3014 C C . LYS A 1 375 ? -4.750 3.818 6.137 1.00 95.12 375 LYS A C 1
ATOM 3016 O O . LYS A 1 375 ? -5.085 3.482 7.270 1.00 95.12 375 LYS A O 1
ATOM 3021 N N . VAL A 1 376 ? -5.567 3.741 5.084 1.00 94.38 376 VAL A N 1
ATOM 3022 C CA . VAL A 1 376 ? -6.918 3.150 5.149 1.00 94.38 376 VAL A CA 1
ATOM 3023 C C . VAL A 1 376 ? -6.841 1.695 5.593 1.00 94.38 376 VAL A C 1
ATOM 3025 O O . VAL A 1 376 ? -7.524 1.312 6.539 1.00 94.38 376 VAL A O 1
ATOM 3028 N N . ASP A 1 377 ? -5.964 0.908 4.971 1.00 91.75 377 ASP A N 1
ATOM 3029 C CA . ASP A 1 377 ? -5.782 -0.500 5.316 1.00 91.75 377 ASP A CA 1
ATOM 3030 C C . ASP A 1 377 ? -5.346 -0.657 6.776 1.00 91.75 377 ASP A C 1
ATOM 3032 O O . ASP A 1 377 ? -5.932 -1.446 7.513 1.00 91.75 377 ASP A O 1
ATOM 3036 N N . TYR A 1 378 ? -4.367 0.128 7.231 1.00 93.44 378 TYR A N 1
ATOM 3037 C CA . TYR A 1 378 ? -3.912 0.111 8.623 1.00 93.44 378 TYR A CA 1
ATOM 3038 C C . TYR A 1 378 ? -5.043 0.421 9.614 1.00 93.44 378 TYR A C 1
ATOM 3040 O O . TYR A 1 378 ? -5.261 -0.356 10.547 1.00 93.44 378 TYR A O 1
ATOM 3048 N N . LEU A 1 379 ? -5.794 1.507 9.402 1.00 95.75 379 LEU A N 1
ATOM 3049 C CA . LEU A 1 379 ? -6.886 1.894 10.298 1.00 95.75 379 LEU A CA 1
ATOM 3050 C C . LEU A 1 379 ? -8.026 0.869 10.264 1.00 95.75 379 LEU A C 1
ATOM 3052 O O . LEU A 1 379 ? -8.517 0.460 11.315 1.00 95.75 379 LEU A O 1
ATOM 3056 N N . GLY A 1 380 ? -8.391 0.371 9.081 1.00 93.44 380 GLY A N 1
ATOM 3057 C CA . GLY A 1 380 ? -9.394 -0.680 8.923 1.00 93.44 380 GLY A CA 1
ATOM 3058 C C . GLY A 1 380 ? -9.005 -1.982 9.633 1.00 93.44 380 GLY A C 1
ATOM 3059 O O . GLY A 1 380 ? -9.841 -2.614 10.284 1.00 93.44 380 GLY A O 1
ATOM 3060 N N . GLN A 1 381 ? -7.727 -2.371 9.580 1.00 89.62 381 GLN A N 1
ATOM 3061 C CA . GLN A 1 381 ? -7.221 -3.537 10.312 1.00 89.62 381 GLN A CA 1
ATOM 3062 C C . GLN A 1 381 ? -7.178 -3.294 11.822 1.00 89.62 381 GLN A C 1
ATOM 3064 O O . GLN A 1 381 ? -7.581 -4.171 12.587 1.00 89.62 381 GLN A O 1
ATOM 3069 N N . GLN A 1 382 ? -6.758 -2.108 12.265 1.00 92.81 382 GLN A N 1
ATOM 3070 C CA . GLN A 1 382 ? -6.798 -1.732 13.677 1.00 92.81 382 GLN A CA 1
ATOM 3071 C C . GLN A 1 382 ? -8.230 -1.809 14.222 1.00 92.81 382 GLN A C 1
ATOM 3073 O O . GLN A 1 382 ? -8.445 -2.381 15.292 1.00 92.81 382 GLN A O 1
ATOM 3078 N N . LEU A 1 383 ? -9.218 -1.323 13.465 1.00 93.88 383 LEU A N 1
ATOM 3079 C CA . LEU A 1 383 ? -10.631 -1.452 13.816 1.00 93.88 383 LEU A CA 1
ATOM 3080 C C . LEU A 1 383 ? -11.066 -2.915 13.904 1.00 93.88 383 LEU A C 1
ATOM 3082 O O . LEU A 1 383 ? -11.665 -3.313 14.899 1.00 93.88 383 LEU A O 1
ATOM 3086 N N . ARG A 1 384 ? -10.733 -3.734 12.903 1.00 90.75 384 ARG A N 1
ATOM 3087 C CA . ARG A 1 384 ? -11.115 -5.153 12.856 1.00 90.75 384 ARG A CA 1
ATOM 3088 C C . ARG A 1 384 ? -10.525 -5.965 14.011 1.00 90.75 384 ARG A C 1
ATOM 3090 O O . ARG A 1 384 ? -11.243 -6.744 14.629 1.00 90.75 384 ARG A O 1
ATOM 3097 N N . VAL A 1 385 ? -9.233 -5.797 14.287 1.00 89.25 385 VAL A N 1
ATOM 3098 C CA . VAL A 1 385 ? -8.508 -6.581 15.299 1.00 89.25 385 VAL A CA 1
ATOM 3099 C C . VAL A 1 385 ? -8.891 -6.151 16.713 1.00 89.25 385 VAL A C 1
ATOM 3101 O O . VAL A 1 385 ? -9.059 -7.008 17.578 1.00 89.25 385 VAL A O 1
ATOM 3104 N N . LEU A 1 386 ? -9.038 -4.845 16.963 1.00 92.56 386 LEU A N 1
ATOM 3105 C CA . LEU A 1 386 ? -9.316 -4.336 18.308 1.00 92.56 386 LEU A CA 1
ATOM 3106 C C . LEU A 1 386 ? -10.810 -4.345 18.661 1.00 92.56 386 LEU A C 1
ATOM 3108 O O . LEU A 1 386 ? -11.129 -4.428 19.843 1.00 92.56 386 LEU A O 1
ATOM 3112 N N . ALA A 1 387 ? -11.724 -4.319 17.681 1.00 92.94 387 ALA A N 1
ATOM 3113 C CA . ALA A 1 387 ? -13.175 -4.329 17.911 1.00 92.94 387 ALA A CA 1
ATOM 3114 C C . ALA A 1 387 ? -13.659 -5.332 18.976 1.00 92.94 387 ALA A C 1
ATOM 3116 O O . ALA A 1 387 ? -14.375 -4.898 19.880 1.00 92.94 387 ALA A O 1
ATOM 3117 N N . PRO A 1 388 ? -13.298 -6.631 18.935 1.00 92.31 388 PRO A N 1
ATOM 3118 C CA . PRO A 1 388 ? -13.768 -7.586 19.938 1.00 92.31 388 PRO A CA 1
ATOM 3119 C C . PRO A 1 388 ? -13.247 -7.263 21.346 1.00 92.31 388 PRO A C 1
ATOM 3121 O O . PRO A 1 388 ? -14.012 -7.339 22.303 1.00 92.31 388 PRO A O 1
ATOM 3124 N N . PHE A 1 389 ? -11.982 -6.848 21.488 1.00 93.19 389 PHE A N 1
ATOM 3125 C CA . PHE A 1 389 ? -11.391 -6.484 22.786 1.00 93.19 389 PHE A CA 1
ATOM 3126 C C . PHE A 1 389 ? -12.033 -5.226 23.364 1.00 93.19 389 PHE A C 1
ATOM 3128 O O . PHE A 1 389 ? -12.341 -5.168 24.552 1.00 93.19 389 PHE A O 1
ATOM 3135 N N . ILE A 1 390 ? -12.274 -4.228 22.512 1.00 95.62 390 ILE A N 1
ATOM 3136 C CA . ILE A 1 390 ? -12.950 -2.990 22.902 1.00 95.62 390 ILE A CA 1
ATOM 3137 C C . ILE A 1 390 ? -14.394 -3.273 23.297 1.00 95.62 390 ILE A C 1
ATOM 3139 O O . ILE A 1 390 ? -14.857 -2.762 24.311 1.00 95.62 390 ILE A O 1
ATOM 3143 N N . LYS A 1 391 ? -15.091 -4.132 22.545 1.00 94.31 391 LYS A N 1
ATOM 3144 C CA . LYS A 1 391 ? -16.446 -4.558 22.894 1.00 94.31 391 LYS A CA 1
ATOM 3145 C C . LYS A 1 391 ? -16.464 -5.267 24.246 1.00 94.31 391 LYS A C 1
ATOM 3147 O O . LYS A 1 391 ? -17.301 -4.942 25.078 1.00 94.31 391 LYS A O 1
ATOM 3152 N N . ARG A 1 392 ? -15.499 -6.153 24.501 1.00 94.25 392 ARG A N 1
ATOM 3153 C CA . ARG A 1 392 ? -15.358 -6.835 25.789 1.00 94.25 392 ARG A CA 1
ATOM 3154 C C . ARG A 1 392 ? -15.100 -5.861 26.939 1.00 94.25 392 ARG A C 1
ATOM 3156 O O . ARG A 1 392 ? -15.761 -5.960 27.966 1.00 94.25 392 ARG A O 1
ATOM 3163 N N . LEU A 1 393 ? -14.191 -4.901 26.764 1.00 94.94 393 LEU A N 1
ATOM 3164 C CA . LEU A 1 393 ? -13.959 -3.836 27.746 1.00 94.94 393 LEU A CA 1
ATOM 3165 C C . LEU A 1 393 ? -15.222 -3.016 28.015 1.00 94.94 393 LEU A C 1
ATOM 3167 O O . LEU A 1 393 ? -15.520 -2.716 29.169 1.00 94.94 393 LEU A O 1
ATOM 3171 N N . GLN A 1 394 ? -15.962 -2.677 26.961 1.00 96.00 394 GLN A N 1
ATOM 3172 C CA . GLN A 1 394 ? -17.214 -1.946 27.076 1.00 96.00 394 GLN A CA 1
ATOM 3173 C C . GLN A 1 394 ? -18.266 -2.762 27.835 1.00 96.00 394 GLN A C 1
ATOM 3175 O O . GLN A 1 394 ? -18.877 -2.233 28.753 1.00 96.00 394 GLN A O 1
ATOM 3180 N N . ASP A 1 395 ? -18.408 -4.057 27.548 1.00 95.25 395 ASP A N 1
ATOM 3181 C CA . ASP A 1 395 ? -19.338 -4.938 28.264 1.00 95.25 395 ASP A CA 1
ATOM 3182 C C . ASP A 1 395 ? -18.974 -5.073 29.756 1.00 95.25 395 ASP A C 1
ATOM 3184 O O . ASP A 1 395 ? -19.859 -5.109 30.613 1.00 95.25 395 ASP A O 1
ATOM 3188 N N . LEU A 1 396 ? -17.677 -5.094 30.094 1.00 94.88 396 LEU A N 1
ATOM 3189 C CA . LEU A 1 396 ? -17.210 -5.074 31.487 1.00 94.88 396 LEU A CA 1
ATOM 3190 C C . LEU A 1 396 ? -17.482 -3.729 32.182 1.00 94.88 396 LEU A C 1
ATOM 3192 O O . LEU A 1 396 ? -17.815 -3.721 33.366 1.00 94.88 396 LEU A O 1
ATOM 3196 N N . GLN A 1 397 ? -17.336 -2.603 31.477 1.00 95.38 397 GLN A N 1
ATOM 3197 C CA . GLN A 1 397 ? -17.590 -1.262 32.019 1.00 95.38 397 GLN A CA 1
ATOM 3198 C C . GLN A 1 397 ? -19.092 -0.960 32.162 1.00 95.38 397 GLN A C 1
ATOM 3200 O O . GLN A 1 397 ? -19.511 -0.379 33.166 1.00 95.38 397 GLN A O 1
ATOM 3205 N N . ASP A 1 398 ? -19.911 -1.382 31.200 1.00 94.69 398 ASP A N 1
ATOM 3206 C CA . ASP A 1 398 ? -21.368 -1.198 31.200 1.00 94.69 398 ASP A CA 1
ATOM 3207 C C . ASP A 1 398 ? -22.050 -2.064 32.268 1.00 94.69 398 ASP A C 1
ATOM 3209 O O . ASP A 1 398 ? -23.139 -1.739 32.753 1.00 94.69 398 ASP A O 1
ATOM 3213 N N . ARG A 1 399 ? -21.399 -3.154 32.686 1.00 94.25 399 ARG A N 1
ATOM 3214 C CA . ARG A 1 399 ? -21.921 -4.027 33.727 1.00 94.25 399 ARG A CA 1
ATOM 3215 C C . ARG A 1 399 ? -21.939 -3.345 35.094 1.00 94.25 399 ARG A C 1
ATOM 3217 O O . ARG A 1 399 ? -20.928 -2.867 35.601 1.00 94.25 399 ARG A O 1
ATOM 3224 N N . LYS A 1 400 ? -23.105 -3.410 35.735 1.00 93.69 400 LYS A N 1
ATOM 3225 C CA . LYS A 1 400 ? -23.329 -2.980 37.117 1.00 93.69 400 LYS A CA 1
ATOM 3226 C C . LYS A 1 400 ? -23.048 -4.135 38.076 1.00 93.69 400 LYS A C 1
ATOM 3228 O O . LYS A 1 400 ? -23.578 -5.233 37.908 1.00 93.69 400 LYS A O 1
ATOM 3233 N N . PHE A 1 401 ? -22.243 -3.882 39.098 1.00 93.25 401 PHE A N 1
ATOM 3234 C CA . PHE A 1 401 ? -21.838 -4.863 40.097 1.00 93.25 401 PHE A CA 1
ATOM 3235 C C . PHE A 1 401 ? -22.338 -4.466 41.483 1.00 93.25 401 PHE A C 1
ATOM 3237 O O . PHE A 1 401 ? -22.192 -3.321 41.906 1.00 93.25 401 PHE A O 1
ATOM 3244 N N . THR A 1 402 ? -22.868 -5.434 42.221 1.00 89.31 402 THR A N 1
ATOM 3245 C CA . THR A 1 402 ? -23.121 -5.310 43.659 1.00 89.31 402 THR A CA 1
ATOM 3246 C C . THR A 1 402 ? -21.874 -5.730 44.432 1.00 89.31 402 THR A C 1
ATOM 3248 O O . THR A 1 402 ? -21.222 -6.715 44.078 1.00 89.31 402 THR A O 1
ATOM 3251 N N . LEU A 1 403 ? -21.551 -5.020 45.511 1.00 84.69 403 LEU A N 1
ATOM 3252 C CA . LEU A 1 403 ? -20.445 -5.382 46.396 1.00 84.69 403 LEU A CA 1
ATOM 3253 C C . LEU A 1 403 ? -20.975 -6.078 47.658 1.00 84.69 403 LEU A C 1
ATOM 3255 O O . LEU A 1 403 ? -21.757 -5.459 48.382 1.00 84.69 403 LEU A O 1
ATOM 3259 N N . PRO A 1 404 ? -20.536 -7.320 47.962 1.00 73.94 404 PRO A N 1
ATOM 3260 C CA . PRO A 1 404 ? -20.916 -8.009 49.199 1.00 73.94 404 PRO A CA 1
ATOM 3261 C C . PRO A 1 404 ? -20.528 -7.223 50.460 1.00 73.94 404 PRO A C 1
ATOM 3263 O O . PRO A 1 404 ? -21.265 -7.216 51.441 1.00 73.94 404 PRO A O 1
ATOM 3266 N N . GLU A 1 405 ? -19.392 -6.522 50.412 1.00 65.50 405 GLU A N 1
ATOM 3267 C CA . GLU A 1 405 ? -18.880 -5.660 51.479 1.00 65.50 405 GLU A CA 1
ATOM 3268 C C . GLU A 1 405 ? -18.765 -4.218 50.962 1.00 65.50 405 GLU A C 1
ATOM 3270 O O . GLU A 1 405 ? -18.210 -3.978 49.892 1.00 65.50 405 GLU A O 1
ATOM 3275 N N . GLY A 1 406 ? -19.307 -3.243 51.700 1.00 64.62 406 GLY A N 1
ATOM 3276 C CA . GLY A 1 406 ? -19.233 -1.820 51.333 1.00 64.62 406 GLY A CA 1
ATOM 3277 C C . GLY A 1 406 ? -20.252 -1.346 50.286 1.00 64.62 406 GLY A C 1
ATOM 3278 O O . GLY A 1 406 ? -20.272 -0.159 49.970 1.00 64.62 406 GLY A O 1
ATOM 3279 N N . GLY A 1 407 ? -21.122 -2.225 49.775 1.00 73.81 407 GLY A N 1
ATOM 3280 C CA . GLY A 1 407 ? -22.238 -1.861 48.891 1.00 73.81 407 GLY A CA 1
ATOM 3281 C C . GLY A 1 407 ? -23.513 -1.424 49.620 1.00 73.81 407 GLY A C 1
ATOM 3282 O O . GLY A 1 407 ? -24.423 -0.893 48.994 1.00 73.81 407 GLY A O 1
ATOM 3283 N N . THR A 1 408 ? -23.604 -1.620 50.936 1.00 84.56 408 THR A N 1
ATOM 3284 C CA . THR A 1 408 ? -24.781 -1.228 51.724 1.00 84.56 408 THR A CA 1
ATOM 3285 C C . THR A 1 408 ? -24.945 0.285 51.759 1.00 84.56 408 THR A C 1
ATOM 3287 O O . THR A 1 408 ? -24.007 1.006 52.107 1.00 84.56 408 THR A O 1
ATOM 3290 N N . MET A 1 409 ? -26.150 0.755 51.450 1.00 92.31 409 MET A N 1
ATOM 3291 C CA . MET A 1 409 ? -26.516 2.167 51.495 1.00 92.31 409 MET A CA 1
ATOM 3292 C C . MET A 1 409 ? -27.618 2.385 52.527 1.00 92.31 409 MET A C 1
ATOM 3294 O O . MET A 1 409 ? -28.497 1.536 52.699 1.00 92.31 409 MET A O 1
ATOM 3298 N N . THR A 1 410 ? -27.591 3.527 53.211 1.00 92.44 410 THR A N 1
ATOM 3299 C CA . THR A 1 410 ? -28.750 3.951 54.001 1.00 92.44 410 THR A CA 1
ATOM 3300 C C . THR A 1 410 ? -29.770 4.585 53.067 1.00 92.44 410 THR A C 1
ATOM 3302 O O . THR A 1 410 ? -29.409 5.254 52.095 1.00 92.44 410 THR A O 1
ATOM 3305 N N . VAL A 1 411 ? -31.049 4.337 53.337 1.00 94.88 411 VAL A N 1
ATOM 3306 C CA . VAL A 1 411 ? -32.161 4.894 52.572 1.00 94.88 411 VAL A CA 1
ATOM 3307 C C . VAL A 1 411 ? -33.228 5.399 53.519 1.00 94.88 411 VAL A C 1
ATOM 3309 O O . VAL A 1 411 ? -33.685 4.679 54.404 1.00 94.88 411 VAL A O 1
ATOM 3312 N N . GLU A 1 412 ? -33.635 6.641 53.306 1.00 94.12 412 GLU A N 1
ATOM 3313 C CA . GLU A 1 412 ? -34.709 7.282 54.045 1.00 94.12 412 GLU A CA 1
ATOM 3314 C C . GLU A 1 412 ? -35.724 7.855 53.061 1.00 94.12 412 GLU A C 1
ATOM 3316 O O . GLU A 1 412 ? -35.382 8.585 52.130 1.00 94.12 412 GLU A O 1
ATOM 3321 N N . LEU A 1 413 ? -36.991 7.507 53.271 1.00 93.75 413 LEU A N 1
ATOM 3322 C CA . LEU A 1 413 ? -38.113 8.061 52.524 1.00 93.75 413 LEU A CA 1
ATOM 3323 C C . LEU A 1 413 ? -38.640 9.283 53.286 1.00 93.75 413 LEU A C 1
ATOM 3325 O O . LEU A 1 413 ? -39.151 9.140 54.401 1.00 93.75 413 LEU A O 1
ATOM 3329 N N . GLY A 1 414 ? -38.499 10.468 52.699 1.00 93.25 414 GLY A N 1
ATOM 3330 C CA . GLY A 1 414 ? -38.995 11.718 53.268 1.00 93.25 414 GLY A CA 1
ATOM 3331 C C . GLY A 1 414 ? -40.505 11.892 53.089 1.00 93.25 414 GLY A C 1
ATOM 3332 O O . GLY A 1 414 ? -41.193 11.017 52.561 1.00 93.25 414 GLY A O 1
ATOM 3333 N N . GLU A 1 415 ? -41.039 13.016 53.564 1.00 93.69 415 GLU A N 1
ATOM 3334 C CA . GLU A 1 415 ? -42.481 13.284 53.519 1.00 93.69 415 GLU A CA 1
ATOM 3335 C C . GLU A 1 415 ? -43.036 13.292 52.079 1.00 93.69 415 GLU A C 1
ATOM 3337 O O . GLU A 1 415 ? -42.362 13.783 51.172 1.00 93.69 415 GLU A O 1
ATOM 3342 N N . PRO A 1 416 ? -44.248 12.747 51.844 1.00 94.56 416 PRO A N 1
ATOM 3343 C CA . PRO A 1 416 ? -44.841 12.704 50.512 1.00 94.56 416 PRO A CA 1
ATOM 3344 C C . PRO A 1 416 ? -45.071 14.108 49.934 1.00 94.56 416 PRO A C 1
ATOM 3346 O O . PRO A 1 416 ? -45.757 14.929 50.537 1.00 94.56 416 PRO A O 1
ATOM 3349 N N . ASP A 1 417 ? -44.591 14.336 48.714 1.00 94.25 417 ASP A N 1
ATOM 3350 C CA . ASP A 1 417 ? -44.939 15.483 47.873 1.00 94.25 417 ASP A CA 1
ATOM 3351 C C . ASP A 1 417 ? -46.179 15.098 47.051 1.00 94.25 417 ASP A C 1
ATOM 3353 O O . ASP A 1 417 ? -46.086 14.518 45.963 1.00 94.25 417 ASP A O 1
ATOM 3357 N N . ALA A 1 418 ? -47.352 15.321 47.649 1.00 91.94 418 ALA A N 1
ATOM 3358 C CA . ALA A 1 418 ? -48.641 14.924 47.084 1.00 91.94 418 ALA A CA 1
ATOM 3359 C C . ALA A 1 418 ? -48.979 15.671 45.784 1.00 91.94 418 ALA A C 1
ATOM 3361 O O . ALA A 1 418 ? -49.579 15.079 44.891 1.00 91.94 418 ALA A O 1
ATOM 3362 N N . ASP A 1 419 ? -48.543 16.926 45.647 1.00 94.25 419 ASP A N 1
ATOM 3363 C CA . ASP A 1 419 ? -48.810 17.750 44.461 1.00 94.25 419 ASP A CA 1
ATOM 3364 C C . ASP A 1 419 ? -48.124 17.187 43.208 1.00 94.25 419 ASP A C 1
ATOM 3366 O O . ASP A 1 419 ? -48.636 17.309 42.096 1.00 94.25 419 ASP A O 1
ATOM 3370 N N . ASN A 1 420 ? -46.979 16.523 43.392 1.00 95.50 420 ASN A N 1
ATOM 3371 C CA . ASN A 1 420 ? -46.191 15.932 42.310 1.00 95.50 420 ASN A CA 1
ATOM 3372 C C . ASN A 1 420 ? -46.229 14.393 42.294 1.00 95.50 420 ASN A C 1
ATOM 3374 O O . ASN A 1 420 ? -45.473 13.777 41.543 1.00 95.50 420 ASN A O 1
ATOM 3378 N N . ASN A 1 421 ? -47.080 13.770 43.118 1.00 95.69 421 ASN A N 1
ATOM 3379 C CA . ASN A 1 421 ? -47.195 12.317 43.279 1.00 95.69 421 ASN A CA 1
ATOM 3380 C C . ASN A 1 421 ? -45.840 11.606 43.467 1.00 95.69 421 ASN A C 1
ATOM 3382 O O . ASN A 1 421 ? -45.511 10.652 42.755 1.00 95.69 421 ASN A O 1
ATOM 3386 N N . ARG A 1 422 ? -45.010 12.081 44.403 1.00 95.06 422 ARG A N 1
ATOM 3387 C CA . ARG A 1 422 ? -43.669 11.516 44.630 1.00 95.06 422 ARG A CA 1
ATOM 3388 C C . ARG A 1 422 ? -43.232 11.541 46.087 1.00 95.06 422 ARG A C 1
ATOM 3390 O O . ARG A 1 422 ? -43.737 12.318 46.890 1.00 95.06 422 ARG A O 1
ATOM 3397 N N . PHE A 1 423 ? -42.258 10.703 46.418 1.00 94.19 423 PHE A N 1
ATOM 3398 C CA . PHE A 1 423 ? -41.536 10.757 47.686 1.00 94.19 423 PHE A CA 1
ATOM 3399 C C . PHE A 1 423 ? -40.100 11.224 47.447 1.00 94.19 423 PHE A C 1
ATOM 3401 O O . PHE A 1 423 ? -39.432 10.651 46.583 1.00 94.19 423 PHE A O 1
ATOM 3408 N N . PRO A 1 424 ? -39.585 12.211 48.193 1.00 95.50 424 PRO A N 1
ATOM 3409 C CA . PRO A 1 424 ? -38.154 12.446 48.244 1.00 95.50 424 PRO A CA 1
ATOM 3410 C C . PRO A 1 424 ? -37.477 11.252 48.927 1.00 95.50 424 PRO A C 1
ATOM 3412 O O . PRO A 1 424 ? -37.944 10.749 49.949 1.00 95.50 424 PRO A O 1
ATOM 3415 N N . ILE A 1 425 ? -36.376 10.793 48.351 1.00 94.94 425 ILE A N 1
ATOM 3416 C CA . ILE A 1 425 ? -35.530 9.735 48.892 1.00 94.94 425 ILE A CA 1
ATOM 3417 C C . ILE A 1 425 ? -34.161 10.318 49.175 1.00 94.94 425 ILE A C 1
ATOM 3419 O O . ILE A 1 425 ? -33.531 10.863 48.272 1.00 94.94 425 ILE A O 1
ATOM 3423 N N . SER A 1 426 ? -33.696 10.126 50.402 1.00 94.81 426 SER A N 1
ATOM 3424 C CA . SER A 1 426 ? -32.330 10.415 50.819 1.00 94.81 426 SER A CA 1
ATOM 3425 C C . SER A 1 426 ? -31.543 9.112 50.880 1.00 94.81 426 SER A C 1
ATOM 3427 O O . SER A 1 426 ? -31.933 8.168 51.565 1.00 94.81 426 SER A O 1
ATOM 3429 N N . LEU A 1 427 ? -30.433 9.060 50.155 1.00 95.12 427 LEU A N 1
ATOM 3430 C CA . LEU A 1 427 ? -29.517 7.928 50.113 1.00 95.12 427 LEU A CA 1
ATOM 3431 C C . LEU A 1 427 ? -28.171 8.358 50.678 1.00 95.12 427 LEU A C 1
ATOM 3433 O O . LEU A 1 427 ? -27.674 9.413 50.284 1.00 95.12 427 LEU A O 1
ATOM 3437 N N . GLN A 1 428 ? -27.544 7.548 51.533 1.00 93.88 428 GLN A N 1
ATOM 3438 C CA . GLN A 1 428 ? -26.161 7.806 51.939 1.00 93.88 428 GLN A CA 1
ATOM 3439 C C . GLN A 1 428 ? -25.253 6.602 51.725 1.00 93.88 428 GLN A C 1
ATOM 3441 O O . GLN A 1 428 ? -25.602 5.453 52.004 1.00 93.88 428 GLN A O 1
ATOM 3446 N N . HIS A 1 429 ? -24.050 6.895 51.237 1.00 92.75 429 HIS A N 1
ATOM 3447 C CA . HIS A 1 429 ? -22.977 5.926 51.041 1.00 92.75 429 HIS A CA 1
ATOM 3448 C C . HIS A 1 429 ? -21.628 6.586 51.299 1.00 92.75 429 HIS A C 1
ATOM 3450 O O . HIS A 1 429 ? -21.321 7.627 50.720 1.00 92.75 429 HIS A O 1
ATOM 3456 N N . SER A 1 430 ? -20.818 5.980 52.171 1.00 86.06 430 SER A N 1
ATOM 3457 C CA . SER A 1 430 ? -19.441 6.415 52.466 1.00 86.06 430 SER A CA 1
ATOM 3458 C C . SER A 1 430 ? -19.302 7.919 52.775 1.00 86.06 430 SER A C 1
ATOM 3460 O O . SER A 1 430 ? -18.360 8.566 52.326 1.00 86.06 430 SER A O 1
ATOM 3462 N N . GLY A 1 431 ? -20.262 8.493 53.512 1.00 86.06 431 GLY A N 1
ATOM 3463 C CA . GLY A 1 431 ? -20.287 9.917 53.887 1.00 86.06 431 GLY A CA 1
ATOM 3464 C C . GLY A 1 431 ? -20.888 10.867 52.841 1.00 86.06 431 GLY A C 1
ATOM 3465 O O . GLY A 1 431 ? -21.136 12.028 53.157 1.00 86.06 431 GLY A O 1
ATOM 3466 N N . ASN A 1 432 ? -21.186 10.387 51.631 1.00 90.50 432 ASN A N 1
ATOM 3467 C CA . ASN A 1 432 ? -21.886 11.158 50.603 1.00 90.50 432 ASN A CA 1
ATOM 3468 C C . ASN A 1 432 ? -23.400 10.986 50.742 1.00 90.50 432 ASN A C 1
ATOM 3470 O O . ASN A 1 432 ? -23.872 9.887 51.036 1.00 90.50 432 ASN A O 1
ATOM 3474 N N . SER A 1 433 ? -24.150 12.063 50.502 1.00 92.25 433 SER A N 1
ATOM 3475 C CA . SER A 1 433 ? -25.616 12.063 50.499 1.00 92.25 433 SER A CA 1
ATOM 3476 C C . SER A 1 433 ? -26.146 12.384 49.105 1.00 92.25 433 SER A C 1
ATOM 3478 O O . SER A 1 433 ? -25.665 13.311 48.456 1.00 92.25 433 SER A O 1
ATOM 3480 N N . PHE A 1 434 ? -27.159 11.643 48.671 1.00 94.19 434 PHE A N 1
ATOM 3481 C CA . PHE A 1 434 ? -27.836 11.813 47.392 1.00 94.19 434 PHE A CA 1
ATOM 3482 C C . PHE A 1 434 ? -29.334 11.957 47.631 1.00 94.19 434 PHE A C 1
ATOM 3484 O O . PHE A 1 434 ? -29.884 11.314 48.525 1.00 94.19 434 PHE A O 1
ATOM 3491 N N . VAL A 1 435 ? -29.993 12.782 46.821 1.00 93.62 435 VAL A N 1
ATOM 3492 C CA . VAL A 1 435 ? -31.444 12.970 46.882 1.00 93.62 435 VAL A CA 1
ATOM 3493 C C . VAL A 1 435 ? -32.047 12.588 45.539 1.00 93.62 435 VAL A C 1
ATOM 3495 O O . VAL A 1 435 ? -31.583 13.044 44.495 1.00 93.62 435 VAL A O 1
ATOM 3498 N N . ALA A 1 436 ? -33.078 11.753 45.568 1.00 93.75 436 ALA A N 1
ATOM 3499 C CA . ALA A 1 436 ? -33.828 11.318 44.398 1.00 93.75 436 ALA A CA 1
ATOM 3500 C C . ALA A 1 436 ? -35.337 11.374 44.671 1.00 93.75 436 ALA A C 1
ATOM 3502 O O . ALA A 1 436 ? -35.764 11.649 45.790 1.00 93.75 436 ALA A O 1
ATOM 3503 N N . TYR A 1 437 ? -36.157 11.106 43.654 1.00 94.00 437 TYR A N 1
ATOM 3504 C CA . TYR A 1 437 ? -37.613 11.094 43.788 1.00 94.00 437 TYR A CA 1
ATOM 3505 C C . TYR A 1 437 ? -38.202 9.747 43.375 1.00 94.00 437 TYR A C 1
ATOM 3507 O O . TYR A 1 437 ? -37.957 9.258 42.273 1.00 94.00 437 TYR A O 1
ATOM 3515 N N . TRP A 1 438 ? -39.026 9.167 44.245 1.00 93.62 438 TRP A N 1
ATOM 3516 C CA . TRP A 1 438 ? -39.808 7.964 43.974 1.00 93.62 438 TRP A CA 1
ATOM 3517 C C . TRP A 1 438 ? -41.239 8.344 43.622 1.00 93.62 438 TRP A C 1
ATOM 3519 O O . TRP A 1 438 ? -42.065 8.607 44.494 1.00 93.62 438 TRP A O 1
ATOM 3529 N N . ASN A 1 439 ? -41.530 8.372 42.327 1.00 93.44 439 ASN A N 1
ATOM 3530 C CA . ASN A 1 439 ? -42.853 8.736 41.824 1.00 93.44 439 ASN A CA 1
ATOM 3531 C C . ASN A 1 439 ? -43.863 7.594 42.029 1.00 93.44 439 ASN A C 1
ATOM 3533 O O . ASN A 1 439 ? -43.504 6.419 41.932 1.00 93.44 439 ASN A O 1
ATOM 3537 N N . TYR A 1 440 ? -45.127 7.914 42.257 1.00 91.75 440 TYR A N 1
ATOM 3538 C CA . TYR A 1 440 ? -46.220 6.951 42.350 1.00 91.75 440 TYR A CA 1
ATOM 3539 C C . TYR A 1 440 ? -47.403 7.405 41.494 1.00 91.75 440 TYR A C 1
ATOM 3541 O O . TYR A 1 440 ? -47.548 8.580 41.182 1.00 91.75 440 TYR A O 1
ATOM 3549 N N . THR A 1 441 ? -48.244 6.460 41.085 1.00 92.38 441 THR A N 1
ATOM 3550 C CA . THR A 1 441 ? -49.446 6.736 40.280 1.00 92.38 441 THR A CA 1
ATOM 3551 C C . THR A 1 441 ? -50.736 6.468 41.048 1.00 92.38 441 THR A C 1
ATOM 3553 O O . THR A 1 441 ? -51.749 7.101 40.772 1.00 92.38 441 THR A O 1
ATOM 3556 N N . ASP A 1 442 ? -50.700 5.573 42.038 1.00 92.62 442 ASP A N 1
ATOM 3557 C CA . ASP A 1 442 ? -51.831 5.245 42.905 1.00 92.62 442 ASP A CA 1
ATOM 3558 C C . ASP A 1 442 ? -51.559 5.721 44.337 1.00 92.62 442 ASP A C 1
ATOM 3560 O O . ASP A 1 442 ? -50.621 5.274 45.002 1.00 92.62 442 ASP A O 1
ATOM 3564 N N . ILE A 1 443 ? -52.406 6.631 44.818 1.00 91.81 443 ILE A N 1
ATOM 3565 C CA . ILE A 1 443 ? -52.284 7.255 46.139 1.00 91.81 443 ILE A CA 1
ATOM 3566 C C . ILE A 1 443 ? -52.503 6.243 47.274 1.00 91.81 443 ILE A C 1
ATOM 3568 O O . ILE A 1 443 ? -51.887 6.367 48.332 1.00 91.81 443 ILE A O 1
ATOM 3572 N N . ASN A 1 444 ? -53.377 5.249 47.101 1.00 91.19 444 ASN A N 1
ATOM 3573 C CA . ASN A 1 444 ? -53.639 4.253 48.141 1.00 91.19 444 ASN A CA 1
ATOM 3574 C C . ASN A 1 444 ? -52.445 3.308 48.290 1.00 91.19 444 ASN A C 1
ATOM 3576 O O . ASN A 1 444 ? -51.986 3.084 49.409 1.00 91.19 444 ASN A O 1
ATOM 3580 N N . ILE A 1 445 ? -51.874 2.857 47.169 1.00 89.00 445 ILE A N 1
ATOM 3581 C CA . ILE A 1 445 ? -50.636 2.062 47.173 1.00 89.00 445 ILE A CA 1
ATOM 3582 C C . ILE A 1 445 ? -49.482 2.881 47.766 1.00 89.00 445 ILE A C 1
ATOM 3584 O O . ILE A 1 445 ? -48.723 2.372 48.588 1.00 89.00 445 ILE A O 1
ATOM 3588 N N . ALA A 1 446 ? -49.380 4.167 47.421 1.00 91.25 446 ALA A N 1
ATOM 3589 C CA . ALA A 1 446 ? -48.364 5.066 47.963 1.00 91.25 446 ALA A CA 1
ATOM 3590 C C . ALA A 1 446 ? -48.485 5.243 49.488 1.00 91.25 446 ALA A C 1
ATOM 3592 O O . ALA A 1 446 ? -47.477 5.220 50.196 1.00 91.25 446 ALA A O 1
ATOM 3593 N N . LYS A 1 447 ? -49.708 5.370 50.023 1.00 91.81 447 LYS A N 1
ATOM 3594 C CA . LYS A 1 447 ? -49.950 5.432 51.475 1.00 91.81 447 LYS A CA 1
ATOM 3595 C C . LYS A 1 447 ? -49.468 4.171 52.184 1.00 91.81 447 LYS A C 1
ATOM 3597 O O . LYS A 1 447 ? -48.827 4.276 53.230 1.00 91.81 447 LYS A O 1
ATOM 3602 N N . ASP A 1 448 ? -49.761 2.999 51.628 1.00 89.69 448 ASP A N 1
ATOM 3603 C CA . ASP A 1 448 ? -49.327 1.731 52.214 1.00 89.69 448 ASP A CA 1
ATOM 3604 C C . ASP A 1 448 ? -47.808 1.556 52.117 1.00 89.69 448 ASP A C 1
ATOM 3606 O O . ASP A 1 448 ? -47.175 1.235 53.121 1.00 89.69 448 ASP A O 1
ATOM 3610 N N . PHE A 1 449 ? -47.206 1.903 50.976 1.00 91.06 449 PHE A N 1
ATOM 3611 C CA . PHE A 1 449 ? -45.753 1.940 50.798 1.00 91.06 449 PHE A CA 1
ATOM 3612 C C . PHE A 1 449 ? -45.061 2.863 51.819 1.00 91.06 449 PHE A C 1
ATOM 3614 O O . PHE A 1 449 ? -44.048 2.500 52.417 1.00 91.06 449 PHE A O 1
ATOM 3621 N N . TYR A 1 450 ? -45.628 4.046 52.087 1.00 91.75 450 TYR A N 1
ATOM 3622 C CA . TYR A 1 450 ? -45.077 4.997 53.058 1.00 91.75 450 TYR A CA 1
ATOM 3623 C C . TYR A 1 450 ? -45.163 4.498 54.512 1.00 91.75 450 TYR A C 1
ATOM 3625 O O . TYR A 1 450 ? -44.277 4.770 55.332 1.00 91.75 450 TYR A O 1
ATOM 3633 N N . ARG A 1 451 ? -46.207 3.732 54.862 1.00 91.31 451 ARG A N 1
ATOM 3634 C CA . ARG A 1 451 ? -46.324 3.093 56.188 1.00 91.31 451 ARG A CA 1
ATOM 3635 C C . ARG A 1 451 ? -45.213 2.075 56.423 1.00 91.31 451 ARG A C 1
ATOM 3637 O O . ARG A 1 451 ? -44.733 1.957 57.546 1.00 91.31 451 ARG A O 1
ATOM 3644 N N . THR A 1 452 ? -44.779 1.391 55.369 1.00 91.50 452 THR A N 1
ATOM 3645 C CA . THR A 1 452 ? -43.726 0.371 55.404 1.00 91.50 452 THR A CA 1
ATOM 3646 C C . THR A 1 452 ? -42.344 0.905 55.013 1.00 91.50 452 THR A C 1
ATOM 3648 O O . THR A 1 452 ? -41.411 0.125 54.831 1.00 91.50 452 THR A O 1
ATOM 3651 N N . ARG A 1 453 ? -42.165 2.232 54.955 1.00 91.00 453 ARG A N 1
ATOM 3652 C CA . ARG A 1 453 ? -40.917 2.885 54.517 1.00 91.00 453 ARG A CA 1
ATOM 3653 C C . ARG A 1 453 ? -39.656 2.456 55.270 1.00 91.00 453 ARG A C 1
ATOM 3655 O O . ARG A 1 453 ? -38.578 2.447 54.691 1.00 91.00 453 ARG A O 1
ATOM 3662 N N . THR A 1 454 ? -39.774 2.077 56.543 1.00 90.31 454 THR A N 1
ATOM 3663 C CA . THR A 1 454 ? -38.639 1.628 57.368 1.00 90.31 454 THR A CA 1
ATOM 3664 C C . THR A 1 454 ? -38.067 0.281 56.924 1.00 90.31 454 THR A C 1
ATOM 3666 O O . THR A 1 454 ? -36.974 -0.081 57.348 1.00 90.31 454 THR A O 1
ATOM 3669 N N . TYR A 1 455 ? -38.779 -0.462 56.070 1.00 89.81 455 TYR A N 1
ATOM 3670 C CA . TYR A 1 455 ? -38.304 -1.722 55.502 1.00 89.81 455 TYR A CA 1
ATOM 3671 C C . TYR A 1 455 ? -37.502 -1.547 54.211 1.00 89.81 455 TYR A C 1
ATOM 3673 O O . TYR A 1 455 ? -36.989 -2.544 53.699 1.00 89.81 455 TYR A O 1
ATOM 3681 N N . LEU A 1 456 ? -37.398 -0.329 53.668 1.00 92.25 456 LEU A N 1
ATOM 3682 C CA . LEU A 1 456 ? -36.618 -0.078 52.462 1.00 92.25 456 LEU A CA 1
ATOM 3683 C C . LEU A 1 456 ? -35.160 -0.486 52.668 1.00 92.25 456 LEU A C 1
ATOM 3685 O O . LEU A 1 456 ? -34.542 -0.193 53.690 1.00 92.25 456 LEU A O 1
ATOM 3689 N N . LYS A 1 457 ? -34.613 -1.168 51.666 1.00 92.69 457 LYS A N 1
ATOM 3690 C CA . LYS A 1 457 ? -33.197 -1.518 51.597 1.00 92.69 457 LYS A CA 1
ATOM 3691 C C . LYS A 1 457 ? -32.595 -0.868 50.370 1.00 92.69 457 LYS A C 1
ATOM 3693 O O . LYS A 1 457 ? -33.217 -0.892 49.311 1.00 92.69 457 LYS A O 1
ATOM 3698 N N . ALA A 1 458 ? -31.393 -0.329 50.511 1.00 93.56 458 ALA A N 1
ATOM 3699 C CA . ALA A 1 458 ? -30.639 0.210 49.397 1.00 93.56 458 ALA A CA 1
ATOM 3700 C C . ALA A 1 458 ? -29.269 -0.455 49.291 1.00 93.56 458 ALA A C 1
ATOM 3702 O O . ALA A 1 458 ? -28.581 -0.677 50.291 1.00 93.56 458 ALA A O 1
ATOM 3703 N N . GLU A 1 459 ? -28.885 -0.749 48.059 1.00 93.81 459 GLU A N 1
ATOM 3704 C CA . GLU A 1 459 ? -27.557 -1.223 47.699 1.00 93.81 459 GLU A CA 1
ATOM 3705 C C . GLU A 1 459 ? -26.985 -0.364 46.571 1.00 93.81 459 GLU A C 1
ATOM 3707 O O . GLU A 1 459 ? -27.703 0.084 45.675 1.00 93.81 459 GLU A O 1
ATOM 3712 N N . GLY A 1 460 ? -25.684 -0.113 46.636 1.00 94.12 460 GLY A N 1
ATOM 3713 C CA . GLY A 1 460 ? -24.941 0.586 45.604 1.00 94.12 460 GLY A CA 1
ATOM 3714 C C . GLY A 1 460 ? -24.593 -0.353 44.460 1.00 94.12 460 GLY A C 1
ATOM 3715 O O . GLY A 1 460 ? -24.111 -1.468 44.676 1.00 94.12 460 GLY A O 1
ATOM 3716 N N . LEU A 1 461 ? -24.807 0.129 43.243 1.00 94.81 461 LEU A N 1
ATOM 3717 C CA . LEU A 1 461 ? -24.355 -0.494 42.014 1.00 94.81 461 LEU A CA 1
ATOM 3718 C C . LEU A 1 461 ? -23.111 0.235 41.520 1.00 94.81 461 LEU A C 1
ATOM 3720 O O . LEU A 1 461 ? -23.088 1.463 41.381 1.00 94.81 461 LEU A O 1
ATOM 3724 N N . PHE A 1 462 ? -22.070 -0.549 41.273 1.00 94.88 462 PHE A N 1
ATOM 3725 C CA . PHE A 1 462 ? -20.759 -0.060 40.893 1.00 94.88 462 PHE A CA 1
ATOM 3726 C C . PHE A 1 462 ? -20.445 -0.437 39.457 1.00 94.88 462 PHE A C 1
ATOM 3728 O O . PHE A 1 462 ? -20.723 -1.554 39.030 1.00 94.88 462 PHE A O 1
ATOM 3735 N N . GLN A 1 463 ? -19.810 0.472 38.734 1.00 96.19 463 GLN A N 1
ATOM 3736 C CA . GLN A 1 463 ? -19.222 0.204 37.426 1.00 96.19 463 GLN A CA 1
ATOM 3737 C C . GLN A 1 463 ? -17.722 0.457 37.473 1.00 96.19 463 GLN A C 1
ATOM 3739 O O . GLN A 1 463 ? -17.208 1.095 38.394 1.00 96.19 463 GLN A O 1
ATOM 3744 N N . ILE A 1 464 ? -17.015 -0.050 36.472 1.00 96.00 464 ILE A N 1
ATOM 3745 C CA . ILE A 1 464 ? -15.589 0.213 36.311 1.00 96.00 464 ILE A CA 1
ATOM 3746 C C . ILE A 1 464 ? -15.421 1.629 35.750 1.00 96.00 464 ILE A C 1
ATOM 3748 O O . ILE A 1 464 ? -16.066 1.991 34.767 1.00 96.00 464 ILE A O 1
ATOM 3752 N N . GLU A 1 465 ? -14.543 2.432 36.341 1.00 95.31 465 GLU A N 1
ATOM 3753 C CA . GLU A 1 465 ? -14.131 3.725 35.795 1.00 95.31 465 GLU A CA 1
ATOM 3754 C C . GLU A 1 465 ? -12.635 3.761 35.472 1.00 95.31 465 GLU A C 1
ATOM 3756 O O . GLU A 1 465 ? -11.820 3.021 36.033 1.00 95.31 465 GLU A O 1
ATOM 3761 N N . GLU A 1 466 ? -12.283 4.655 34.553 1.00 96.00 466 GLU A N 1
ATOM 3762 C CA . GLU A 1 466 ? -10.902 4.903 34.167 1.00 96.00 466 GLU A CA 1
ATOM 3763 C C . GLU A 1 466 ? -10.087 5.556 35.288 1.00 96.00 466 GLU A C 1
ATOM 3765 O O . GLU A 1 466 ? -10.386 6.660 35.754 1.00 96.00 466 GLU A O 1
ATOM 3770 N N . ALA A 1 467 ? -8.984 4.895 35.627 1.00 91.75 467 ALA A N 1
ATOM 3771 C CA . ALA A 1 467 ? -7.924 5.360 36.509 1.00 91.75 467 ALA A CA 1
ATOM 3772 C C . ALA A 1 467 ? -6.616 4.607 36.174 1.00 91.75 467 ALA A C 1
ATOM 3774 O O . ALA A 1 467 ? -6.616 3.699 35.339 1.00 91.75 467 ALA A O 1
ATOM 3775 N N . ALA A 1 468 ? -5.496 4.964 36.824 1.00 85.94 468 ALA A N 1
ATOM 3776 C CA . ALA A 1 468 ? -4.189 4.319 36.597 1.00 85.94 468 ALA A CA 1
ATOM 3777 C C . ALA A 1 468 ? -4.256 2.787 36.732 1.00 85.94 468 ALA A C 1
ATOM 3779 O O . ALA A 1 468 ? -3.670 2.048 35.947 1.00 85.94 468 ALA A O 1
ATOM 3780 N N . THR A 1 469 ? -5.040 2.326 37.700 1.00 87.25 469 THR A N 1
ATOM 3781 C CA . THR A 1 469 ? -5.629 0.990 37.733 1.00 87.25 469 THR A CA 1
ATOM 3782 C C . THR A 1 469 ? -7.140 1.182 37.704 1.00 87.25 469 THR A C 1
ATOM 3784 O O . THR A 1 469 ? -7.596 2.019 38.489 1.00 87.25 469 THR A O 1
ATOM 3787 N N . PRO A 1 470 ? -7.912 0.456 36.868 1.00 92.12 470 PRO A N 1
ATOM 3788 C CA . PRO A 1 470 ? -9.367 0.592 36.841 1.00 92.12 470 PRO A CA 1
ATOM 3789 C C . PRO A 1 470 ? -9.937 0.570 38.261 1.00 92.12 470 PRO A C 1
ATOM 3791 O O . PRO A 1 470 ? -9.495 -0.250 39.069 1.00 92.12 470 PRO A O 1
ATOM 3794 N N . SER A 1 471 ? -10.850 1.489 38.580 1.00 92.56 471 SER A N 1
ATOM 3795 C CA . SER A 1 471 ? -11.414 1.663 39.926 1.00 92.56 471 SER A CA 1
ATOM 3796 C C . SER A 1 471 ? -12.932 1.464 39.926 1.00 92.56 471 SER A C 1
ATOM 3798 O O . SER A 1 471 ? -13.574 1.599 38.885 1.00 92.56 471 SER A O 1
ATOM 3800 N N . PRO A 1 472 ? -13.534 1.109 41.072 1.00 93.88 472 PRO A N 1
ATOM 3801 C CA . PRO A 1 472 ? -14.981 1.025 41.185 1.00 93.88 472 PRO A CA 1
ATOM 3802 C C . PRO A 1 472 ? -15.589 2.421 41.365 1.00 93.88 472 PRO A C 1
ATOM 3804 O O . PRO A 1 472 ? -15.171 3.185 42.235 1.00 93.88 472 PRO A O 1
ATOM 3807 N N . LYS A 1 473 ? -16.635 2.726 40.598 1.00 94.12 473 LYS A N 1
ATOM 3808 C CA . LYS A 1 473 ? -17.431 3.949 40.711 1.00 94.12 473 LYS A CA 1
ATOM 3809 C C . LYS A 1 473 ? -18.850 3.610 41.118 1.00 94.12 473 LYS A C 1
ATOM 3811 O O . LYS A 1 473 ? -19.502 2.836 40.428 1.00 94.12 473 LYS A O 1
ATOM 3816 N N . LEU A 1 474 ? -19.345 4.222 42.193 1.00 94.38 474 LEU A N 1
ATOM 3817 C CA . LEU A 1 474 ? -20.773 4.195 42.509 1.00 94.38 474 LEU A CA 1
ATOM 3818 C C . LEU A 1 474 ? -21.524 4.985 41.428 1.00 94.38 474 LEU A C 1
ATOM 3820 O O . LEU A 1 474 ? -21.331 6.200 41.317 1.00 94.38 474 LEU A O 1
ATOM 3824 N N . THR A 1 475 ? -22.334 4.298 40.626 1.00 95.38 475 THR A N 1
ATOM 3825 C CA . THR A 1 475 ? -23.068 4.904 39.503 1.00 95.38 475 THR A CA 1
ATOM 3826 C C . THR A 1 475 ? -24.561 4.918 39.738 1.00 95.38 475 THR A C 1
ATOM 3828 O O . THR A 1 475 ? -25.229 5.861 39.318 1.00 95.38 475 THR A O 1
ATOM 3831 N N . GLU A 1 476 ? -25.084 3.941 40.476 1.00 95.81 476 GLU A N 1
ATOM 3832 C CA . GLU A 1 476 ? -26.501 3.871 40.805 1.00 95.81 476 GLU A CA 1
ATOM 3833 C C . GLU A 1 476 ? -26.743 3.339 42.216 1.00 95.81 476 GLU A C 1
ATOM 3835 O O . GLU A 1 476 ? -25.907 2.652 42.799 1.00 95.81 476 GLU A O 1
ATOM 3840 N N . ALA A 1 477 ? -27.920 3.634 42.758 1.00 95.31 477 ALA A N 1
ATOM 3841 C CA . ALA A 1 477 ? -28.457 2.960 43.930 1.00 95.31 477 ALA A CA 1
ATOM 3842 C C . ALA A 1 477 ? -29.695 2.166 43.545 1.00 95.31 477 ALA A C 1
ATOM 3844 O O . ALA A 1 477 ? -30.647 2.722 42.997 1.00 95.31 477 ALA A O 1
ATOM 3845 N N . ARG A 1 478 ? -29.716 0.886 43.901 1.00 95.00 478 ARG A N 1
ATOM 3846 C CA . ARG A 1 478 ? -30.902 0.048 43.811 1.00 95.00 478 ARG A CA 1
ATOM 3847 C C . ARG A 1 478 ? -31.609 0.038 45.153 1.00 95.00 478 ARG A C 1
ATOM 3849 O O . ARG A 1 478 ? -31.080 -0.451 46.148 1.00 95.00 478 ARG A O 1
ATOM 3856 N N . VAL A 1 479 ? -32.826 0.556 45.174 1.00 94.44 479 VAL A N 1
ATOM 3857 C CA . VAL A 1 479 ? -33.682 0.580 46.355 1.00 94.44 479 VAL A CA 1
ATOM 3858 C C . VAL A 1 479 ? -34.785 -0.448 46.167 1.00 94.44 479 VAL A C 1
ATOM 3860 O O . VAL A 1 479 ? -35.518 -0.409 45.182 1.00 94.44 479 VAL A O 1
ATOM 3863 N N . THR A 1 480 ? -34.903 -1.366 47.118 1.00 92.94 480 THR A N 1
ATOM 3864 C CA . THR A 1 480 ? -35.893 -2.440 47.105 1.00 92.94 480 THR A CA 1
ATOM 3865 C C . THR A 1 480 ? -36.760 -2.362 48.345 1.00 92.94 480 THR A C 1
ATOM 3867 O O . THR A 1 480 ? -36.265 -2.229 49.466 1.00 92.94 480 THR A O 1
ATOM 3870 N N . HIS A 1 481 ? -38.065 -2.505 48.149 1.00 90.00 481 HIS A N 1
ATOM 3871 C CA . HIS A 1 481 ? -39.022 -2.674 49.223 1.00 90.00 481 HIS A CA 1
ATOM 3872 C C . HIS A 1 481 ? -39.327 -4.173 49.415 1.00 90.00 481 HIS A C 1
ATOM 3874 O O . HIS A 1 481 ? -40.053 -4.757 48.610 1.00 90.00 481 HIS A O 1
ATOM 3880 N N . PRO A 1 482 ? -38.860 -4.829 50.496 1.00 84.12 482 PRO A N 1
ATOM 3881 C CA . PRO A 1 482 ? -38.969 -6.283 50.658 1.00 84.12 482 PRO A CA 1
ATOM 3882 C C . PRO A 1 482 ? -40.408 -6.819 50.666 1.00 84.12 482 PRO A C 1
ATOM 3884 O O . PRO A 1 482 ? -40.651 -7.926 50.197 1.00 84.12 482 PRO A O 1
ATOM 3887 N N . GLY A 1 483 ? -41.360 -6.037 51.193 1.00 81.31 483 GLY A N 1
ATOM 3888 C CA . GLY A 1 483 ? -42.777 -6.418 51.260 1.00 81.31 483 GLY A CA 1
ATOM 3889 C C . GLY A 1 483 ? -43.480 -6.428 49.897 1.00 81.31 483 GLY A C 1
ATOM 3890 O O . GLY A 1 483 ? -44.036 -7.446 49.502 1.00 81.31 483 GLY A O 1
ATOM 3891 N N . THR A 1 484 ? -43.438 -5.309 49.164 1.00 84.19 484 THR A N 1
ATOM 3892 C CA . THR A 1 484 ? -44.046 -5.177 47.828 1.00 84.19 484 THR A CA 1
ATOM 3893 C C . THR A 1 484 ? -43.215 -5.814 46.713 1.00 84.19 484 THR A C 1
ATOM 3895 O O . THR A 1 484 ? -43.738 -6.029 45.624 1.00 84.19 484 THR A O 1
ATOM 3898 N N . LYS A 1 485 ? -41.934 -6.118 46.974 1.00 85.94 485 LYS A N 1
ATOM 3899 C CA . LYS A 1 485 ? -40.921 -6.527 45.985 1.00 85.94 485 LYS A CA 1
ATOM 3900 C C . LYS A 1 485 ? -40.675 -5.486 44.889 1.00 85.94 485 LYS A C 1
ATOM 3902 O O . LYS A 1 485 ? -40.109 -5.813 43.852 1.00 85.94 485 LYS A O 1
ATOM 3907 N N . GLU A 1 486 ? -41.093 -4.241 45.110 1.00 89.00 486 GLU A N 1
ATOM 3908 C CA . GLU A 1 486 ? -40.811 -3.157 44.178 1.00 89.00 486 GLU A CA 1
ATOM 3909 C C . GLU A 1 486 ? -39.342 -2.748 44.303 1.00 89.00 486 GLU A C 1
ATOM 3911 O O . GLU A 1 486 ? -38.849 -2.490 45.406 1.00 89.00 486 GLU A O 1
ATOM 3916 N N . THR A 1 487 ? -38.656 -2.682 43.166 1.00 92.38 487 THR A N 1
ATOM 3917 C CA . THR A 1 487 ? -37.249 -2.303 43.064 1.00 92.38 487 THR A CA 1
ATOM 3918 C C . THR A 1 487 ? -37.111 -1.165 42.066 1.00 92.38 487 THR A C 1
ATOM 3920 O O . THR A 1 487 ? -37.684 -1.224 40.978 1.00 92.38 487 THR A O 1
ATOM 3923 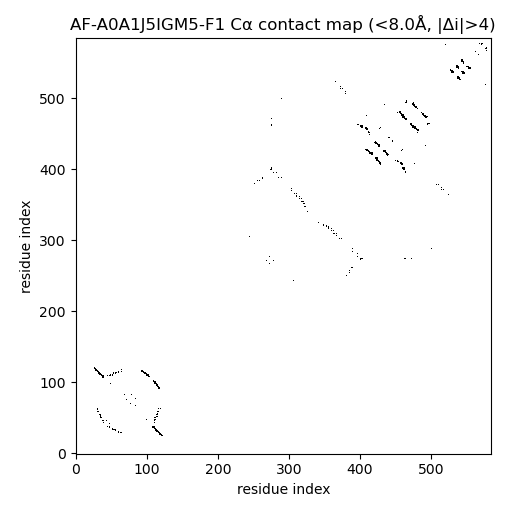N N . ARG A 1 488 ? -36.342 -0.134 42.423 1.00 93.69 488 ARG A N 1
ATOM 3924 C CA . ARG A 1 488 ? -36.008 0.983 41.533 1.00 93.69 488 ARG A CA 1
ATOM 3925 C C . ARG A 1 488 ? -34.530 1.322 41.610 1.00 93.69 488 ARG A C 1
ATOM 3927 O O . ARG A 1 488 ? -33.936 1.261 42.683 1.00 93.69 488 ARG A O 1
ATOM 3934 N N . GLU A 1 489 ? -33.965 1.689 40.469 1.00 95.06 489 GLU A N 1
ATOM 3935 C CA . GLU A 1 489 ? -32.578 2.132 40.341 1.00 95.06 489 GLU A CA 1
ATOM 3936 C C . GLU A 1 489 ? -32.540 3.655 40.158 1.00 95.06 489 GLU A C 1
ATOM 3938 O O . GLU A 1 489 ? -33.330 4.224 39.402 1.00 95.06 489 GLU A O 1
ATOM 3943 N N . PHE A 1 490 ? -31.641 4.318 40.882 1.00 94.31 490 PHE A N 1
ATOM 3944 C CA . PHE A 1 490 ? -31.464 5.767 40.873 1.00 94.31 490 PHE A CA 1
ATOM 3945 C C . PHE A 1 490 ? -30.048 6.113 40.425 1.00 94.31 490 PHE A C 1
ATOM 3947 O O . PHE A 1 490 ? -29.088 5.683 41.059 1.00 94.31 490 PHE A O 1
ATOM 3954 N N . GLY A 1 491 ? -29.922 6.916 39.366 1.00 93.69 491 GLY A N 1
ATOM 3955 C CA . GLY A 1 491 ? -28.639 7.416 38.871 1.00 93.69 491 GLY A CA 1
ATOM 3956 C C . GLY A 1 491 ? -27.951 8.343 39.870 1.00 93.69 491 GLY A C 1
ATOM 3957 O O . GLY A 1 491 ? -28.522 9.355 40.270 1.00 93.69 491 GLY A O 1
ATOM 3958 N N . LEU A 1 492 ? -26.719 8.007 40.248 1.00 92.69 492 LEU A N 1
ATOM 3959 C CA . LEU A 1 492 ? -25.875 8.774 41.173 1.00 92.69 492 LEU A CA 1
ATOM 3960 C C . LEU A 1 492 ? -24.664 9.408 40.478 1.00 92.69 492 LEU A C 1
ATOM 3962 O O . LEU A 1 492 ? -24.091 10.371 40.986 1.00 92.69 492 LEU A O 1
ATOM 3966 N N . GLY A 1 493 ? -24.270 8.889 39.314 1.00 90.50 493 GLY A N 1
ATOM 3967 C CA . GLY A 1 493 ? -23.196 9.446 38.501 1.00 90.50 493 GLY A CA 1
ATOM 3968 C C . GLY A 1 493 ? -22.860 8.579 37.293 1.00 90.50 493 GLY A C 1
ATOM 3969 O O . GLY A 1 493 ? -23.323 7.450 37.170 1.00 90.50 493 GLY A O 1
ATOM 3970 N N . THR A 1 494 ? -22.024 9.108 36.406 1.00 93.38 494 THR A N 1
ATOM 3971 C CA . THR A 1 494 ? -21.530 8.400 35.218 1.00 93.38 494 THR A CA 1
ATOM 3972 C C . THR A 1 494 ? -20.069 7.990 35.415 1.00 93.38 494 THR A C 1
ATOM 3974 O O . THR A 1 494 ? -19.273 8.829 35.858 1.00 93.38 494 THR A O 1
ATOM 3977 N N . PRO A 1 495 ? -19.683 6.742 35.095 1.00 95.56 495 PRO A N 1
ATOM 3978 C CA . PRO A 1 495 ? -18.293 6.318 35.192 1.00 95.56 495 PRO A CA 1
ATOM 3979 C C . PRO A 1 495 ? -17.449 7.020 34.124 1.00 95.56 495 PRO A C 1
ATOM 3981 O O . PRO A 1 495 ? -17.928 7.330 33.031 1.00 95.56 495 PRO A O 1
ATOM 3984 N N . ARG A 1 496 ? -16.172 7.276 34.426 1.00 96.25 496 ARG A N 1
ATOM 3985 C CA . ARG A 1 496 ? -15.232 7.753 33.406 1.00 96.25 496 ARG A CA 1
ATOM 3986 C C . ARG A 1 496 ? -14.947 6.615 32.425 1.00 96.25 496 ARG A C 1
ATOM 3988 O O . ARG A 1 496 ? -14.492 5.552 32.845 1.00 96.25 496 ARG A O 1
ATOM 3995 N N . ILE A 1 497 ? -15.201 6.853 31.140 1.00 95.69 497 ILE A N 1
ATOM 3996 C CA . ILE A 1 497 ? -14.997 5.875 30.062 1.00 95.69 497 ILE A CA 1
ATOM 3997 C C . ILE A 1 497 ? -13.525 5.447 30.013 1.00 95.69 497 ILE A C 1
ATOM 3999 O O . ILE A 1 497 ? -12.637 6.294 30.141 1.00 95.69 497 ILE A O 1
ATOM 4003 N N . LEU A 1 498 ? -13.279 4.144 29.833 1.00 96.44 498 LEU A N 1
ATOM 4004 C CA . LEU A 1 498 ? -11.926 3.613 29.642 1.00 96.44 498 LEU A CA 1
ATOM 4005 C C . LEU A 1 498 ? -11.289 4.221 28.386 1.00 96.44 498 LEU A C 1
ATOM 4007 O O . LEU A 1 498 ? -11.922 4.281 27.330 1.00 96.44 498 LEU A O 1
ATOM 4011 N N . ILE A 1 499 ? -10.035 4.669 28.488 1.00 95.75 499 ILE A N 1
ATOM 4012 C CA . ILE A 1 499 ? -9.379 5.440 27.415 1.00 95.75 499 ILE A CA 1
ATOM 4013 C C . ILE A 1 499 ? -9.327 4.693 26.078 1.00 95.75 499 ILE A C 1
ATOM 4015 O O . ILE A 1 499 ? -9.405 5.324 25.028 1.00 95.75 499 ILE A O 1
ATOM 4019 N N . GLU A 1 500 ? -9.229 3.365 26.095 1.00 96.19 500 GLU A N 1
ATOM 4020 C CA . GLU A 1 500 ? -9.184 2.531 24.897 1.00 96.19 500 GLU A CA 1
ATOM 4021 C C . GLU A 1 500 ? -10.504 2.603 24.127 1.00 96.19 500 GLU A C 1
ATOM 4023 O O . GLU A 1 500 ? -10.485 2.635 22.899 1.00 96.19 500 GLU A O 1
ATOM 4028 N N . ILE A 1 501 ? -11.642 2.682 24.828 1.00 95.38 501 ILE A N 1
ATOM 4029 C CA . ILE A 1 501 ? -12.973 2.796 24.217 1.00 95.38 501 ILE A CA 1
ATOM 4030 C C . ILE A 1 501 ? -13.103 4.152 23.508 1.00 95.38 501 ILE A C 1
ATOM 4032 O O . ILE A 1 501 ? -13.515 4.203 22.348 1.00 95.38 501 ILE A O 1
ATOM 4036 N N . ASP A 1 502 ? -12.691 5.238 24.170 1.00 93.88 502 ASP A N 1
ATOM 4037 C CA . ASP A 1 502 ? -12.690 6.590 23.591 1.00 93.88 502 ASP A CA 1
ATOM 4038 C C . ASP A 1 502 ? -11.743 6.695 22.380 1.00 93.88 502 ASP A C 1
ATOM 4040 O O . ASP A 1 502 ? -12.126 7.163 21.305 1.00 93.88 502 ASP A O 1
ATOM 4044 N N . GLN A 1 503 ? -10.514 6.187 22.512 1.00 94.44 503 GLN A N 1
ATOM 4045 C CA . GLN A 1 503 ? -9.536 6.160 21.422 1.00 94.44 503 GLN A CA 1
ATOM 4046 C C . GLN A 1 503 ? -10.017 5.323 20.236 1.00 94.44 503 GLN A C 1
ATOM 4048 O O . GLN A 1 503 ? -9.812 5.716 19.090 1.00 94.44 503 GLN A O 1
ATOM 4053 N N . PHE A 1 504 ? -10.684 4.195 20.479 1.00 95.50 504 PHE A N 1
ATOM 4054 C CA . PHE A 1 504 ? -11.249 3.380 19.409 1.00 95.50 504 PHE A CA 1
ATOM 4055 C C . PHE A 1 504 ? -12.355 4.115 18.640 1.00 95.50 504 PHE A C 1
ATOM 4057 O O . PHE A 1 504 ? -12.458 3.957 17.424 1.00 95.50 504 PHE A O 1
ATOM 4064 N N . GLY A 1 505 ? -13.144 4.956 19.319 1.00 92.31 505 GLY A N 1
ATOM 4065 C CA . GLY A 1 505 ? -14.084 5.877 18.674 1.00 92.31 505 GLY A CA 1
ATOM 4066 C C . GLY A 1 505 ? -13.383 6.830 17.703 1.00 92.31 505 GLY A C 1
ATOM 4067 O O . GLY A 1 505 ? -13.760 6.899 16.535 1.00 92.31 505 GLY A O 1
ATOM 4068 N N . LYS A 1 506 ? -12.294 7.468 18.145 1.00 94.81 506 LYS A N 1
ATOM 4069 C CA . LYS A 1 506 ? -11.481 8.380 17.316 1.00 94.81 506 LYS A CA 1
ATOM 4070 C C . LYS A 1 506 ? -10.865 7.689 16.100 1.00 94.81 506 LYS A C 1
ATOM 4072 O O . LYS A 1 506 ? -10.861 8.252 15.012 1.00 94.81 506 LYS A O 1
ATOM 4077 N N . VAL A 1 507 ? -10.413 6.442 16.243 1.00 94.88 507 VAL A N 1
ATOM 4078 C CA . VAL A 1 507 ? -9.866 5.656 15.120 1.00 94.88 507 VAL A CA 1
ATOM 4079 C C . VAL A 1 507 ? -10.915 5.441 14.020 1.00 94.88 507 VAL A C 1
ATOM 4081 O O . VAL A 1 507 ? -10.561 5.455 12.845 1.00 94.88 507 VAL A O 1
ATOM 4084 N N . LYS A 1 508 ? -12.205 5.288 14.360 1.00 93.19 508 LYS A N 1
ATOM 4085 C CA . LYS A 1 508 ? -13.282 5.190 13.353 1.00 93.19 508 LYS A CA 1
ATOM 4086 C C . LYS A 1 508 ? -13.451 6.487 12.562 1.00 93.19 508 LYS A C 1
ATOM 4088 O O . LYS A 1 508 ? -13.659 6.450 11.350 1.00 93.19 508 LYS A O 1
ATOM 4093 N N . GLU A 1 509 ? -13.354 7.626 13.240 1.00 92.38 509 GLU A N 1
ATOM 4094 C CA . GLU A 1 509 ? -13.409 8.942 12.597 1.00 92.38 509 GLU A CA 1
ATOM 4095 C C . GLU A 1 509 ? -12.190 9.152 11.685 1.00 92.38 509 GLU A C 1
ATOM 4097 O O . GLU A 1 509 ? -12.337 9.532 10.523 1.00 92.38 509 GLU A O 1
ATOM 4102 N N . GLU A 1 510 ? -10.989 8.821 12.169 1.00 94.62 510 GLU A N 1
ATOM 4103 C CA . GLU A 1 510 ? -9.751 8.882 11.385 1.00 94.62 510 GLU A CA 1
ATOM 4104 C C . GLU A 1 510 ? -9.785 7.972 10.151 1.00 94.62 510 GLU A C 1
ATOM 4106 O O . GLU A 1 510 ? -9.279 8.355 9.095 1.00 94.62 510 GLU A O 1
ATOM 4111 N N . GLU A 1 511 ? -10.382 6.782 10.261 1.00 95.38 511 GLU A N 1
ATOM 4112 C CA . GLU A 1 511 ? -10.535 5.841 9.148 1.00 95.38 511 GLU A CA 1
ATOM 4113 C C . GLU A 1 511 ? -11.435 6.415 8.054 1.00 95.38 511 GLU A C 1
ATOM 4115 O O . GLU A 1 511 ? -11.067 6.382 6.879 1.00 95.38 511 GLU A O 1
ATOM 4120 N N . THR A 1 512 ? -12.534 7.066 8.442 1.00 91.25 512 THR A N 1
ATOM 4121 C CA . THR A 1 512 ? -13.429 7.761 7.506 1.00 91.25 512 THR A CA 1
ATOM 4122 C C . THR A 1 512 ? -12.684 8.878 6.764 1.00 91.25 512 THR A C 1
ATOM 4124 O O . THR A 1 512 ? -12.730 8.958 5.535 1.00 91.25 512 THR A O 1
ATOM 4127 N N . ILE A 1 513 ? -11.910 9.695 7.487 1.00 90.00 513 ILE A N 1
ATOM 4128 C CA . ILE A 1 513 ? -11.085 10.764 6.896 1.00 90.00 513 ILE A CA 1
ATOM 4129 C C . ILE A 1 513 ? -10.015 10.182 5.954 1.00 90.00 513 ILE A C 1
ATOM 4131 O O . ILE A 1 513 ? -9.750 10.727 4.876 1.00 90.00 513 ILE A O 1
ATOM 4135 N N . ALA A 1 514 ? -9.389 9.064 6.330 1.00 91.62 514 ALA A N 1
ATOM 4136 C CA . ALA A 1 514 ? -8.398 8.388 5.498 1.00 91.62 514 ALA A CA 1
ATOM 4137 C C . ALA A 1 514 ? -9.024 7.825 4.213 1.00 91.62 514 ALA A C 1
ATOM 4139 O O . ALA A 1 514 ? -8.432 7.974 3.141 1.00 91.62 514 ALA A O 1
ATOM 4140 N N . GLN A 1 515 ? -10.229 7.246 4.286 1.00 90.31 515 GLN A N 1
ATOM 4141 C CA . GLN A 1 515 ? -10.963 6.774 3.109 1.00 90.31 515 GLN A CA 1
ATOM 4142 C C . GLN A 1 515 ? -11.254 7.922 2.142 1.00 90.31 515 GLN A C 1
ATOM 4144 O O . GLN A 1 515 ? -11.035 7.788 0.938 1.00 90.31 515 GLN A O 1
ATOM 4149 N N . GLU A 1 516 ? -11.720 9.063 2.651 1.00 86.00 516 GLU A N 1
ATOM 4150 C CA . GLU A 1 516 ? -11.947 10.254 1.830 1.00 86.00 516 GLU A CA 1
ATOM 4151 C C . GLU A 1 516 ? -10.652 10.759 1.190 1.00 86.00 516 GLU A C 1
ATOM 4153 O O . GLU A 1 516 ? -10.632 11.073 0.000 1.00 86.00 516 GLU A O 1
ATOM 4158 N N . THR A 1 517 ? -9.553 10.782 1.944 1.00 85.12 517 THR A N 1
ATOM 4159 C CA . THR A 1 517 ? -8.231 11.180 1.439 1.00 85.12 517 THR A CA 1
ATOM 4160 C C . THR A 1 517 ? -7.753 10.245 0.327 1.00 85.12 517 THR A C 1
ATOM 4162 O O . THR A 1 517 ? -7.298 10.710 -0.717 1.00 85.12 517 THR A O 1
ATOM 4165 N N . SER A 1 518 ? -7.907 8.930 0.506 1.00 89.75 518 SER A N 1
ATOM 4166 C CA . SER A 1 518 ? -7.561 7.930 -0.509 1.00 89.75 518 SER A CA 1
ATOM 4167 C C . SER A 1 518 ? -8.411 8.082 -1.774 1.00 89.75 518 SER A C 1
ATOM 4169 O O . SER A 1 518 ? -7.867 8.082 -2.877 1.00 89.75 518 SER A O 1
ATOM 4171 N N . LYS A 1 519 ? -9.725 8.316 -1.635 1.00 87.81 519 LYS A N 1
ATOM 4172 C CA . LYS A 1 519 ? -10.623 8.605 -2.768 1.00 87.81 519 LYS A CA 1
ATOM 4173 C C . LYS A 1 519 ? -10.212 9.873 -3.517 1.00 87.81 519 LYS A C 1
ATOM 4175 O O . LYS A 1 519 ? -10.177 9.865 -4.745 1.00 87.81 519 LYS A O 1
ATOM 4180 N N . LYS A 1 520 ? -9.867 10.947 -2.796 1.00 84.12 520 LYS A N 1
ATOM 4181 C CA . LYS A 1 520 ? -9.366 12.198 -3.394 1.00 84.12 520 LYS A CA 1
ATOM 4182 C C . LYS A 1 520 ? -8.069 11.957 -4.171 1.00 84.12 520 LYS A C 1
ATOM 4184 O O . LYS A 1 520 ? -7.961 12.401 -5.309 1.00 84.12 520 LYS A O 1
ATOM 4189 N N . ALA A 1 521 ? -7.119 11.220 -3.593 1.00 84.62 521 ALA A N 1
ATOM 4190 C CA . ALA A 1 521 ? -5.863 10.880 -4.259 1.00 84.62 521 ALA A CA 1
ATOM 4191 C C . ALA A 1 521 ? -6.081 10.023 -5.519 1.00 84.62 521 ALA A C 1
ATOM 4193 O O . ALA A 1 521 ? -5.446 10.274 -6.537 1.00 84.62 521 ALA A O 1
ATOM 4194 N N . ALA A 1 522 ? -7.013 9.064 -5.476 1.00 87.44 522 ALA A N 1
ATOM 4195 C CA . ALA A 1 522 ? -7.354 8.234 -6.631 1.00 87.44 522 ALA A CA 1
ATOM 4196 C C . ALA A 1 522 ? -7.949 9.077 -7.760 1.00 87.44 522 ALA A C 1
ATOM 4198 O O . ALA A 1 522 ? -7.489 8.997 -8.894 1.00 87.44 522 ALA A O 1
ATOM 4199 N N . LYS A 1 523 ? -8.893 9.967 -7.424 1.00 83.31 523 LYS A N 1
ATOM 4200 C CA . LYS A 1 523 ? -9.495 10.876 -8.399 1.00 83.31 523 LYS A CA 1
ATOM 4201 C C . LYS A 1 523 ? -8.446 11.738 -9.098 1.00 83.31 523 LYS A C 1
ATOM 4203 O O . LYS A 1 523 ? -8.518 11.867 -10.308 1.00 83.31 523 LYS A O 1
ATOM 4208 N N . ILE A 1 524 ? -7.465 12.281 -8.364 1.00 80.56 524 ILE A N 1
ATOM 4209 C CA . ILE A 1 524 ? -6.386 13.123 -8.921 1.00 80.56 524 ILE A CA 1
ATOM 4210 C C . ILE A 1 524 ? -5.572 12.396 -10.004 1.00 80.56 524 ILE A C 1
ATOM 4212 O O . ILE A 1 524 ? -5.111 13.043 -10.943 1.00 80.56 524 ILE A O 1
ATOM 4216 N N . ILE A 1 525 ? -5.387 11.079 -9.886 1.00 83.31 525 ILE A N 1
ATOM 4217 C CA . ILE A 1 525 ? -4.663 10.279 -10.885 1.00 83.31 525 ILE A CA 1
ATOM 4218 C C . ILE A 1 525 ? -5.477 10.129 -12.173 1.00 83.31 525 ILE A C 1
ATOM 4220 O O . ILE A 1 525 ? -4.904 10.174 -13.258 1.00 83.31 525 ILE A O 1
ATOM 4224 N N . ASP A 1 526 ? -6.799 10.014 -12.062 1.00 81.19 526 ASP A N 1
ATOM 4225 C CA . ASP A 1 526 ? -7.694 9.855 -13.213 1.00 81.19 526 ASP A CA 1
ATOM 4226 C C . ASP A 1 526 ? -7.950 11.179 -13.965 1.00 81.19 526 ASP A C 1
ATOM 4228 O O . ASP A 1 526 ? -8.562 11.187 -15.038 1.00 81.19 526 ASP A O 1
ATOM 4232 N N . LEU A 1 527 ? -7.480 12.318 -13.437 1.00 80.94 527 LEU A N 1
ATOM 4233 C CA . LEU A 1 527 ? -7.683 13.621 -14.064 1.00 80.94 527 LEU A CA 1
ATOM 4234 C C . LEU A 1 527 ? -6.814 13.805 -15.298 1.00 80.94 527 LEU A C 1
ATOM 4236 O O . LEU A 1 527 ? -5.587 13.815 -15.236 1.00 80.94 527 LEU A O 1
ATOM 4240 N N . THR A 1 528 ? -7.472 14.067 -16.423 1.00 79.31 528 THR A N 1
ATOM 4241 C CA . THR A 1 528 ? -6.790 14.446 -17.660 1.00 79.31 528 THR A CA 1
ATOM 4242 C C . THR A 1 528 ? -6.532 15.949 -17.675 1.00 79.31 528 THR A C 1
ATOM 4244 O O . THR A 1 528 ? -7.477 16.739 -17.663 1.00 79.31 528 THR A O 1
ATOM 4247 N N . GLU A 1 529 ? -5.263 16.352 -17.714 1.00 83.38 529 GLU A N 1
ATOM 4248 C CA . GLU A 1 529 ? -4.850 17.756 -17.823 1.00 83.38 529 GLU A CA 1
ATOM 4249 C C . GLU A 1 529 ? -5.103 18.274 -19.252 1.00 83.38 529 GLU A C 1
ATOM 4251 O O . GLU A 1 529 ? -4.694 17.653 -20.230 1.00 83.38 529 GLU A O 1
ATOM 4256 N N . ILE A 1 530 ? -5.793 19.412 -19.387 1.00 85.50 530 ILE A N 1
ATOM 4257 C CA . ILE A 1 530 ? -6.089 20.058 -20.686 1.00 85.50 530 ILE A CA 1
ATOM 4258 C C . ILE A 1 530 ? -5.385 21.405 -20.858 1.00 85.50 530 ILE A C 1
ATOM 4260 O O . ILE A 1 530 ? -5.347 21.953 -21.959 1.00 85.50 530 ILE A O 1
ATOM 4264 N N . GLY A 1 531 ? -4.830 21.957 -19.781 1.00 80.38 531 GLY A N 1
ATOM 4265 C CA . GLY A 1 531 ? -4.076 23.202 -19.816 1.00 80.38 531 GLY A CA 1
ATOM 4266 C C . GLY A 1 531 ? -3.424 23.500 -18.474 1.00 80.38 531 GLY A C 1
ATOM 4267 O O . GLY A 1 531 ? -3.953 23.140 -17.426 1.00 80.38 531 GLY A O 1
ATOM 4268 N N . LYS A 1 532 ? -2.277 24.175 -18.503 1.00 83.62 532 LYS A N 1
ATOM 4269 C CA . LYS A 1 532 ? -1.531 24.566 -17.306 1.00 83.62 532 LYS A CA 1
ATOM 4270 C C . LYS A 1 532 ? -1.082 26.013 -17.434 1.00 83.62 532 LYS A C 1
ATOM 4272 O O . LYS A 1 532 ? -0.451 26.376 -18.423 1.00 83.62 532 LYS A O 1
ATOM 4277 N N . ASP A 1 533 ? -1.390 26.814 -16.423 1.00 80.31 533 ASP A N 1
ATOM 4278 C CA . ASP A 1 533 ? -0.940 28.198 -16.295 1.00 80.31 533 ASP A CA 1
ATOM 4279 C C . ASP A 1 533 ? -0.285 28.397 -14.923 1.00 80.31 533 ASP A C 1
ATOM 4281 O O . ASP A 1 533 ? -0.941 28.531 -13.884 1.00 80.31 533 ASP A O 1
ATOM 4285 N N . GLY A 1 534 ? 1.049 28.335 -14.910 1.00 83.69 534 GLY A N 1
ATOM 4286 C CA . GLY A 1 534 ? 1.851 28.409 -13.694 1.00 83.69 534 GLY A CA 1
ATOM 4287 C C . GLY A 1 534 ? 1.455 27.340 -12.669 1.00 83.69 534 GLY A C 1
ATOM 4288 O O . GLY A 1 534 ? 1.755 26.158 -12.837 1.00 83.69 534 GLY A O 1
ATOM 4289 N N . ARG A 1 535 ? 0.805 27.776 -11.583 1.00 82.81 535 ARG A N 1
ATOM 4290 C CA . ARG A 1 535 ? 0.346 26.909 -10.482 1.00 82.81 535 ARG A CA 1
ATOM 4291 C C . ARG A 1 535 ? -1.044 26.306 -10.694 1.00 82.81 535 ARG A C 1
ATOM 4293 O O . ARG A 1 535 ? -1.453 25.471 -9.896 1.00 82.81 535 ARG A O 1
ATOM 4300 N N . PHE A 1 536 ? -1.772 26.744 -11.718 1.00 84.19 536 PHE A N 1
ATOM 4301 C CA . PHE A 1 536 ? -3.133 26.298 -11.985 1.00 84.19 536 PHE A CA 1
ATOM 4302 C C . PHE A 1 536 ? -3.159 25.274 -13.118 1.00 84.19 536 PHE A C 1
ATOM 4304 O O . PHE A 1 536 ? -2.542 25.484 -14.162 1.00 84.19 536 PHE A O 1
ATOM 4311 N N . ILE A 1 537 ? -3.878 24.173 -12.914 1.00 82.31 537 ILE A N 1
ATOM 4312 C CA . ILE A 1 537 ? -4.049 23.095 -13.894 1.00 82.31 537 ILE A CA 1
ATOM 4313 C C . ILE A 1 537 ? -5.537 22.960 -14.188 1.00 82.31 537 ILE A C 1
ATOM 4315 O O . ILE A 1 537 ? -6.321 22.732 -13.271 1.00 82.31 537 ILE A O 1
ATOM 4319 N N . ALA A 1 538 ? -5.923 23.115 -15.449 1.00 84.00 538 ALA A N 1
ATOM 4320 C CA . ALA A 1 538 ? -7.269 22.851 -15.930 1.00 84.00 538 ALA A CA 1
ATOM 4321 C C . ALA A 1 538 ? -7.397 21.380 -16.342 1.00 84.00 538 ALA A C 1
ATOM 4323 O O . ALA A 1 538 ? -6.540 20.853 -17.056 1.00 84.00 538 ALA A O 1
ATOM 4324 N N . TYR A 1 539 ? -8.489 20.742 -15.935 1.00 83.69 539 TYR A N 1
ATOM 4325 C CA . TYR A 1 539 ? -8.780 19.336 -16.194 1.00 83.69 539 TYR A CA 1
ATOM 4326 C C . TYR A 1 539 ? -9.966 19.164 -17.150 1.00 83.69 539 TYR A C 1
ATOM 4328 O O . TYR A 1 539 ? -10.887 19.984 -17.180 1.00 83.69 539 TYR A O 1
ATOM 4336 N N . ALA A 1 540 ? -9.957 18.071 -17.916 1.00 80.81 540 ALA A N 1
ATOM 4337 C CA . ALA A 1 540 ? -10.971 17.746 -18.923 1.00 80.81 540 ALA A CA 1
ATOM 4338 C C . ALA A 1 540 ? -12.392 17.639 -18.347 1.00 80.81 540 ALA A C 1
ATOM 4340 O O . ALA A 1 540 ? -13.364 17.920 -19.044 1.00 80.81 540 ALA A O 1
ATOM 4341 N N . GLU A 1 541 ? -12.516 17.286 -17.067 1.00 77.31 541 GLU A N 1
ATOM 4342 C CA . GLU A 1 541 ? -13.796 17.222 -16.354 1.00 77.31 541 GLU A CA 1
ATOM 4343 C C . GLU A 1 541 ? -14.356 18.599 -15.948 1.00 77.31 541 GLU A C 1
ATOM 4345 O O . GLU A 1 541 ? -15.393 18.686 -15.295 1.00 77.31 541 GLU A O 1
ATOM 4350 N N . GLY A 1 542 ? -13.707 19.691 -16.370 1.00 78.69 542 GLY A N 1
ATOM 435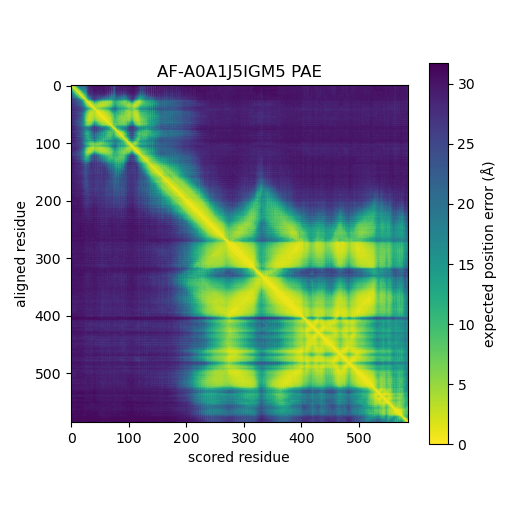1 C CA . GLY A 1 542 ? -14.207 21.050 -16.184 1.00 78.69 542 GLY A CA 1
ATOM 4352 C C . GLY A 1 542 ? -13.846 21.656 -14.833 1.00 78.69 542 GLY A C 1
ATOM 4353 O O . GLY A 1 542 ? -14.616 22.459 -14.305 1.00 78.69 542 GLY A O 1
ATOM 4354 N N . THR A 1 543 ? -12.689 21.299 -14.274 1.00 82.88 543 THR A N 1
ATOM 4355 C CA . THR A 1 543 ? -12.184 21.841 -13.006 1.00 82.88 543 THR A CA 1
ATOM 4356 C C . THR A 1 543 ? -10.782 22.406 -13.122 1.00 82.88 543 THR A C 1
ATOM 4358 O O . THR A 1 543 ? -10.059 22.135 -14.077 1.00 82.88 543 THR A O 1
ATOM 4361 N N . VAL A 1 544 ? -10.413 23.248 -12.160 1.00 82.75 544 VAL A N 1
ATOM 4362 C CA . VAL A 1 544 ? -9.107 23.896 -12.074 1.00 82.75 544 VAL A CA 1
ATOM 4363 C C . VAL A 1 544 ? -8.508 23.598 -10.705 1.00 82.75 544 VAL A C 1
ATOM 4365 O O . VAL A 1 544 ? -9.129 23.904 -9.692 1.00 82.75 544 VAL A O 1
ATOM 4368 N N . GLY A 1 545 ? -7.319 23.000 -10.660 1.00 82.75 545 GLY A N 1
ATOM 4369 C CA . GLY A 1 545 ? -6.570 22.736 -9.428 1.00 82.75 545 GLY A CA 1
ATOM 4370 C C . GLY A 1 545 ? -5.417 23.717 -9.222 1.00 82.75 545 GLY A C 1
ATOM 4371 O O . GLY A 1 545 ? -4.766 24.107 -10.187 1.00 82.75 545 GLY A O 1
ATOM 4372 N N . ASP A 1 546 ? -5.134 24.094 -7.974 1.00 80.56 546 ASP A N 1
ATOM 4373 C CA . ASP A 1 546 ? -3.959 24.886 -7.575 1.00 80.56 546 ASP A CA 1
ATOM 4374 C C . ASP A 1 546 ? -2.919 23.994 -6.898 1.00 80.56 546 ASP A C 1
ATOM 4376 O O . ASP A 1 546 ? -3.119 23.505 -5.785 1.00 80.56 546 ASP A O 1
ATOM 4380 N N 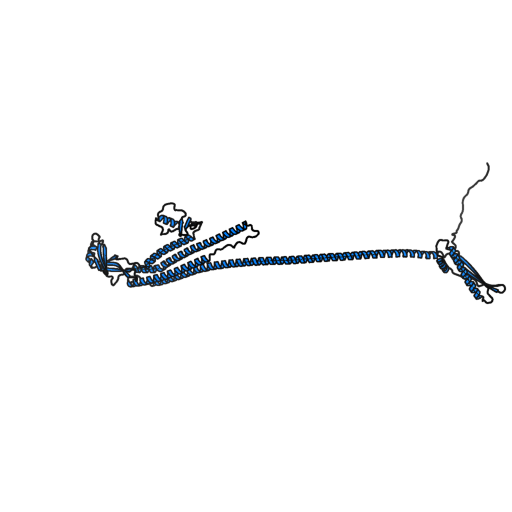. THR A 1 547 ? -1.770 23.821 -7.548 1.00 74.81 547 THR A N 1
ATOM 4381 C CA . THR A 1 547 ? -0.689 22.943 -7.078 1.00 74.81 547 THR A CA 1
ATOM 4382 C C . THR A 1 547 ? -0.030 23.422 -5.786 1.00 74.81 547 THR A C 1
ATOM 4384 O O . THR A 1 547 ? 0.647 22.639 -5.124 1.00 74.81 547 THR A O 1
ATOM 4387 N N . ARG A 1 548 ? -0.224 24.689 -5.390 1.00 72.75 548 ARG A N 1
ATOM 4388 C CA . ARG A 1 548 ? 0.340 25.233 -4.146 1.00 72.75 548 ARG A CA 1
ATOM 4389 C C . ARG A 1 548 ? -0.537 24.962 -2.929 1.00 72.75 548 ARG A C 1
ATOM 4391 O O . ARG A 1 548 ? -0.012 24.794 -1.834 1.00 72.75 548 ARG A O 1
ATOM 4398 N N . THR A 1 549 ? -1.854 25.005 -3.103 1.00 75.00 549 THR A N 1
ATOM 4399 C CA . THR A 1 549 ? -2.815 24.884 -1.994 1.00 75.00 549 THR A CA 1
ATOM 4400 C C . THR A 1 549 ? -3.481 23.513 -1.942 1.00 75.00 549 THR A C 1
ATOM 4402 O O . THR A 1 549 ? -4.027 23.154 -0.906 1.00 75.00 549 THR A O 1
ATOM 4405 N N . GLY A 1 550 ? -3.444 22.749 -3.039 1.00 69.31 550 GLY A N 1
ATOM 4406 C CA . GLY A 1 550 ? -4.179 21.492 -3.182 1.00 69.31 550 GLY A CA 1
ATOM 4407 C C . GLY A 1 550 ? -5.687 21.685 -3.374 1.00 69.31 550 GLY A C 1
ATOM 4408 O O . GLY A 1 550 ? -6.423 20.701 -3.414 1.00 69.31 550 GLY A O 1
ATOM 4409 N N . LEU A 1 551 ? -6.157 22.932 -3.489 1.00 74.50 551 LEU A N 1
ATOM 4410 C CA . LEU A 1 551 ? -7.565 23.250 -3.705 1.00 74.50 551 LEU A CA 1
ATOM 4411 C C . LEU A 1 551 ? -7.950 23.072 -5.176 1.00 74.50 551 LEU A C 1
ATOM 4413 O O . LEU A 1 551 ? -7.129 23.249 -6.078 1.00 74.50 551 LEU A O 1
ATOM 4417 N N . MET A 1 552 ? -9.220 22.743 -5.403 1.00 77.06 552 MET A N 1
ATOM 4418 C CA . MET A 1 552 ? -9.799 22.548 -6.728 1.00 77.06 552 MET A CA 1
ATOM 4419 C C . MET A 1 552 ? -11.144 23.260 -6.830 1.00 77.06 552 MET A C 1
ATOM 4421 O O . MET A 1 552 ? -11.936 23.233 -5.887 1.00 77.06 552 MET A O 1
ATOM 4425 N N . TRP A 1 553 ? -11.401 23.879 -7.978 1.00 80.69 553 TRP A N 1
ATOM 4426 C CA . TRP A 1 553 ? -12.626 24.623 -8.261 1.00 80.69 553 TRP A CA 1
ATOM 4427 C C . TRP A 1 553 ? -13.283 24.121 -9.537 1.00 80.69 553 TRP A C 1
ATOM 4429 O O . TRP A 1 553 ? -12.605 23.690 -10.468 1.00 80.69 553 TRP A O 1
ATOM 4439 N N . ALA A 1 554 ? -14.606 24.235 -9.608 1.00 78.38 554 ALA A N 1
ATOM 4440 C CA . ALA A 1 554 ? -15.309 24.096 -10.872 1.00 78.38 554 ALA A CA 1
ATOM 4441 C C . ALA A 1 554 ? -14.948 25.267 -11.799 1.00 78.38 554 ALA A C 1
ATOM 4443 O O . ALA A 1 554 ? -14.891 26.416 -11.364 1.00 78.38 554 ALA A O 1
ATOM 4444 N N . ALA A 1 555 ? -14.729 24.989 -13.085 1.00 76.06 555 ALA A N 1
ATOM 4445 C CA . ALA A 1 555 ? -14.470 26.022 -14.090 1.00 76.06 555 ALA A CA 1
ATOM 4446 C C . ALA A 1 555 ? -15.703 26.908 -14.352 1.00 76.06 555 ALA A C 1
ATOM 4448 O O . ALA A 1 555 ? -15.584 27.972 -14.958 1.00 76.06 555 ALA A O 1
ATOM 4449 N N . LYS A 1 556 ? -16.889 26.466 -13.914 1.00 76.50 556 LYS A N 1
ATOM 4450 C CA . LYS A 1 556 ? -18.145 27.220 -13.938 1.00 76.50 556 LYS A CA 1
ATOM 4451 C C . LYS A 1 556 ? -18.805 27.158 -12.565 1.00 76.50 556 LYS A C 1
ATOM 4453 O O . LYS A 1 556 ? -18.816 26.097 -11.936 1.00 76.50 556 LYS A O 1
ATOM 4458 N N . ASP A 1 557 ? -19.352 28.285 -12.123 1.00 76.12 557 ASP A N 1
ATOM 4459 C CA . ASP A 1 557 ? -20.188 28.324 -10.929 1.00 76.12 557 ASP A CA 1
ATOM 4460 C C . ASP A 1 557 ? -21.544 27.644 -11.183 1.00 76.12 557 ASP A C 1
ATOM 4462 O O . ASP A 1 557 ? -21.890 27.250 -12.300 1.00 76.12 557 ASP A O 1
ATOM 4466 N N . ASN A 1 558 ? -22.311 27.471 -10.113 1.00 77.50 558 ASN A N 1
ATOM 4467 C CA . ASN A 1 558 ? -23.663 26.930 -10.163 1.00 77.50 558 ASN A CA 1
ATOM 4468 C C . ASN A 1 558 ? -24.710 27.974 -10.619 1.00 77.50 558 ASN A C 1
ATOM 4470 O O . ASN A 1 558 ? -25.901 27.665 -10.622 1.00 77.50 558 ASN A O 1
ATOM 4474 N N . GLY A 1 559 ? -24.289 29.199 -10.964 1.00 82.88 559 GLY A N 1
ATOM 4475 C CA . GLY A 1 559 ? -25.132 30.282 -11.476 1.00 82.88 559 GLY A CA 1
ATOM 4476 C C . GLY A 1 559 ? -26.183 30.850 -10.514 1.00 82.88 559 GLY A C 1
ATOM 4477 O O . GLY A 1 559 ? -27.048 31.599 -10.965 1.00 82.88 559 GLY A O 1
ATOM 4478 N N . ALA A 1 560 ? -26.164 30.489 -9.225 1.00 83.62 560 ALA A N 1
ATOM 4479 C CA . ALA A 1 560 ? -27.155 30.932 -8.241 1.00 83.62 560 ALA A CA 1
ATOM 4480 C C . ALA A 1 560 ? -26.612 30.917 -6.804 1.00 83.62 560 ALA A C 1
ATOM 4482 O O . ALA A 1 560 ? -25.765 30.095 -6.457 1.00 83.62 560 ALA A O 1
ATOM 4483 N N . ASP A 1 561 ? -27.172 31.756 -5.935 1.00 86.00 561 ASP A N 1
ATOM 4484 C CA . ASP A 1 561 ? -26.866 31.709 -4.506 1.00 86.00 561 ASP A CA 1
ATOM 4485 C C . ASP A 1 561 ? -27.413 30.419 -3.881 1.00 86.00 561 ASP A C 1
ATOM 4487 O O . ASP A 1 561 ? -28.579 30.053 -4.060 1.00 86.00 561 ASP A O 1
ATOM 4491 N N . ILE A 1 562 ? -26.568 29.717 -3.129 1.00 84.56 562 ILE A N 1
ATOM 4492 C CA . ILE A 1 562 ? -26.914 28.461 -2.463 1.00 84.56 562 ILE A CA 1
ATOM 4493 C C . ILE A 1 562 ? -26.463 28.483 -1.005 1.00 84.56 562 ILE A C 1
ATOM 4495 O O . ILE A 1 562 ? -25.425 29.043 -0.667 1.00 84.56 562 ILE A O 1
ATOM 4499 N N . ASN A 1 563 ? -27.250 27.854 -0.129 1.00 84.62 563 ASN A N 1
ATOM 4500 C CA . ASN A 1 563 ? -26.856 27.653 1.266 1.00 84.62 563 ASN A CA 1
ATOM 4501 C C . ASN A 1 563 ? -25.745 26.592 1.381 1.00 84.62 563 ASN A C 1
ATOM 4503 O O . ASN A 1 563 ? -25.482 25.840 0.440 1.00 84.62 563 ASN A O 1
ATOM 4507 N N . TRP A 1 564 ? -25.116 26.499 2.553 1.00 79.50 564 TRP A N 1
ATOM 4508 C CA . TRP A 1 564 ? -24.000 25.580 2.794 1.00 79.50 564 TRP A CA 1
ATOM 4509 C C . TRP A 1 564 ? -24.325 24.112 2.460 1.00 79.50 564 TRP A C 1
ATOM 4511 O O . TRP A 1 564 ? -23.507 23.427 1.850 1.00 79.50 564 TRP A O 1
ATOM 4521 N N . GLN A 1 565 ? -25.523 23.622 2.797 1.00 79.88 565 GLN A N 1
ATOM 4522 C CA . GLN A 1 565 ? -25.944 22.250 2.486 1.00 79.88 565 GLN A CA 1
ATOM 4523 C C . GLN A 1 565 ? -26.035 22.003 0.974 1.00 79.88 565 GLN A C 1
ATOM 4525 O O . GLN A 1 565 ? -25.592 20.960 0.486 1.00 79.88 565 GLN A O 1
ATOM 4530 N N . ASN A 1 566 ? -26.573 22.965 0.226 1.00 79.50 566 ASN A N 1
ATOM 4531 C CA . ASN A 1 566 ? -26.669 22.898 -1.228 1.00 79.50 566 ASN A CA 1
ATOM 4532 C C . ASN A 1 566 ? -25.289 23.048 -1.885 1.00 79.50 566 ASN A C 1
ATOM 4534 O O . ASN A 1 566 ? -25.019 22.359 -2.862 1.00 79.50 566 ASN A O 1
ATOM 4538 N N . ALA A 1 567 ? -24.396 23.873 -1.327 1.00 75.62 567 ALA A N 1
ATOM 4539 C CA . ALA A 1 567 ? -23.007 23.995 -1.780 1.00 75.62 567 ALA A CA 1
ATOM 4540 C C . ALA A 1 567 ? -22.231 22.695 -1.573 1.00 75.62 567 ALA A C 1
ATOM 4542 O O . ALA A 1 567 ? -21.564 22.216 -2.489 1.00 75.62 567 ALA A O 1
ATOM 4543 N N . LYS A 1 568 ? -22.399 22.068 -0.406 1.00 75.88 568 LYS A N 1
ATOM 4544 C CA . LYS A 1 568 ? -21.850 20.744 -0.122 1.00 75.88 568 LYS A CA 1
ATOM 4545 C C . LYS A 1 568 ? -22.365 19.699 -1.104 1.00 75.88 568 LYS A C 1
ATOM 4547 O O . LYS A 1 568 ? -21.556 19.018 -1.724 1.00 75.88 568 LYS A O 1
ATOM 4552 N N . SER A 1 569 ? -23.677 19.647 -1.317 1.00 74.81 569 SER A N 1
ATOM 4553 C CA . SER A 1 569 ? -24.294 18.705 -2.259 1.00 74.81 569 SER A CA 1
ATOM 4554 C C . SER A 1 569 ? -23.839 18.941 -3.706 1.00 74.81 569 SER A C 1
ATOM 4556 O O . SER A 1 569 ? -23.634 17.988 -4.452 1.00 74.81 569 SER A O 1
ATOM 4558 N N . TYR A 1 570 ? -23.653 20.201 -4.115 1.00 73.88 570 TYR A N 1
ATOM 4559 C CA . TYR A 1 570 ? -23.145 20.564 -5.440 1.00 73.88 570 TYR A CA 1
ATOM 4560 C C . TYR A 1 570 ? -21.717 20.047 -5.655 1.00 73.88 570 TYR A C 1
ATOM 4562 O O . TYR A 1 570 ? -21.443 19.388 -6.658 1.00 73.88 570 TYR A O 1
ATOM 4570 N N . CYS A 1 571 ? -20.828 20.271 -4.685 1.00 72.38 571 CYS A N 1
ATOM 4571 C CA . CYS A 1 571 ? -19.465 19.751 -4.734 1.00 72.38 571 CYS A CA 1
ATOM 4572 C C . CYS A 1 571 ? -19.441 18.213 -4.704 1.00 72.38 571 CYS A C 1
ATOM 4574 O O . CYS A 1 571 ? -18.765 17.604 -5.535 1.00 72.38 571 CYS A O 1
ATOM 4576 N N . GLU A 1 572 ? -20.215 17.579 -3.816 1.00 68.25 572 GLU A N 1
ATOM 4577 C CA . GLU A 1 572 ? -20.285 16.116 -3.691 1.00 68.25 572 GLU A CA 1
ATOM 4578 C C . GLU A 1 572 ? -20.803 15.450 -4.974 1.00 68.25 572 GLU A C 1
ATOM 4580 O O . GLU A 1 572 ? -20.242 14.441 -5.399 1.00 68.25 572 GLU A O 1
ATOM 4585 N N . ASN A 1 573 ? -21.794 16.046 -5.649 1.00 67.31 573 ASN A N 1
ATOM 4586 C CA . ASN A 1 573 ? -22.309 15.562 -6.938 1.00 67.31 573 ASN A CA 1
ATOM 4587 C C . ASN A 1 573 ? -21.296 15.688 -8.083 1.00 67.31 573 ASN A C 1
ATOM 4589 O O . ASN A 1 573 ? -21.306 14.871 -9.000 1.00 67.31 573 ASN A O 1
ATOM 4593 N N . MET A 1 574 ? -20.392 16.669 -8.030 1.00 64.12 574 MET A N 1
ATOM 4594 C CA . MET A 1 574 ? -19.237 16.744 -8.934 1.00 64.12 574 MET A CA 1
ATOM 4595 C C . MET A 1 574 ? -18.103 15.783 -8.517 1.00 64.12 574 MET A C 1
ATOM 4597 O O . MET A 1 574 ? -17.044 15.737 -9.145 1.00 64.12 574 MET A O 1
ATOM 4601 N N . GLY A 1 575 ? -18.304 15.000 -7.452 1.00 56.84 575 GLY A N 1
ATOM 4602 C CA . GLY A 1 575 ? -17.331 14.067 -6.895 1.00 56.84 575 GLY A CA 1
ATOM 4603 C C . GLY A 1 575 ? -16.215 14.750 -6.102 1.00 56.84 575 GLY A C 1
ATOM 4604 O O . GLY A 1 575 ? -15.108 14.214 -6.058 1.00 56.84 575 GLY A O 1
ATOM 4605 N N . TYR A 1 576 ? -16.457 15.938 -5.540 1.00 60.16 576 TYR A N 1
ATOM 4606 C CA . TYR A 1 576 ? -15.508 16.676 -4.703 1.00 60.16 576 TYR A CA 1
ATOM 4607 C C . TYR A 1 576 ? -16.078 16.888 -3.299 1.00 60.16 576 TYR A C 1
ATOM 4609 O O . TYR A 1 576 ? -17.117 17.510 -3.115 1.00 60.16 576 TYR A O 1
ATOM 4617 N N . LEU A 1 577 ? -15.377 16.405 -2.276 1.00 53.53 577 LEU A N 1
ATOM 4618 C CA . LEU A 1 577 ? -15.734 16.682 -0.883 1.00 53.53 577 LEU A CA 1
ATOM 4619 C C . LEU A 1 577 ? -15.148 18.029 -0.456 1.00 53.53 577 LEU A C 1
ATOM 4621 O O . LEU A 1 577 ? -13.922 18.189 -0.462 1.00 53.53 577 LEU A O 1
ATOM 4625 N N . LEU A 1 578 ? -16.023 18.962 -0.062 1.00 51.53 578 LEU A N 1
ATOM 4626 C CA . LEU A 1 578 ? -15.631 20.212 0.594 1.00 51.53 578 LEU A CA 1
ATOM 4627 C C . LEU A 1 578 ? -14.777 19.905 1.828 1.00 51.53 578 LEU A C 1
ATOM 4629 O O . LEU A 1 578 ? -15.086 19.001 2.603 1.00 51.53 578 LEU A O 1
ATOM 4633 N N . ASP A 1 579 ? -13.707 20.673 2.009 1.00 49.41 579 ASP A N 1
ATOM 4634 C CA . ASP A 1 579 ? -12.925 20.651 3.240 1.00 49.41 579 ASP A CA 1
ATOM 4635 C C . ASP A 1 579 ? -13.830 21.036 4.423 1.00 49.41 579 ASP A C 1
ATOM 4637 O O . ASP A 1 579 ? -14.477 22.084 4.411 1.00 49.41 579 ASP A O 1
ATOM 4641 N N . SER A 1 580 ? -13.888 20.188 5.451 1.00 45.44 580 SER A N 1
ATOM 4642 C CA . SER A 1 580 ? -14.663 20.425 6.675 1.00 45.44 580 SER A CA 1
ATOM 4643 C C . SER A 1 580 ? -14.213 21.665 7.457 1.00 45.44 580 SER A C 1
ATOM 4645 O O . SER A 1 580 ? -14.943 22.123 8.336 1.00 45.44 580 SER A O 1
ATOM 4647 N N . SER A 1 581 ? -13.028 22.202 7.152 1.00 40.84 581 SER A N 1
ATOM 4648 C CA . SER A 1 581 ? -12.507 23.458 7.699 1.00 40.84 581 SER A CA 1
ATOM 4649 C C . SER A 1 581 ? -12.921 24.705 6.903 1.00 40.84 581 SER A C 1
ATOM 4651 O O . SER A 1 581 ? -12.637 25.824 7.337 1.00 40.84 581 SER A O 1
ATOM 4653 N N . ALA A 1 582 ? -13.621 24.546 5.771 1.00 46.12 582 ALA A N 1
ATOM 4654 C CA . ALA A 1 582 ? -14.142 25.674 5.009 1.00 46.12 582 ALA A CA 1
ATOM 4655 C C . ALA A 1 582 ? -15.124 26.491 5.874 1.00 46.12 582 ALA A C 1
ATOM 4657 O O . ALA A 1 582 ? -15.990 25.906 6.538 1.00 46.12 582 ALA A O 1
ATOM 4658 N N . PRO A 1 583 ? -15.013 27.834 5.892 1.00 39.25 583 PRO A N 1
ATOM 4659 C CA . PRO A 1 583 ? -15.885 28.672 6.702 1.00 39.25 583 PRO A CA 1
ATOM 4660 C C . PRO A 1 583 ? -17.346 28.408 6.327 1.00 39.25 583 PRO A C 1
ATOM 4662 O O . PRO A 1 583 ? -17.724 28.495 5.159 1.00 39.25 583 PRO A O 1
ATOM 4665 N N . LYS A 1 584 ? -18.163 28.060 7.328 1.00 45.09 584 LYS A N 1
ATOM 4666 C CA . LYS A 1 584 ? -19.620 28.004 7.182 1.00 45.09 584 LYS A CA 1
ATOM 4667 C C . LYS A 1 584 ? -20.086 29.437 6.917 1.00 45.09 584 LYS A C 1
ATOM 4669 O O . LYS A 1 584 ? -20.048 30.248 7.840 1.00 45.09 584 LYS A O 1
ATOM 4674 N N . MET A 1 585 ? -20.399 29.750 5.659 1.00 43.50 585 MET A N 1
ATOM 4675 C CA . MET A 1 585 ? -21.045 31.012 5.285 1.00 43.50 585 MET A CA 1
ATOM 4676 C C . MET A 1 585 ? -22.484 31.047 5.780 1.00 43.50 585 MET A C 1
ATOM 4678 O O . MET A 1 585 ? -23.156 29.990 5.695 1.00 43.50 585 MET A O 1
#

pLDDT: mean 77.4, std 15.92, range [28.02, 96.44]